Protein 2VQR (pdb70)

Sequence (512 aa):
KKNVLLIVVDQWRADFVPHVLRADGKIDFLKTPNLDRLCREGVTFRNHVTTCVPCGPARASLLTGLYLMNHRAVQNTVPLDQRRHLNLGKALRRGVGYDPALIGYTTTVPDPRTTSPNDPRFRVLGDLMDDGFHPVGAFEPNMEGYFGWVAQNGFDLPEEHRPDIWLPEGEDAVAGATDRPSRIPKEFSDSTFFTERALTYLKGRDGKPFFLHLGYYRPHPPFVASAPYHAMYRPEDMPAPIRAANPDIEAAQHPLMKFYVDSIRRGSFFQGAEGSGATLDEAELRQMRATYCGLITEVDDCLGRVFSYLDETGQWDDTLIIFTSDHGEQLGDHHLLGKIGYNDPSFRIPLVIKDAGENARAGAIESGFTESIDVMPTILDWLGGKIPHACDGLLSLLPFLSEGRPQDWRTELHYEYDFRDVYYSEPQSFLGLGMNDCSLCVIQDERYKYVHFAALPPLFFDLRHDPNEFTNLADDPAYAALVRDYAQKALSWRLKHADDRTLTHYRSGPEGLSERSH

InterPro domains:
  IPR000917 Sulfatase, N-terminal [PF00884] (4-382)
  IPR017850 Alkaline-phosphatase-like, core domain superfamily [G3DSA:3.40.720.10] (2-470)
  IPR017850 Alkaline-phosphatase-like, core domain superfamily [SSF53649] (3-494)
  IPR054912 Multifunctional alkaline phosphatase PehA [NF045661] (3-512)

Structure (mmCIF, N/CA/C/O backbone):
data_2VQR
#
_entry.id   2VQR
#
_cell.length_a   59.700
_cell.length_b   96.600
_cell.length_c   178.500
_cell.angle_alpha   90.00
_cell.angle_beta   90.00
_cell.angle_gamma   90.00
#
_symmetry.space_group_name_H-M   'I 2 2 2'
#
loop_
_entity.id
_entity.type
_entity.pdbx_description
1 polymer 'PUTATIVE SULFATASE'
2 non-polymer 'MANGANESE (II) ION'
3 non-polymer 'CALCIUM ION'
4 non-polymer 'ACETATE ION'
5 non-polymer 'SODIUM ION'
6 water water
#
loop_
_atom_site.group_PDB
_atom_site.id
_atom_site.type_symbol
_atom_site.label_atom_id
_atom_site.label_alt_id
_atom_site.label_comp_id
_atom_site.label_asym_id
_atom_site.label_entity_id
_atom_site.label_seq_id
_atom_site.pdbx_PDB_ins_code
_atom_site.Cartn_x
_atom_site.Cartn_y
_atom_site.Cartn_z
_atom_site.occupancy
_atom_site.B_iso_or_equiv
_atom_site.auth_seq_id
_atom_site.auth_comp_id
_atom_sit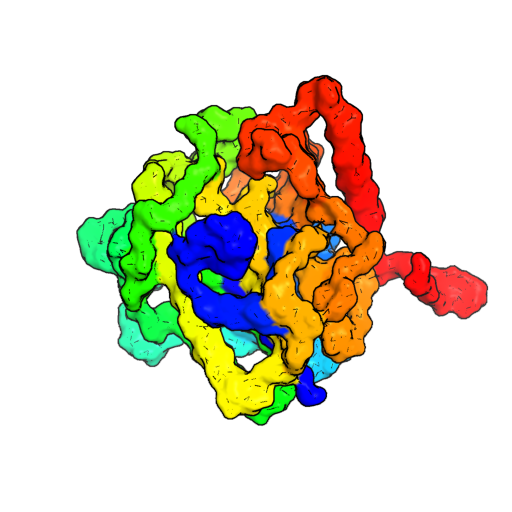e.auth_asym_id
_atom_site.auth_atom_id
_atom_site.pdbx_PDB_model_num
ATOM 1 C C . ARG A 1 31 ? 3.351 22.660 82.017 1.00 39.55 2 ARG A C 1
ATOM 2 O O . ARG A 1 31 ? 3.337 23.887 82.135 1.00 44.09 2 ARG A O 1
ATOM 3 N N . LYS A 1 32 ? 4.128 21.882 82.768 1.00 37.03 3 LYS A N 1
ATOM 4 C CA . LYS A 1 32 ? 5.555 22.150 82.941 1.00 31.79 3 LYS A CA 1
ATOM 5 C C . LYS A 1 32 ? 6.171 22.436 81.583 1.00 29.58 3 LYS A C 1
ATOM 6 O O . LYS A 1 32 ? 5.679 21.985 80.547 1.00 30.14 3 LYS A O 1
ATOM 8 N N . LYS A 1 33 ? 7.140 23.333 81.573 1.00 24.36 4 LYS A N 1
ATOM 9 C CA . LYS A 1 33 ? 7.899 23.598 80.386 1.00 18.19 4 LYS A CA 1
ATOM 10 C C . LYS A 1 33 ? 9.364 23.359 80.743 1.00 12.80 4 LYS A C 1
ATOM 11 O O . LYS A 1 33 ? 9.945 24.009 81.647 1.00 13.49 4 LYS A O 1
ATOM 17 N N . ASN A 1 34 ? 9.983 22.532 79.927 1.00 12.24 5 ASN A N 1
ATOM 18 C CA . ASN A 1 34 ? 11.420 22.299 79.990 1.00 10.32 5 ASN A CA 1
ATOM 19 C C . ASN A 1 34 ? 12.089 22.741 78.697 1.00 10.56 5 ASN A C 1
ATOM 20 O O . ASN A 1 34 ? 11.510 22.739 77.703 1.00 9.74 5 ASN A O 1
ATOM 25 N N . VAL A 1 35 ? 13.377 23.038 78.798 1.00 8.35 6 VAL A N 1
ATOM 26 C CA . VAL A 1 35 ? 14.270 23.320 77.642 1.00 9.31 6 VAL A CA 1
ATOM 27 C C . VAL A 1 35 ? 15.523 22.480 77.741 1.00 9.28 6 VAL A C 1
ATOM 28 O O . VAL A 1 35 ? 16.271 22.547 78.710 1.00 10.78 6 VAL A O 1
ATOM 32 N N . LEU A 1 36 ? 15.731 21.700 76.700 1.00 8.59 7 LEU A N 1
ATOM 33 C CA . LEU A 1 36 ? 16.986 20.977 76.513 1.00 7.69 7 LEU A CA 1
ATOM 34 C C . LEU A 1 36 ? 17.645 21.571 75.300 1.00 11.09 7 LEU A C 1
ATOM 35 O O . LEU A 1 36 ? 17.194 21.331 74.144 1.00 10.64 7 LEU A O 1
ATOM 40 N N . LEU A 1 37 ? 18.772 22.247 75.546 1.00 7.75 8 LEU A N 1
ATOM 41 C CA . LEU A 1 37 ? 19.604 22.812 74.475 1.00 8.04 8 LEU A CA 1
ATOM 42 C C . LEU A 1 37 ? 20.835 21.957 74.312 1.00 8.36 8 LEU A C 1
ATOM 43 O O . LEU A 1 37 ? 21.756 21.931 75.168 1.00 9.36 8 LEU A O 1
ATOM 48 N N . ILE A 1 38 ? 20.837 21.154 73.229 1.00 7.13 9 ILE A N 1
ATOM 49 C CA . ILE A 1 38 ? 21.946 20.258 72.949 1.00 7.50 9 ILE A CA 1
ATOM 50 C C . ILE A 1 38 ? 22.882 20.967 72.031 1.00 10.43 9 ILE A C 1
ATOM 51 O O . ILE A 1 38 ? 22.510 21.390 70.919 1.00 8.33 9 ILE A O 1
ATOM 56 N N . VAL A 1 39 ? 24.092 21.141 72.507 1.00 9.15 10 VAL A N 1
ATOM 57 C CA . VAL A 1 39 ? 25.138 21.810 71.713 1.00 9.23 10 VAL A CA 1
ATOM 58 C C . VAL A 1 39 ? 26.310 20.891 71.501 1.00 8.88 10 VAL A C 1
ATOM 59 O O . VAL A 1 39 ? 27.040 20.558 72.431 1.00 10.23 10 VAL A O 1
ATOM 63 N N . VAL A 1 40 ? 26.395 20.323 70.300 1.00 8.59 11 VAL A N 1
ATOM 64 C CA . VAL A 1 40 ? 27.560 19.536 69.945 1.00 7.13 11 VAL A CA 1
ATOM 65 C C . VAL A 1 40 ? 28.639 20.502 69.400 1.00 12.05 11 VAL A C 1
ATOM 66 O O . VAL A 1 40 ? 28.475 21.761 69.395 1.00 13.22 11 VAL A O 1
ATOM 70 N N . ASP A 1 41 ? 29.781 19.952 69.104 1.00 9.43 12 ASP A N 1
ATOM 71 C CA . ASP A 1 41 ? 30.947 20.760 68.735 1.00 10.37 12 ASP A CA 1
ATOM 72 C C . ASP A 1 41 ? 31.485 20.272 67.416 1.00 7.59 12 ASP A C 1
ATOM 73 O O . ASP A 1 41 ? 31.700 19.146 67.292 1.00 8.67 12 ASP A O 1
ATOM 78 N N . GLN A 1 42 ? 31.671 21.174 66.450 1.00 8.48 13 GLN A N 1
ATOM 79 C CA . GLN A 1 42 ? 32.321 20.798 65.235 1.00 9.47 13 GLN A CA 1
ATOM 80 C C . GLN A 1 42 ? 31.556 19.837 64.304 1.00 7.48 13 GLN A C 1
ATOM 81 O O . GLN A 1 42 ? 32.237 19.223 63.430 1.00 10.56 13 GLN A O 1
ATOM 87 N N . TRP A 1 43 ? 30.228 19.881 64.344 1.00 7.62 14 TRP A N 1
ATOM 88 C CA . TRP A 1 43 ? 29.337 19.018 63.549 1.00 7.68 14 TRP A CA 1
ATOM 89 C C . TRP A 1 43 ? 28.772 19.841 62.357 1.00 8.67 14 TRP A C 1
ATOM 90 O O . TRP A 1 43 ? 28.093 20.759 62.547 1.00 8.10 14 TRP A O 1
ATOM 101 N N . ARG A 1 44 ? 29.061 19.393 61.152 1.00 8.37 15 ARG A N 1
ATOM 102 C CA . ARG A 1 44 ? 28.687 20.084 59.927 1.00 8.74 15 ARG A CA 1
ATOM 103 C C . ARG A 1 44 ? 27.221 19.896 59.537 1.00 9.43 15 ARG A C 1
ATOM 104 O O . ARG A 1 44 ? 26.655 18.859 59.692 1.00 10.26 15 ARG A O 1
ATOM 112 N N . ALA A 1 45 ? 26.662 20.926 58.948 1.00 9.64 16 ALA A N 1
ATOM 113 C CA . ALA A 1 45 ? 25.259 20.871 58.544 1.00 7.34 16 ALA A CA 1
ATOM 114 C C . ALA A 1 45 ? 24.978 19.781 57.506 1.00 8.88 16 ALA A C 1
ATOM 115 O O . ALA A 1 45 ? 23.874 19.333 57.424 1.00 10.67 16 ALA A O 1
ATOM 117 N N . ASP A 1 46 ? 25.946 19.452 56.690 1.00 9.89 17 ASP A N 1
ATOM 118 C CA . ASP A 1 46 ? 25.778 18.447 55.635 1.00 12.12 17 ASP A CA 1
ATOM 119 C C . ASP A 1 46 ? 26.036 17.025 56.115 1.00 11.29 17 ASP A C 1
ATOM 120 O O . ASP A 1 46 ? 26.101 16.115 55.337 1.00 10.99 17 ASP A O 1
ATOM 125 N N . PHE A 1 47 ? 26.114 16.889 57.419 1.00 9.83 18 PHE A N 1
ATOM 126 C CA . PHE A 1 47 ? 26.165 15.583 58.080 1.00 10.42 18 PHE A CA 1
ATOM 127 C C . PHE A 1 47 ? 24.878 15.364 58.933 1.00 11.40 18 PHE A C 1
ATOM 128 O O . PHE A 1 47 ? 24.891 14.975 60.049 1.00 11.42 18 PHE A O 1
ATOM 136 N N . VAL A 1 48 ? 23.774 15.692 58.328 1.00 10.37 19 VAL A N 1
ATOM 137 C CA . VAL A 1 48 ? 22.473 15.576 58.930 1.00 10.90 19 VAL A CA 1
ATOM 138 C C . VAL A 1 48 ? 21.627 14.715 57.995 1.00 11.72 19 VAL A C 1
ATOM 139 O O . VAL A 1 48 ? 21.097 15.192 56.975 1.00 12.51 19 VAL A O 1
ATOM 143 N N . PRO A 1 49 ? 21.397 13.459 58.395 1.00 10.22 20 PRO A N 1
ATOM 144 C CA . PRO A 1 49 ? 20.681 12.523 57.516 1.00 11.65 20 PRO A CA 1
ATOM 145 C C . PRO A 1 49 ? 19.314 12.959 56.972 1.00 12.01 20 PRO A C 1
ATOM 146 O O . PRO A 1 49 ? 19.001 12.667 55.804 1.00 11.98 20 PRO A O 1
ATOM 150 N N . HIS A 1 50 ? 18.509 13.644 57.733 1.00 11.32 21 HIS A N 1
ATOM 151 C CA . HIS A 1 50 ? 17.198 14.045 57.299 1.00 10.49 21 HIS A CA 1
ATOM 152 C C . HIS A 1 50 ? 17.292 14.943 56.088 1.00 13.19 21 HIS A C 1
ATOM 153 O O . HIS A 1 50 ? 16.536 14.820 55.210 1.00 12.08 21 HIS A O 1
ATOM 160 N N . VAL A 1 51 ? 18.319 15.794 56.047 1.00 10.09 22 VAL A N 1
ATOM 161 C CA . VAL A 1 51 ? 18.419 16.735 54.943 1.00 11.99 22 VAL A CA 1
ATOM 162 C C . VAL A 1 51 ? 18.992 15.986 53.736 1.00 12.28 22 VAL A C 1
ATOM 163 O O . VAL A 1 51 ? 18.594 16.203 52.586 1.00 11.78 22 VAL A O 1
ATOM 167 N N . LEU A 1 52 ? 20.042 15.174 53.973 1.00 9.94 23 LEU A N 1
ATOM 168 C CA . LEU A 1 52 ? 20.599 14.345 52.887 1.00 10.49 23 LEU A CA 1
ATOM 169 C C . LEU A 1 52 ? 19.436 13.610 52.194 1.00 10.99 23 LEU A C 1
ATOM 170 O O . LEU A 1 52 ? 19.403 13.567 50.966 1.00 12.49 23 LEU A O 1
ATOM 175 N N . ARG A 1 53 ? 18.604 12.897 52.948 1.00 11.09 24 ARG A N 1
ATOM 176 C CA . ARG A 1 53 ? 17.519 12.088 52.354 1.00 12.48 24 ARG A CA 1
ATOM 177 C C . ARG A 1 53 ? 16.509 12.972 51.609 1.00 14.10 24 ARG A C 1
ATOM 178 O O . ARG A 1 53 ? 16.000 12.603 50.536 1.00 15.26 24 ARG A O 1
ATOM 186 N N . ALA A 1 54 ? 16.223 14.138 52.161 1.00 12.70 25 ALA A N 1
ATOM 187 C CA . ALA A 1 54 ? 15.330 15.094 51.509 1.00 15.19 25 ALA A CA 1
ATOM 188 C C . ALA A 1 54 ? 15.818 15.462 50.130 1.00 14.77 25 ALA A C 1
ATOM 189 O O . ALA A 1 54 ? 15.009 15.702 49.233 1.00 19.68 25 ALA A O 1
ATOM 191 N N . ASP A 1 55 ? 17.118 15.534 49.927 1.00 12.73 26 ASP A N 1
ATOM 192 C CA . ASP A 1 55 ? 17.698 15.958 48.670 1.00 14.06 26 ASP A CA 1
ATOM 193 C C . ASP A 1 55 ? 18.125 14.746 47.777 1.00 12.97 26 ASP A C 1
ATOM 194 O O . ASP A 1 55 ? 18.769 14.897 46.7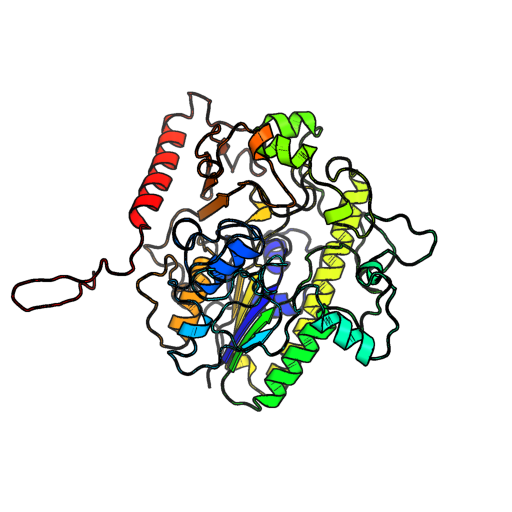80 1.00 13.47 26 ASP A O 1
ATOM 199 N N . GLY A 1 56 ? 17.714 13.573 48.194 1.00 14.90 27 GLY A N 1
ATOM 200 C CA . GLY A 1 56 ? 17.907 12.345 47.435 1.00 14.98 27 GLY A CA 1
ATOM 201 C C . GLY A 1 56 ? 19.354 11.925 47.410 1.00 18.17 27 GLY A C 1
ATOM 202 O O . GLY A 1 56 ? 19.803 11.169 46.550 1.00 19.26 27 GLY A O 1
ATOM 203 N N . LYS A 1 57 ? 20.091 12.331 48.436 1.00 14.28 28 LYS A N 1
ATOM 204 C CA . LYS A 1 57 ? 21.465 11.918 48.597 1.00 14.78 28 LYS A CA 1
ATOM 205 C C . LYS A 1 57 ? 21.530 10.626 49.470 1.00 11.74 28 LYS A C 1
ATOM 206 O O . LYS A 1 57 ? 20.685 10.412 50.297 1.00 17.29 28 LYS A O 1
ATOM 212 N N . ILE A 1 58 ? 22.651 9.942 49.373 1.00 17.36 29 ILE A N 1
ATOM 213 C CA . ILE A 1 58 ? 22.864 8.828 50.297 1.00 20.30 29 ILE A CA 1
ATOM 214 C C . ILE A 1 58 ? 23.103 9.429 51.677 1.00 16.59 29 ILE A C 1
ATOM 215 O O . ILE A 1 58 ? 24.083 10.182 51.867 1.00 14.93 29 ILE A O 1
ATOM 220 N N . ASP A 1 59 ? 22.321 8.993 52.642 1.00 16.73 30 ASP A N 1
ATOM 221 C CA . ASP A 1 59 ? 22.648 9.195 54.036 1.00 16.71 30 ASP A CA 1
ATOM 222 C C . ASP A 1 59 ? 23.611 8.203 54.598 1.00 14.31 30 ASP A C 1
ATOM 223 O O . ASP A 1 59 ? 23.229 7.209 55.121 1.00 16.41 30 ASP A O 1
ATOM 228 N N . PHE A 1 60 ? 24.863 8.553 54.494 1.00 11.01 31 PHE A N 1
ATOM 229 C CA . PHE A 1 60 ? 26.041 7.688 54.667 1.00 9.94 31 PHE A CA 1
ATOM 230 C C . PHE A 1 60 ? 26.407 7.581 56.168 1.00 11.28 31 PHE A C 1
ATOM 231 O O . PHE A 1 60 ? 27.355 6.952 56.491 1.00 13.82 31 PHE A O 1
ATOM 239 N N . LEU A 1 61 ? 25.690 8.279 57.034 1.00 12.19 32 LEU A N 1
ATOM 240 C CA . LEU A 1 61 ? 25.885 8.072 58.483 1.00 13.11 32 LEU A CA 1
ATOM 241 C C . LEU A 1 61 ? 24.558 7.844 59.131 1.00 12.39 32 LEU A C 1
ATOM 242 O O . LEU A 1 61 ? 23.512 8.264 58.626 1.00 15.81 32 LEU A O 1
ATOM 247 N N . LYS A 1 62 ? 24.590 7.250 60.319 1.00 11.25 33 LYS A N 1
ATOM 248 C CA . LYS A 1 62 ? 23.369 6.936 61.049 1.00 12.42 33 LYS A CA 1
ATOM 249 C C . LYS A 1 62 ? 23.226 7.791 62.301 1.00 11.94 33 LYS A C 1
ATOM 250 O O . LYS A 1 62 ? 24.084 7.736 63.153 1.00 17.64 33 LYS A O 1
ATOM 256 N N . THR A 1 63 ? 22.053 8.385 62.471 1.00 12.68 34 THR A N 1
ATOM 257 C CA . THR A 1 63 ? 21.777 9.231 63.619 1.00 13.26 34 THR A CA 1
ATOM 258 C C . THR A 1 63 ? 20.324 9.099 63.933 1.00 11.35 34 THR A C 1
ATOM 259 O O . THR A 1 63 ? 19.525 10.028 63.795 1.00 12.47 34 THR A O 1
ATOM 263 N N . PRO A 1 64 ? 19.902 7.882 64.331 1.00 10.97 35 PRO A N 1
ATOM 264 C CA . PRO A 1 64 ? 18.488 7.711 64.563 1.00 10.28 35 PRO A CA 1
ATOM 265 C C . PRO A 1 64 ? 17.847 8.609 65.582 1.00 12.87 35 PRO A C 1
ATOM 266 O O . PRO A 1 64 ? 16.701 8.979 65.428 1.00 12.51 35 PRO A O 1
ATOM 270 N N . ASN A 1 65 ? 18.586 9.067 66.564 1.00 10.55 36 ASN A N 1
ATOM 271 C CA . ASN A 1 65 ? 17.947 9.922 67.548 1.00 12.88 36 ASN A CA 1
ATOM 272 C C . ASN A 1 65 ? 17.752 11.383 67.127 1.00 9.16 36 ASN A C 1
ATOM 273 O O . ASN A 1 65 ? 16.776 11.975 67.328 1.00 11.27 36 ASN A O 1
ATOM 278 N N . LEU A 1 66 ? 18.737 11.854 66.426 1.00 11.07 37 LEU A N 1
ATOM 279 C CA . LEU A 1 66 ? 18.627 13.171 65.737 1.00 7.99 37 LEU A CA 1
ATOM 280 C C . LEU A 1 66 ? 17.521 13.044 64.703 1.00 9.58 37 LEU A C 1
ATOM 281 O O . LEU A 1 66 ? 16.692 13.951 64.603 1.00 11.89 37 LEU A O 1
ATOM 286 N N . ASP A 1 67 ? 17.465 11.918 63.996 1.00 10.68 38 ASP A N 1
ATOM 287 C CA . ASP A 1 67 ? 16.381 11.724 63.047 1.00 10.70 38 ASP A CA 1
ATOM 288 C C . ASP A 1 67 ? 14.963 11.759 63.635 1.00 9.21 38 ASP A C 1
ATOM 289 O O . ASP A 1 67 ? 14.014 12.258 63.009 1.00 11.55 38 ASP A O 1
ATOM 294 N N . ARG A 1 68 ? 14.829 11.246 64.879 1.00 9.93 39 ARG A N 1
ATOM 295 C CA . ARG A 1 68 ? 13.580 11.380 65.628 1.00 11.08 39 ARG A CA 1
ATOM 296 C C . ARG A 1 68 ? 13.203 12.847 65.800 1.00 11.80 39 ARG A C 1
ATOM 297 O O . ARG A 1 68 ? 12.075 13.249 65.619 1.00 11.15 39 ARG A O 1
ATOM 305 N N . LEU A 1 69 ? 14.106 13.659 66.305 1.00 13.34 40 LEU A N 1
ATOM 306 C CA . LEU A 1 69 ? 13.849 15.116 66.470 1.00 11.71 40 LEU A CA 1
ATOM 307 C C . LEU A 1 69 ? 13.429 15.757 65.151 1.00 9.67 40 LEU A C 1
ATOM 308 O O . LEU A 1 69 ? 12.472 16.522 65.077 1.00 13.13 40 LEU A O 1
ATOM 313 N N . CYS A 1 70 ? 14.060 15.340 64.066 1.00 11.05 41 CYS A N 1
ATOM 314 C CA . CYS A 1 70 ? 13.729 15.870 62.738 1.00 12.07 41 CYS A CA 1
ATOM 315 C C . CYS A 1 70 ? 12.333 15.472 62.306 1.00 10.69 41 CYS A C 1
ATOM 316 O O . CYS A 1 70 ? 11.580 16.264 61.779 1.00 11.54 41 CYS A O 1
ATOM 319 N N . ARG A 1 71 ? 1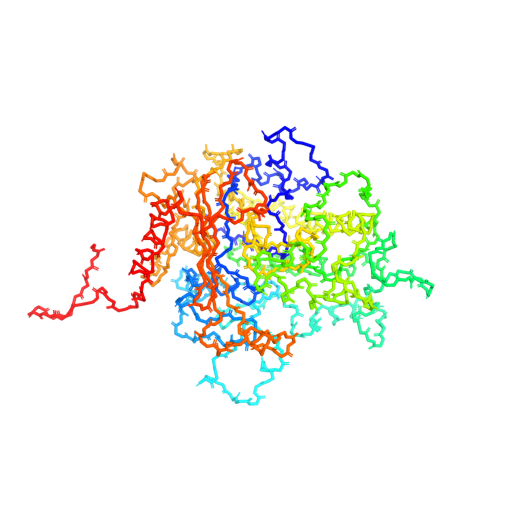1.983 14.226 62.574 1.00 12.84 42 ARG A N 1
ATOM 320 C CA . ARG A 1 71 ? 10.616 13.775 62.240 1.00 13.88 42 ARG A CA 1
ATOM 321 C C . ARG A 1 71 ? 9.567 14.472 63.059 1.00 13.84 42 ARG A C 1
ATOM 322 O O . ARG A 1 71 ? 8.462 14.730 62.600 1.00 13.59 42 ARG A O 1
ATOM 330 N N . GLU A 1 72 ? 9.900 14.825 64.303 1.00 11.66 43 GLU A N 1
ATOM 331 C CA . GLU A 1 72 ? 8.936 15.421 65.187 1.00 11.47 43 GLU A CA 1
ATOM 332 C C . GLU A 1 72 ? 8.941 16.960 65.154 1.00 10.56 43 GLU A C 1
ATOM 333 O O . GLU A 1 72 ? 7.954 17.565 65.565 1.00 12.30 43 GLU A O 1
ATOM 339 N N . GLY A 1 73 ? 10.039 17.552 64.691 1.00 11.73 44 GLY A N 1
ATOM 340 C CA . GLY A 1 73 ? 10.237 18.999 64.715 1.00 11.74 44 GLY A CA 1
ATOM 341 C C . GLY A 1 73 ? 10.554 19.586 63.344 1.00 12.97 44 GLY A C 1
ATOM 342 O O . GLY A 1 73 ? 10.218 19.058 62.298 1.00 12.06 44 GLY A O 1
ATOM 343 N N . VAL A 1 74 ? 11.149 20.758 63.383 1.00 10.74 45 VAL A N 1
ATOM 344 C CA . VAL A 1 74 ? 11.582 21.493 62.212 1.00 10.72 45 VAL A CA 1
ATOM 345 C C . VAL A 1 74 ? 13.046 21.494 62.128 1.00 8.97 45 VAL A C 1
ATOM 346 O O . VAL A 1 74 ? 13.774 21.716 63.114 1.00 12.04 45 VAL A O 1
ATOM 350 N N . THR A 1 75 ? 13.499 21.104 60.974 1.00 7.91 46 THR A N 1
ATOM 351 C CA . THR A 1 75 ? 14.914 21.098 60.628 1.00 6.22 46 THR A CA 1
ATOM 352 C C . THR A 1 75 ? 15.242 22.310 59.787 1.00 11.23 46 THR A C 1
ATOM 353 O O . THR A 1 75 ? 14.656 22.545 58.741 1.00 11.45 46 THR A O 1
ATOM 357 N N . PHE A 1 76 ? 16.189 23.089 60.297 1.00 11.02 47 PHE A N 1
ATOM 358 C CA . PHE A 1 76 ? 16.659 24.297 59.637 1.00 9.78 47 PHE A CA 1
ATOM 359 C C . PHE A 1 76 ? 17.853 24.061 58.761 1.00 9.02 47 PHE A C 1
ATOM 360 O O . PHE A 1 76 ? 18.865 23.735 59.250 1.00 10.47 47 PHE A O 1
ATOM 368 N N . ARG A 1 77 ? 17.704 24.180 57.466 1.00 9.02 48 ARG A N 1
ATOM 369 C CA . ARG A 1 77 ? 18.778 23.786 56.578 1.00 9.89 48 ARG A CA 1
ATOM 370 C C . ARG A 1 77 ? 19.756 24.882 56.170 1.00 9.81 48 ARG A C 1
ATOM 371 O O . ARG A 1 77 ? 20.727 24.587 55.609 1.00 9.93 48 ARG A O 1
ATOM 379 N N . ASN A 1 78 ? 19.466 26.128 56.514 1.00 10.86 49 ASN A N 1
ATOM 380 C CA . ASN A 1 78 ? 20.355 27.262 56.198 1.00 8.66 49 ASN A CA 1
ATOM 381 C C . ASN A 1 78 ? 20.681 28.035 57.483 1.00 8.20 49 ASN A C 1
ATOM 382 O O . ASN A 1 78 ? 20.388 29.254 57.611 1.00 8.39 49 ASN A O 1
ATOM 387 N N . HIS A 1 79 ? 21.064 27.277 58.499 1.00 7.10 50 HIS A N 1
ATOM 388 C CA . HIS A 1 79 ? 21.545 27.804 59.761 1.00 8.31 50 HIS A CA 1
ATOM 389 C C . HIS A 1 79 ? 23.059 27.994 59.796 1.00 8.79 50 HIS A C 1
ATOM 390 O O . HIS A 1 79 ? 23.817 27.157 59.410 1.00 8.70 50 HIS A O 1
ATOM 397 N N . VAL A 1 80 ? 23.475 29.123 60.333 1.00 6.30 51 VAL A N 1
ATOM 398 C CA . VAL A 1 80 ? 24.915 29.317 60.440 1.00 4.31 51 VAL A CA 1
ATOM 399 C C . VAL A 1 80 ? 25.259 29.810 61.852 1.00 7.42 51 VAL A C 1
ATOM 400 O O . VAL A 1 80 ? 24.477 30.456 62.511 1.00 7.39 51 VAL A O 1
ATOM 404 N N . THR A 1 81 ? 26.483 29.496 62.257 1.00 7.57 52 THR A N 1
ATOM 405 C CA . THR A 1 81 ? 27.129 30.188 63.394 1.00 8.18 52 THR A CA 1
ATOM 406 C C . THR A 1 81 ? 27.605 31.528 62.862 1.00 7.50 52 THR A C 1
ATOM 407 O O . THR A 1 81 ? 28.044 31.650 61.737 1.00 7.11 52 THR A O 1
ATOM 411 N N . THR A 1 82 ? 27.482 32.551 63.688 1.00 8.63 53 THR A N 1
ATOM 412 C CA . THR A 1 82 ? 27.884 33.877 63.253 1.00 7.20 53 THR A CA 1
ATOM 413 C C . THR A 1 82 ? 29.341 34.166 63.358 1.00 8.77 53 THR A C 1
ATOM 414 O O . THR A 1 82 ? 29.800 35.251 62.959 1.00 8.81 53 THR A O 1
ATOM 418 N N . CYS A 1 83 ? 30.082 33.280 64.008 1.00 6.30 54 CYS A N 1
ATOM 419 C CA . CYS A 1 83 ? 31.518 33.357 64.015 1.00 6.40 54 CYS A CA 1
ATOM 420 C C . CYS A 1 83 ? 32.116 32.036 64.489 1.00 8.49 54 CYS A C 1
ATOM 421 O O . CYS A 1 83 ? 31.390 31.109 64.893 1.00 8.80 54 CYS A O 1
ATOM 424 N N . VAL A 1 84 ? 33.411 31.885 64.281 1.00 7.77 55 VAL A N 1
ATOM 425 C CA . VAL A 1 84 ? 34.204 30.754 64.725 1.00 9.31 55 VAL A CA 1
ATOM 426 C C . VAL A 1 84 ? 35.496 31.320 65.284 1.00 10.06 55 VAL A C 1
ATOM 427 O O . VAL A 1 84 ? 35.832 32.470 64.984 1.00 10.97 55 VAL A O 1
ATOM 431 N N . PRO A 1 85 ? 36.265 30.552 66.088 1.00 9.15 56 PRO A N 1
ATOM 432 C CA . PRO A 1 85 ? 36.030 29.171 66.525 1.00 9.38 56 PRO A CA 1
ATOM 433 C C . PRO A 1 85 ? 35.183 29.054 67.784 1.00 12.11 56 PRO A C 1
ATOM 434 O O . PRO A 1 85 ? 34.216 29.799 67.903 1.00 9.30 56 PRO A O 1
ATOM 445 N N B CYS A 1 86 ? 35.391 28.095 68.681 0.40 16.84 57 CYS A N 1
ATOM 446 C CA B CYS A 1 86 ? 34.828 27.685 70.003 0.40 18.94 57 CYS A CA 1
ATOM 447 C C B CYS A 1 86 ? 34.256 28.891 70.767 0.40 14.92 57 CYS A C 1
ATOM 448 O O B CYS A 1 86 ? 33.040 29.057 70.934 0.40 15.22 57 CYS A O 1
ATOM 451 N N . GLY A 1 87 ? 35.186 29.744 71.170 1.00 14.53 58 GLY A N 1
ATOM 452 C CA . GLY A 1 87 ? 34.958 30.896 72.075 1.00 10.25 58 GLY A CA 1
ATOM 453 C C . GLY A 1 87 ? 34.006 31.930 71.463 1.00 9.59 58 GLY A C 1
ATOM 454 O O . GLY A 1 87 ? 32.928 32.257 72.026 1.00 10.49 58 GLY A O 1
ATOM 455 N N . PRO A 1 88 ? 34.344 32.404 70.267 1.00 10.03 59 PRO A N 1
ATOM 456 C CA . PRO A 1 88 ? 33.478 33.397 69.626 1.00 10.50 59 PRO A CA 1
ATOM 457 C C . PRO A 1 88 ? 32.096 32.844 69.335 1.00 7.44 59 PRO A C 1
ATOM 458 O O . PRO A 1 88 ? 31.017 33.480 69.520 1.00 9.38 59 PRO A O 1
ATOM 462 N N . ALA A 1 89 ? 32.079 31.588 68.842 1.00 7.58 60 ALA A N 1
ATOM 463 C CA . ALA A 1 89 ? 30.811 30.988 68.490 1.00 6.64 60 ALA A CA 1
ATOM 464 C C . ALA A 1 89 ? 29.904 30.868 69.718 1.00 7.28 60 ALA A C 1
ATOM 465 O O . ALA A 1 89 ? 28.667 31.074 69.637 1.00 6.82 60 ALA A O 1
ATOM 467 N N . ARG A 1 90 ? 30.437 30.400 70.834 1.00 8.49 61 ARG A N 1
ATOM 468 C CA . ARG A 1 90 ? 29.643 30.247 72.041 1.00 6.43 61 ARG A CA 1
ATOM 469 C C . ARG A 1 90 ? 29.301 31.571 72.654 1.00 7.39 61 ARG A C 1
ATOM 470 O O . ARG A 1 90 ? 28.185 31.706 73.158 1.00 8.28 61 ARG A O 1
ATOM 478 N N . ALA A 1 91 ? 30.088 32.605 72.465 1.00 9.34 62 ALA A N 1
ATOM 479 C CA . ALA A 1 91 ? 29.669 33.960 72.856 1.00 8.80 62 ALA A CA 1
ATOM 480 C C . ALA A 1 91 ? 28.462 34.397 72.096 1.00 9.83 62 ALA A C 1
ATOM 481 O O . ALA A 1 91 ? 27.493 34.866 72.686 1.00 9.42 62 ALA A O 1
ATOM 483 N N . SER A 1 92 ? 28.457 34.204 70.777 1.00 7.14 63 SER A N 1
ATOM 484 C CA . SER A 1 92 ? 27.253 34.515 70.013 1.00 7.35 63 SER A CA 1
ATOM 485 C C . SER A 1 92 ? 26.061 33.697 70.427 1.00 8.22 63 SER A C 1
ATOM 486 O O . SER A 1 92 ? 24.955 34.207 70.569 1.00 7.12 63 SER A O 1
ATOM 489 N N . LEU A 1 93 ? 26.231 32.395 70.548 1.00 7.23 64 LEU A N 1
ATOM 490 C CA . LEU A 1 93 ? 25.138 31.530 70.935 1.00 6.91 64 LEU A CA 1
ATOM 491 C C . LEU A 1 93 ? 24.560 31.962 72.264 1.00 7.59 64 LEU A C 1
ATOM 492 O O . LEU A 1 93 ? 23.326 31.885 72.449 1.00 7.90 64 LEU A O 1
ATOM 497 N N . LEU A 1 94 ? 25.365 32.309 73.229 1.00 8.55 65 LEU A N 1
ATOM 498 C CA . LEU A 1 94 ? 24.934 32.458 74.606 1.00 9.18 65 LEU A CA 1
ATOM 499 C C . LEU A 1 94 ? 24.640 33.927 74.974 1.00 8.40 65 LEU A C 1
ATOM 500 O O . LEU A 1 94 ? 24.323 34.252 76.119 1.00 9.68 65 LEU A O 1
ATOM 505 N N . THR A 1 95 ? 24.769 34.842 74.015 1.00 9.04 66 THR A N 1
ATOM 506 C CA . THR A 1 95 ? 24.389 36.248 74.186 1.00 8.99 66 THR A CA 1
ATOM 507 C C . THR A 1 95 ? 23.387 36.748 73.141 1.00 9.29 66 THR A C 1
ATOM 508 O O . THR A 1 95 ? 22.824 37.799 73.312 1.00 10.27 66 THR A O 1
ATOM 512 N N . GLY A 1 96 ? 23.216 36.050 72.007 1.00 7.75 67 GLY A N 1
ATOM 513 C CA . GLY A 1 96 ? 22.348 36.557 70.972 1.00 9.31 67 GLY A CA 1
ATOM 514 C C . GLY A 1 96 ? 22.962 37.778 70.255 1.00 8.01 67 GLY A C 1
ATOM 515 O O . GLY A 1 96 ? 22.257 38.492 69.539 1.00 10.54 67 GLY A O 1
ATOM 516 N N . LEU A 1 97 ? 24.283 37.909 70.352 1.00 8.07 68 LEU A N 1
ATOM 517 C CA . LEU A 1 97 ? 25.004 39.003 69.733 1.00 9.65 68 LEU A CA 1
ATOM 518 C C . LEU A 1 97 ? 25.910 38.524 68.603 1.00 8.52 68 LEU A C 1
ATOM 519 O O . LEU A 1 97 ? 26.706 37.544 68.715 1.00 7.27 68 LEU A O 1
ATOM 524 N N . TYR A 1 98 ? 25.967 39.370 67.560 1.00 8.68 69 TYR A N 1
ATOM 525 C CA . TYR A 1 98 ? 27.118 39.293 66.634 1.00 9.95 69 TYR A CA 1
ATOM 526 C C . TYR A 1 98 ? 28.432 39.530 67.349 1.00 10.14 69 TYR A C 1
ATOM 527 O O . TYR A 1 98 ? 28.524 40.293 68.310 1.00 8.88 69 TYR A O 1
ATOM 536 N N . LEU A 1 99 ? 29.483 38.995 66.741 1.00 6.24 70 LEU A N 1
ATOM 537 C CA . LEU A 1 99 ? 30.882 39.221 67.129 1.00 7.34 70 LEU A CA 1
ATOM 538 C C . LEU A 1 99 ? 31.172 40.746 67.131 1.00 7.14 70 LEU A C 1
ATOM 539 O O . LEU A 1 99 ? 31.885 41.278 68.002 1.00 8.01 70 LEU A O 1
ATOM 544 N N . MET A 1 100 ? 30.550 41.460 66.212 1.00 7.86 71 MET A N 1
ATOM 545 C CA . MET A 1 100 ? 30.773 42.938 66.174 1.00 7.53 71 MET A CA 1
ATOM 546 C C . MET A 1 100 ? 30.369 43.600 67.500 1.00 9.04 71 MET A C 1
ATOM 547 O O . MET A 1 100 ? 30.751 44.754 67.786 1.00 8.79 71 MET A O 1
ATOM 552 N N . ASN A 1 101 ? 29.401 42.993 68.163 1.00 9.00 72 ASN A N 1
ATOM 553 C CA . ASN A 1 101 ? 28.889 43.500 69.454 1.00 7.84 72 ASN A CA 1
ATOM 554 C C . ASN A 1 101 ? 29.546 42.806 70.659 1.00 8.87 72 ASN A C 1
ATOM 555 O O . ASN A 1 101 ? 29.858 43.474 71.666 1.00 9.49 72 ASN A O 1
ATOM 560 N N . HIS A 1 102 ? 29.613 41.450 70.644 1.00 8.26 73 HIS A N 1
ATOM 561 C CA . HIS A 1 102 ? 30.181 40.795 71.841 1.00 9.34 73 HIS A CA 1
ATOM 562 C C . HIS A 1 102 ? 31.675 40.972 72.043 1.00 8.69 73 HIS A C 1
ATOM 563 O O . HIS A 1 102 ? 32.177 41.047 73.204 1.00 9.40 73 HIS A O 1
ATOM 570 N N . ARG A 1 103 ? 32.485 41.121 70.976 1.00 7.45 74 ARG A N 1
ATOM 571 C CA . ARG A 1 103 ? 33.936 41.363 70.990 1.00 7.43 74 ARG A CA 1
ATOM 572 C C . ARG A 1 103 ? 34.749 40.276 71.536 1.00 6.22 74 ARG A C 1
ATOM 573 O O . ARG A 1 103 ? 35.908 40.507 71.677 1.00 6.75 74 ARG A O 1
ATOM 581 N N . ALA A 1 104 ? 34.204 39.092 71.756 1.00 9.46 75 ALA A N 1
ATOM 582 C CA . ALA A 1 104 ? 35.020 37.977 72.159 1.00 9.68 75 ALA A CA 1
ATOM 583 C C . ALA A 1 104 ? 35.519 37.377 70.888 1.00 10.69 75 ALA A C 1
ATOM 584 O O . ALA A 1 104 ? 34.953 36.410 70.369 1.00 9.31 75 ALA A O 1
ATOM 586 N N . VAL A 1 105 ? 36.471 38.055 70.245 1.00 9.09 76 VAL A N 1
ATOM 587 C CA . VAL A 1 105 ? 36.679 37.917 68.796 1.00 7.58 76 VAL A CA 1
ATOM 588 C C . VAL A 1 105 ? 37.479 36.679 68.383 1.00 8.55 76 VAL A C 1
ATOM 589 O O . VAL A 1 105 ? 37.472 36.282 67.214 1.00 8.58 76 VAL A O 1
ATOM 593 N N . GLN A 1 106 ? 38.201 36.108 69.346 1.00 7.80 77 GLN A N 1
ATOM 594 C CA . GLN A 1 106 ? 38.975 34.900 69.067 1.00 8.48 77 GLN A CA 1
ATOM 595 C C . GLN A 1 106 ? 39.017 34.086 70.368 1.00 10.23 77 GLN A C 1
ATOM 596 O O . GLN A 1 106 ? 38.665 34.599 71.460 1.00 9.69 77 GLN A O 1
ATOM 602 N N . ASN A 1 107 ? 39.444 32.826 70.288 1.00 10.58 78 ASN A N 1
ATOM 603 C CA . ASN A 1 107 ? 39.732 32.143 71.522 1.00 10.51 78 ASN A CA 1
ATOM 604 C C . ASN A 1 107 ? 40.796 32.935 72.211 1.00 11.25 78 ASN A C 1
ATOM 605 O O . ASN A 1 107 ? 41.686 33.530 71.575 1.00 10.40 78 ASN A O 1
ATOM 610 N N . THR A 1 108 ? 40.739 32.905 73.539 1.00 11.04 79 THR A N 1
ATOM 611 C CA . THR A 1 108 ? 41.699 33.591 74.405 1.00 8.23 79 THR A CA 1
ATOM 612 C C . THR A 1 108 ? 41.466 35.090 74.605 1.00 9.23 79 THR A C 1
ATOM 613 O O . THR A 1 108 ? 42.099 35.678 75.460 1.00 10.21 79 THR A O 1
ATOM 617 N N . VAL A 1 109 ? 40.433 35.626 73.959 1.00 9.52 80 VAL A N 1
ATOM 618 C CA . VAL A 1 109 ? 40.068 37.049 74.098 1.00 10.13 80 VAL A CA 1
ATOM 619 C C . VAL A 1 109 ? 38.865 37.155 75.065 1.00 7.89 80 VAL A C 1
ATOM 620 O O . VAL A 1 109 ? 37.831 36.469 74.907 1.00 9.92 80 VAL A O 1
ATOM 624 N N . PRO A 1 110 ? 38.975 38.055 76.067 1.00 10.32 81 PRO A N 1
ATOM 625 C CA . PRO A 1 110 ? 37.880 38.220 77.036 1.00 11.11 81 PRO A CA 1
ATOM 626 C C . PRO A 1 110 ? 36.539 38.571 76.473 1.00 11.94 81 PRO A C 1
ATOM 627 O O . PRO A 1 110 ? 36.407 39.307 75.480 1.00 9.95 81 PRO A O 1
ATOM 631 N N . LEU A 1 111 ? 35.525 38.056 77.162 1.00 10.03 82 LEU A N 1
ATOM 632 C CA . LEU A 1 111 ? 34.172 38.465 77.007 1.00 10.30 82 LEU A CA 1
ATOM 633 C C . LEU A 1 111 ? 33.773 39.517 78.040 1.00 11.68 82 LEU A C 1
ATOM 634 O O . LEU A 1 111 ? 33.813 39.265 79.259 1.00 11.75 82 LEU A O 1
ATOM 639 N N . ASP A 1 112 ? 33.501 40.704 77.552 1.00 10.10 83 ASP A N 1
ATOM 640 C CA . ASP A 1 112 ? 33.052 41.817 78.398 1.00 10.79 83 ASP A CA 1
ATOM 641 C C . ASP A 1 112 ? 31.844 41.392 79.248 1.00 10.96 83 ASP A C 1
ATOM 642 O O . ASP A 1 112 ? 30.865 40.907 78.755 1.00 11.40 83 ASP A O 1
ATOM 647 N N . GLN A 1 113 ? 31.949 41.665 80.544 1.00 10.66 84 GLN A N 1
ATOM 648 C CA . GLN A 1 113 ? 30.854 41.331 81.473 1.00 13.75 84 GLN A CA 1
ATOM 649 C C . GLN A 1 113 ? 29.569 42.064 81.210 1.00 11.31 84 GLN A C 1
ATOM 650 O O . GLN A 1 113 ? 28.491 41.674 81.672 1.00 14.39 84 GLN A O 1
ATOM 652 N N . ARG A 1 114 ? 29.628 43.130 80.449 1.00 11.03 85 ARG A N 1
ATOM 653 C CA A ARG A 1 114 ? 28.394 43.914 80.268 0.70 10.21 85 ARG A CA 1
ATOM 654 C CA B ARG A 1 114 ? 28.423 43.899 80.218 0.30 10.81 85 ARG A CA 1
ATOM 655 C C . ARG A 1 114 ? 27.295 43.203 79.453 1.00 10.98 85 ARG A C 1
ATOM 656 O O . ARG A 1 114 ? 26.162 43.498 79.553 1.00 13.39 85 ARG A O 1
ATOM 671 N N . HIS A 1 115 ? 27.672 42.218 78.661 1.00 11.30 86 HIS A N 1
ATOM 672 C CA . HIS A 1 115 ? 26.645 41.610 77.800 1.00 11.46 86 HIS A CA 1
ATOM 673 C C . HIS A 1 115 ? 25.788 40.659 78.639 1.00 11.66 86 HIS A C 1
ATOM 674 O O . HIS A 1 115 ? 26.303 39.870 79.435 1.00 17.35 86 HIS A O 1
ATOM 681 N N . LEU A 1 116 ? 24.496 40.686 78.417 1.00 11.67 87 LEU A N 1
ATOM 682 C CA . LEU A 1 116 ? 23.602 39.818 79.148 1.00 14.29 87 LEU A CA 1
ATOM 683 C C . LEU A 1 116 ? 23.666 38.461 78.487 1.00 15.06 87 LEU A C 1
ATOM 684 O O . LEU A 1 116 ? 23.443 38.356 77.283 1.00 15.20 87 LEU A O 1
ATOM 689 N N . ASN A 1 117 ? 23.990 37.411 79.241 1.00 12.03 88 ASN A N 1
ATOM 690 C CA . ASN A 1 117 ? 24.046 36.103 78.657 1.00 10.89 88 ASN A CA 1
ATOM 691 C C . ASN A 1 117 ? 22.850 35.249 79.020 1.00 11.64 88 ASN A C 1
ATOM 692 O O . ASN A 1 117 ? 21.957 35.653 79.775 1.00 9.41 88 ASN A O 1
ATOM 697 N N . LEU A 1 118 ? 22.733 34.141 78.315 1.00 11.25 89 LEU A N 1
ATOM 698 C CA . LEU A 1 118 ? 21.524 33.305 78.463 1.00 8.60 89 LEU A CA 1
ATOM 699 C C . LEU A 1 118 ? 21.314 32.789 79.900 1.00 9.61 89 LEU A C 1
ATOM 700 O O . LEU A 1 118 ? 20.174 32.637 80.338 1.00 12.02 89 LEU A O 1
ATOM 705 N N . GLY A 1 119 ? 22.395 32.582 80.599 1.00 10.84 90 GLY A N 1
ATOM 706 C CA . GLY A 1 119 ? 22.388 32.061 82.002 1.00 10.76 90 GLY A CA 1
ATOM 707 C C . GLY A 1 119 ? 21.701 33.066 82.907 1.00 12.32 90 GLY A C 1
ATOM 708 O O . GLY A 1 119 ? 20.726 32.771 83.577 1.00 13.04 90 GLY A O 1
ATOM 709 N N . LYS A 1 120 ? 22.139 34.306 82.830 1.00 11.76 91 LYS A N 1
ATOM 710 C CA . LYS A 1 120 ? 21.513 35.365 83.618 1.00 11.94 91 LYS A CA 1
ATOM 711 C C . LYS A 1 120 ? 20.097 35.665 83.183 1.00 9.45 91 LYS A C 1
ATOM 712 O O . LYS A 1 120 ? 19.174 35.864 84.010 1.00 12.79 91 LYS A O 1
ATOM 718 N N . ALA A 1 121 ? 19.866 35.613 81.875 1.00 7.48 92 ALA A N 1
ATOM 719 C CA . ALA A 1 121 ? 18.511 35.824 81.425 1.00 9.42 92 ALA A CA 1
ATOM 720 C C . ALA A 1 121 ? 17.582 34.713 81.902 1.00 10.94 92 ALA A C 1
ATOM 721 O O . ALA A 1 121 ? 16.382 34.989 82.173 1.00 10.21 92 ALA A O 1
ATOM 723 N N . LEU A 1 122 ? 18.051 33.476 81.929 1.00 10.06 93 LEU A N 1
ATOM 724 C CA . LEU A 1 122 ? 17.237 32.373 82.391 1.00 11.58 93 LEU A CA 1
ATOM 725 C C . LEU A 1 122 ? 16.869 32.573 83.877 1.00 10.94 93 LEU A C 1
ATOM 726 O O . LEU A 1 122 ? 15.776 32.317 84.275 1.00 11.28 93 LEU A O 1
ATOM 731 N N . ARG A 1 123 ? 17.812 33.002 84.684 1.00 12.00 94 ARG A N 1
ATOM 732 C CA A ARG A 1 123 ? 17.486 33.369 86.079 0.70 11.39 94 ARG A CA 1
ATOM 733 C CA B ARG A 1 123 ? 17.483 33.370 86.072 0.30 11.64 94 ARG A CA 1
ATOM 734 C C . ARG A 1 123 ? 16.396 34.405 86.163 1.00 11.78 94 ARG A C 1
ATOM 735 O O . ARG A 1 123 ? 15.533 34.354 87.077 1.00 12.12 94 ARG A O 1
ATOM 750 N N . GLY A 1 124 ? 16.333 35.277 85.178 1.00 12.18 95 GLY A N 1
ATOM 751 C CA . GLY A 1 124 ? 15.299 36.293 85.101 1.00 13.25 95 GLY A CA 1
ATOM 752 C C . GLY A 1 124 ? 13.908 35.774 84.849 1.00 14.72 95 GLY A C 1
ATOM 753 O O . GLY A 1 124 ? 12.931 36.493 85.103 1.00 15.58 95 GLY A O 1
ATOM 754 N N . VAL A 1 125 ? 13.798 34.533 84.333 1.00 13.31 96 VAL A N 1
ATOM 755 C CA . VAL A 1 125 ? 12.484 33.889 84.192 1.00 14.34 96 VAL A CA 1
ATOM 756 C C . VAL A 1 125 ? 12.341 32.718 85.129 1.00 15.29 96 VAL A C 1
ATOM 757 O O . VAL A 1 125 ? 11.407 31.920 85.034 1.00 16.54 96 VAL A O 1
ATOM 761 N N . GLY A 1 126 ? 13.171 32.684 86.161 1.00 11.91 97 GLY A N 1
ATOM 762 C CA . GLY A 1 126 ? 12.939 31.714 87.179 1.00 11.59 97 GLY A CA 1
ATOM 763 C C . GLY A 1 126 ? 13.456 30.330 86.893 1.00 14.90 97 GLY A C 1
ATOM 764 O O . GLY A 1 126 ? 13.179 29.399 87.643 1.00 14.10 97 GLY A O 1
ATOM 765 N N . TYR A 1 127 ? 14.347 30.243 85.936 1.00 14.08 98 TYR A N 1
ATOM 766 C CA . TYR A 1 127 ? 14.980 28.988 85.604 1.00 10.83 98 TYR A CA 1
ATOM 767 C C . TYR A 1 127 ? 16.459 28.889 86.049 1.00 10.15 98 TYR A C 1
ATOM 768 O O . TYR A 1 127 ? 17.179 29.817 85.969 1.00 11.16 98 TYR A O 1
ATOM 777 N N . ASP A 1 128 ? 16.807 27.730 86.577 1.00 10.74 99 ASP A N 1
ATOM 778 C CA . ASP A 1 128 ? 18.206 27.441 86.871 1.00 10.47 99 ASP A CA 1
ATOM 779 C C . ASP A 1 128 ? 18.967 27.136 85.574 1.00 11.28 99 ASP A C 1
ATOM 780 O O . ASP A 1 128 ? 18.630 26.223 84.851 1.00 10.32 99 ASP A O 1
ATOM 785 N N . PRO A 1 129 ? 20.048 27.866 85.340 1.00 9.76 100 PRO A N 1
ATOM 786 C CA . PRO A 1 129 ? 20.760 27.751 84.045 1.00 11.29 100 PRO A CA 1
ATOM 787 C C . PRO A 1 129 ? 21.807 26.653 84.056 1.00 9.48 100 PRO A C 1
ATOM 788 O O . PRO A 1 129 ? 23.019 26.872 83.986 1.00 10.41 100 PRO A O 1
ATOM 792 N N . ALA A 1 130 ? 21.341 25.414 84.197 1.00 9.32 101 ALA A N 1
ATOM 793 C CA . ALA A 1 130 ? 22.192 24.247 84.330 1.00 8.95 101 ALA A CA 1
ATOM 794 C C . ALA A 1 130 ? 22.919 24.010 83.027 1.00 9.83 101 ALA 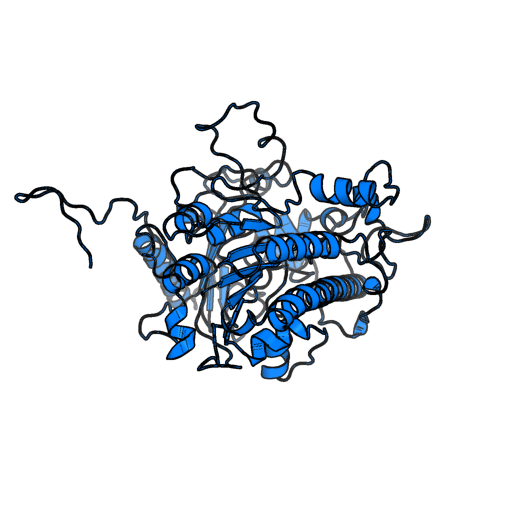A C 1
ATOM 795 O O . ALA A 1 130 ? 22.331 24.064 81.933 1.00 8.88 101 ALA A O 1
ATOM 797 N N . LEU A 1 131 ? 24.188 23.722 83.175 1.00 7.82 102 LEU A N 1
ATOM 798 C CA . LEU A 1 131 ? 25.128 23.538 82.046 1.00 10.15 102 LEU A CA 1
ATOM 799 C C . LEU A 1 131 ? 26.074 22.384 82.181 1.00 11.27 102 LEU A C 1
ATOM 800 O O . LEU A 1 131 ? 26.718 22.218 83.236 1.00 10.09 102 LEU A O 1
ATOM 805 N N . ILE A 1 132 ? 26.118 21.553 81.126 1.00 8.23 103 ILE A N 1
ATOM 806 C CA . ILE A 1 132 ? 27.046 20.482 80.960 1.00 8.28 103 ILE A CA 1
ATOM 807 C C . ILE A 1 132 ? 27.874 20.786 79.728 1.00 7.82 103 ILE A C 1
ATOM 808 O O . ILE A 1 132 ? 27.385 21.260 78.713 1.00 8.82 103 ILE A O 1
ATOM 813 N N . GLY A 1 133 ? 29.173 20.538 79.836 1.00 7.90 104 GLY A N 1
ATOM 814 C CA . GLY A 1 133 ? 30.139 20.748 78.737 1.00 9.88 104 GLY A CA 1
ATOM 815 C C . GLY A 1 133 ? 31.055 21.882 79.127 1.00 8.79 104 GLY A C 1
ATOM 816 O O . GLY A 1 133 ? 31.811 21.822 80.109 1.00 10.15 104 GLY A O 1
ATOM 817 N N . TYR A 1 134 ? 30.944 22.951 78.385 1.00 11.08 105 TYR A N 1
ATOM 818 C CA . TYR A 1 134 ? 31.910 24.069 78.445 1.00 8.79 105 TYR A CA 1
ATOM 819 C C . TYR A 1 134 ? 31.439 25.248 77.613 1.00 12.44 105 TYR A C 1
ATOM 820 O O . TYR A 1 134 ? 30.681 25.070 76.729 1.00 10.85 105 TYR A O 1
ATOM 829 N N . THR A 1 135 ? 31.987 26.437 77.895 1.00 12.01 106 THR A N 1
ATOM 830 C CA . THR A 1 135 ? 31.577 27.648 77.123 1.00 10.98 106 THR A CA 1
ATOM 831 C C . THR A 1 135 ? 32.800 28.336 76.488 1.00 9.58 106 THR A C 1
ATOM 832 O O . THR A 1 135 ? 32.599 29.190 75.623 1.00 11.88 106 THR A O 1
ATOM 836 N N . THR A 1 136 ? 34.018 28.007 76.927 1.00 11.91 107 THR A N 1
ATOM 837 C CA . THR A 1 136 ? 35.271 28.518 76.385 1.00 13.57 107 THR A CA 1
ATOM 838 C C . THR A 1 136 ? 35.272 30.055 76.458 1.00 12.74 107 THR A C 1
ATOM 839 O O . THR A 1 136 ? 35.457 30.740 75.449 1.00 13.54 107 THR A O 1
ATOM 843 N N . THR A 1 137 ? 35.047 30.554 77.662 1.00 11.37 108 THR A N 1
ATOM 844 C CA . THR A 1 137 ? 34.884 31.985 77.901 1.00 12.50 108 THR A CA 1
ATOM 845 C C . THR A 1 137 ? 36.012 32.511 78.744 1.00 12.60 108 THR A C 1
ATOM 846 O O . THR A 1 137 ? 36.200 32.085 79.893 1.00 13.60 108 THR A O 1
ATOM 850 N N . VAL A 1 138 ? 36.715 33.528 78.235 1.00 11.57 109 VAL A N 1
ATOM 851 C CA . VAL A 1 138 ? 37.771 34.152 79.027 1.00 10.55 109 VAL A CA 1
ATOM 852 C C . VAL A 1 138 ? 37.101 35.277 79.838 1.00 10.31 109 VAL A C 1
ATOM 853 O O . VAL A 1 138 ? 36.366 36.100 79.285 1.00 9.01 109 VAL A O 1
ATOM 857 N N . PRO A 1 139 ? 37.362 35.325 81.164 1.00 10.80 110 PRO A N 1
ATOM 858 C CA . PRO A 1 139 ? 36.739 36.339 81.990 1.00 11.29 110 PRO A CA 1
ATOM 859 C C . PRO A 1 139 ? 37.191 37.731 81.668 1.00 11.09 110 PRO A C 1
ATOM 860 O O . PRO A 1 139 ? 38.217 37.919 81.107 1.00 10.17 110 PRO A O 1
ATOM 864 N N . ASP A 1 140 ? 36.388 38.709 82.002 1.00 11.22 111 ASP A N 1
ATOM 865 C CA . ASP A 1 140 ? 36.716 40.125 81.896 1.00 9.90 111 ASP A CA 1
ATOM 866 C C . ASP A 1 140 ? 37.760 40.486 82.957 1.00 13.69 111 ASP A C 1
ATOM 867 O O . ASP A 1 140 ? 37.545 40.281 84.113 1.00 13.14 111 ASP A O 1
ATOM 872 N N . PRO A 1 141 ? 38.899 40.981 82.523 1.00 12.18 112 PRO A N 1
ATOM 873 C CA . PRO A 1 141 ? 40.002 41.242 83.482 1.00 12.89 112 PRO A CA 1
ATOM 874 C C . PRO A 1 141 ? 39.666 42.345 84.475 1.00 15.77 112 PRO A C 1
ATOM 875 O O . PRO A 1 141 ? 40.412 42.502 85.456 1.00 17.47 112 PRO A O 1
ATOM 879 N N . ARG A 1 142 ? 38.549 43.054 84.264 1.00 13.45 113 ARG A N 1
ATOM 880 C CA . ARG A 1 142 ? 38.233 44.151 85.185 1.00 14.01 113 ARG A CA 1
ATOM 881 C C . ARG A 1 142 ? 37.509 43.582 86.390 1.00 16.26 113 ARG A C 1
ATOM 882 O O . ARG A 1 142 ? 37.190 44.320 87.346 1.00 19.97 113 ARG A O 1
ATOM 890 N N . THR A 1 143 ? 37.226 42.298 86.351 1.00 15.05 114 THR A N 1
ATOM 891 C CA . THR A 1 143 ? 36.290 41.643 87.282 1.00 18.02 114 THR A CA 1
ATOM 892 C C . THR A 1 143 ? 37.046 40.653 88.195 1.00 16.04 114 THR A C 1
ATOM 893 O O . THR A 1 143 ? 36.446 40.066 89.052 1.00 19.23 114 THR A O 1
ATOM 897 N N . THR A 1 144 ? 38.306 40.409 87.924 1.00 16.80 115 THR A N 1
ATOM 898 C CA . THR A 1 144 ? 39.004 39.348 88.666 1.00 17.02 115 THR A CA 1
ATOM 899 C C . THR A 1 144 ? 40.494 39.691 88.648 1.00 16.81 115 THR A C 1
ATOM 900 O O . THR A 1 144 ? 40.962 40.554 87.924 1.00 18.57 115 THR A O 1
ATOM 904 N N . SER A 1 145 ? 41.241 39.009 89.491 1.00 16.45 116 SER A N 1
ATOM 905 C CA . SER A 1 145 ? 42.653 39.196 89.566 1.00 16.42 116 SER A CA 1
ATOM 906 C C . SER A 1 145 ? 43.307 38.821 88.250 1.00 15.76 116 SER A C 1
ATOM 907 O O . SER A 1 145 ? 42.945 37.788 87.668 1.00 15.97 116 SER A O 1
ATOM 910 N N . PRO A 1 146 ? 44.418 39.505 87.887 1.00 15.24 117 PRO A N 1
ATOM 911 C CA . PRO A 1 146 ? 45.201 39.084 86.737 1.00 18.03 117 PRO A CA 1
ATOM 912 C C . PRO A 1 146 ? 45.889 37.733 86.931 1.00 15.92 117 PRO A C 1
ATOM 913 O O . PRO A 1 146 ? 46.240 37.088 85.958 1.00 18.87 117 PRO A O 1
ATOM 917 N N . ASN A 1 147 ? 45.965 37.275 88.197 1.00 13.44 118 ASN A N 1
ATOM 918 C CA . ASN A 1 147 ? 46.462 35.947 88.526 1.00 13.62 118 ASN A CA 1
ATOM 919 C C . ASN A 1 147 ? 45.499 34.798 88.421 1.00 11.48 118 ASN A C 1
ATOM 920 O O . ASN A 1 147 ? 45.877 33.646 88.618 1.00 13.63 118 ASN A O 1
ATOM 925 N N . ASP A 1 148 ? 44.262 35.099 88.125 1.00 11.68 119 ASP A N 1
ATOM 926 C CA . ASP A 1 148 ? 43.205 34.095 88.087 1.00 13.40 119 ASP A CA 1
ATOM 927 C C . ASP A 1 148 ? 43.641 32.952 87.185 1.00 12.67 119 ASP A C 1
ATOM 928 O O . ASP A 1 148 ? 43.972 33.174 86.066 1.00 12.52 119 ASP A O 1
ATOM 933 N N . PRO A 1 149 ? 43.547 31.729 87.660 1.00 10.73 120 PRO A N 1
ATOM 934 C CA . PRO A 1 149 ? 43.944 30.580 86.834 1.00 13.31 120 PRO A CA 1
ATOM 935 C C . PRO A 1 149 ? 43.086 30.459 85.580 1.00 11.73 120 PRO A C 1
ATOM 936 O O . PRO A 1 149 ? 43.549 29.784 84.626 1.00 13.87 120 PRO A O 1
ATOM 940 N N . ARG A 1 150 ? 41.936 31.105 85.532 1.00 13.21 121 ARG A N 1
ATOM 941 C CA . ARG A 1 150 ? 41.065 31.066 84.328 1.00 14.31 121 ARG A CA 1
ATOM 942 C C . ARG A 1 150 ? 41.751 31.735 83.156 1.00 15.78 121 ARG A C 1
ATOM 943 O O . ARG A 1 150 ? 41.262 31.611 82.019 1.00 18.68 121 ARG A O 1
ATOM 951 N N . PHE A 1 151 ? 42.796 32.505 83.411 1.00 11.73 122 PHE A N 1
ATOM 952 C CA . PHE A 1 151 ? 43.526 33.139 82.337 1.00 12.56 122 PHE A CA 1
ATOM 953 C C . PHE A 1 151 ? 44.693 32.289 81.797 1.00 14.19 122 PHE A C 1
ATOM 954 O O . PHE A 1 151 ? 45.385 32.717 80.983 1.00 15.04 122 PHE A O 1
ATOM 962 N N . ARG A 1 152 ? 44.804 31.058 82.232 1.00 15.79 123 ARG A N 1
ATOM 963 C CA . ARG A 1 152 ? 45.903 30.174 81.744 1.00 17.65 123 ARG A CA 1
ATOM 964 C C . ARG A 1 152 ? 45.476 29.261 80.638 1.00 23.64 123 ARG A C 1
ATOM 965 O O . ARG A 1 152 ? 46.304 28.568 80.072 1.00 26.21 123 ARG A O 1
ATOM 973 N N . VAL A 1 153 ? 44.183 29.233 80.373 1.00 21.73 124 VAL A N 1
ATOM 974 C CA . VAL A 1 153 ? 43.546 28.280 79.488 1.00 25.21 124 VAL A CA 1
ATOM 975 C C . VAL A 1 153 ? 42.828 29.068 78.379 1.00 24.61 124 VAL A C 1
ATOM 976 O O . VAL A 1 153 ? 42.707 30.290 78.497 1.00 23.23 124 VAL A O 1
ATOM 980 N N . LEU A 1 154 ? 42.256 28.388 77.386 1.00 19.37 125 LEU A N 1
ATOM 981 C CA . LEU A 1 154 ? 41.437 29.035 76.360 1.00 23.94 125 LEU A CA 1
ATOM 982 C C . LEU A 1 154 ? 40.246 29.798 76.809 1.00 24.61 125 LEU A C 1
ATOM 983 O O . LEU A 1 154 ? 39.706 30.596 76.044 1.00 28.86 125 LEU A O 1
ATOM 988 N N . GLY A 1 155 ? 39.655 29.290 77.873 1.00 23.90 126 GLY A N 1
ATOM 989 C CA . GLY A 1 155 ? 38.412 29.797 78.387 1.00 25.47 126 GLY A CA 1
ATOM 990 C C . GLY A 1 155 ? 37.920 28.857 79.477 1.00 20.69 126 GLY A C 1
ATOM 991 O O . GLY A 1 155 ? 38.456 27.739 79.657 1.00 24.30 126 GLY A O 1
ATOM 992 N N . ASP A 1 156 ? 37.068 29.408 80.307 1.00 16.27 127 ASP A N 1
ATOM 993 C CA . ASP A 1 156 ? 36.412 28.646 81.361 1.00 15.89 127 ASP A CA 1
ATOM 994 C C . ASP A 1 156 ? 34.939 28.906 81.259 1.00 15.96 127 ASP A C 1
ATOM 995 O O . ASP A 1 156 ? 34.499 29.541 80.309 1.00 14.30 127 ASP A O 1
ATOM 1000 N N . LEU A 1 157 ? 34.214 28.620 82.320 1.00 14.20 128 LEU A N 1
ATOM 1001 C CA . LEU A 1 157 ? 32.774 28.742 82.289 1.00 13.33 128 LEU A CA 1
ATOM 1002 C C . LEU A 1 157 ? 32.381 30.189 82.300 1.00 13.61 128 LEU A C 1
ATOM 1003 O O . LEU A 1 157 ? 32.861 30.952 83.126 1.00 13.69 128 LEU A O 1
ATOM 1008 N N . MET A 1 158 ? 31.394 30.517 81.470 1.00 12.69 129 MET A N 1
ATOM 1009 C CA . MET A 1 158 ? 30.803 31.842 81.417 1.00 12.94 129 MET A CA 1
ATOM 1010 C C . MET A 1 158 ? 30.057 32.143 82.725 1.00 14.01 129 MET A C 1
ATOM 1011 O O . MET A 1 158 ? 29.233 31.365 83.190 1.00 13.80 129 MET A O 1
ATOM 1016 N N . ASP A 1 159 ? 30.260 33.349 83.257 1.00 14.97 130 ASP A N 1
ATOM 1017 C CA A ASP A 1 159 ? 29.558 33.813 84.469 0.70 17.47 130 ASP A CA 1
ATOM 1018 C CA B ASP A 1 159 ? 29.580 33.767 84.477 0.30 16.17 130 ASP A CA 1
ATOM 1019 C C . ASP A 1 159 ? 28.096 33.725 84.295 1.00 17.48 130 ASP A C 1
ATOM 1020 O O . ASP A 1 159 ? 27.566 34.252 83.331 1.00 20.38 130 ASP A O 1
ATOM 1029 N N . GLY A 1 160 ? 27.417 33.124 85.273 1.00 15.25 131 GLY A N 1
ATOM 1030 C CA . GLY A 1 160 ? 25.982 33.148 85.261 1.00 14.80 131 GLY A CA 1
ATOM 1031 C C . GLY A 1 160 ? 25.361 31.787 85.005 1.00 15.73 131 GLY A C 1
ATOM 1032 O O . GLY A 1 160 ? 24.151 31.608 85.154 1.00 21.18 131 GLY A O 1
ATOM 1033 N N . PHE A 1 161 ? 26.155 30.824 84.600 1.00 12.65 132 PHE A N 1
ATOM 1034 C CA . PHE A 1 161 ? 25.648 29.469 84.470 1.00 12.02 132 PHE A CA 1
ATOM 1035 C C . PHE A 1 161 ? 25.857 28.630 85.722 1.00 13.99 132 PHE A C 1
ATOM 1036 O O . PHE A 1 161 ? 26.669 28.946 86.520 1.00 13.33 132 PHE A O 1
ATOM 1044 N N . HIS A 1 162 ? 25.096 27.598 85.863 1.00 9.68 133 HIS A N 1
ATOM 1045 C CA . HIS A 1 162 ? 25.208 26.659 86.941 1.00 9.40 133 HIS A CA 1
ATOM 1046 C C . HIS A 1 162 ? 25.781 25.324 86.443 1.00 9.09 133 HIS A C 1
ATOM 1047 O O . HIS A 1 162 ? 25.110 24.593 85.805 1.00 10.33 133 HIS A O 1
ATOM 1054 N N . PRO A 1 163 ? 27.038 25.032 86.747 1.00 9.34 134 PRO A N 1
ATOM 1055 C CA . PRO A 1 163 ? 27.675 23.903 86.119 1.00 8.29 134 PRO A CA 1
ATOM 1056 C C . PRO A 1 163 ? 27.299 22.630 86.813 1.00 8.85 134 PRO A C 1
ATOM 1057 O O . PRO A 1 163 ? 27.453 22.534 88.044 1.00 10.29 134 PRO A O 1
ATOM 1061 N N . VAL A 1 164 ? 26.824 21.660 86.039 1.00 9.61 135 VAL A N 1
ATOM 1062 C CA . VAL A 1 164 ? 26.471 20.364 86.603 1.00 9.80 135 VAL A CA 1
ATOM 1063 C C . VAL A 1 164 ? 27.197 19.226 85.871 1.00 13.22 135 VAL A C 1
ATOM 1064 O O . VAL A 1 164 ? 26.921 18.040 86.083 1.00 11.82 135 VAL A O 1
ATOM 1068 N N . GLY A 1 165 ? 28.192 19.584 85.050 1.00 12.33 136 GLY A N 1
ATOM 1069 C CA . GLY A 1 165 ? 28.975 18.576 84.337 1.00 11.23 136 GLY A CA 1
ATOM 1070 C C . GLY A 1 165 ? 29.971 19.219 83.432 1.00 12.28 136 GLY A C 1
ATOM 1071 O O . GLY A 1 165 ? 30.047 18.974 82.226 1.00 10.50 136 GLY A O 1
ATOM 1072 N N . ALA A 1 166 ? 30.938 19.835 84.088 1.00 15.00 137 ALA A N 1
ATOM 1073 C CA . ALA A 1 166 ? 31.950 20.542 83.347 1.00 13.52 137 ALA A CA 1
ATOM 1074 C C . ALA A 1 166 ? 33.039 19.673 82.868 1.00 15.88 137 ALA A C 1
ATOM 1075 O O . ALA A 1 166 ? 33.549 18.837 83.585 1.00 13.75 137 ALA A O 1
ATOM 1077 N N . PHE A 1 167 ? 33.523 19.970 81.671 1.00 11.87 138 PHE A N 1
ATOM 1078 C CA . PHE A 1 167 ? 34.727 19.333 81.114 1.00 13.32 138 PHE A CA 1
ATOM 1079 C C . PHE A 1 167 ? 35.847 19.767 81.977 1.00 19.88 138 PHE A C 1
ATOM 1080 O O . PHE A 1 167 ? 36.713 18.988 82.282 1.00 16.13 138 PHE A O 1
ATOM 1088 N N . GLU A 1 168 ? 35.795 21.029 82.372 1.00 19.09 139 GLU A N 1
ATOM 1089 C CA . GLU A 1 168 ? 36.859 21.731 83.117 1.00 20.25 139 GLU A CA 1
ATOM 1090 C C . GLU A 1 168 ? 38.014 22.065 82.216 1.00 24.39 139 GLU A C 1
ATOM 1091 O O . GLU A 1 168 ? 38.187 21.464 81.134 1.00 20.18 139 GLU A O 1
ATOM 1097 N N . PRO A 1 169 ? 38.730 23.144 82.594 1.00 27.55 140 PRO A N 1
ATOM 1098 C CA . PRO A 1 169 ? 39.950 23.346 81.887 1.00 28.88 140 PRO A CA 1
ATOM 1099 C C . PRO A 1 169 ? 40.863 22.123 81.949 1.00 23.96 140 PRO A C 1
ATOM 1100 O O . PRO A 1 169 ? 40.956 21.364 82.953 1.00 23.08 140 PRO A O 1
ATOM 1104 N N . ASN A 1 170 ? 41.480 21.942 80.822 1.00 21.74 141 ASN A N 1
ATOM 1105 C CA . ASN A 1 170 ? 42.361 20.818 80.557 1.00 24.75 141 ASN A CA 1
ATOM 1106 C C . ASN A 1 170 ? 41.591 19.521 80.791 1.00 17.47 141 ASN A C 1
ATOM 1107 O O . ASN A 1 170 ? 42.228 18.485 80.882 1.00 21.01 141 ASN A O 1
ATOM 1112 N N . MET A 1 171 ? 40.255 19.581 80.706 1.00 16.60 142 MET A N 1
ATOM 1113 C CA . MET A 1 171 ? 39.423 18.354 80.694 1.00 14.71 142 MET A CA 1
ATOM 1114 C C . MET A 1 171 ? 39.632 17.599 81.961 1.00 14.01 142 MET A C 1
ATOM 1115 O O . MET A 1 171 ? 39.306 16.404 82.013 1.00 13.75 142 MET A O 1
ATOM 1120 N N . GLU A 1 172 ? 39.978 18.321 83.012 1.00 13.91 143 GLU A N 1
ATOM 1121 C CA . GLU A 1 172 ? 40.189 17.696 84.288 1.00 15.31 143 GLU A CA 1
ATOM 1122 C C . GLU A 1 172 ? 38.980 16.978 84.851 1.00 11.22 143 GLU A C 1
ATOM 1123 O O . GLU A 1 172 ? 39.135 16.024 85.527 1.00 12.41 143 GLU A O 1
ATOM 1129 N N . GLY A 1 173 ? 37.789 17.526 84.603 1.00 10.97 144 GLY A N 1
ATOM 1130 C CA . GLY A 1 173 ? 36.520 16.960 85.076 1.00 11.97 144 GLY A CA 1
ATOM 1131 C C . GLY A 1 173 ? 36.353 15.562 84.490 1.00 11.80 144 GLY A C 1
ATOM 1132 O O . GLY A 1 173 ? 35.961 14.610 85.170 1.00 11.03 144 GLY A O 1
ATOM 1133 N N . TYR A 1 174 ? 36.555 15.476 83.189 1.00 10.98 145 TYR A N 1
ATOM 1134 C CA . TYR A 1 174 ? 36.518 14.204 82.485 1.00 9.13 145 TYR A CA 1
ATOM 1135 C C . TYR A 1 174 ? 37.554 13.225 82.984 1.00 9.60 145 TYR A C 1
ATOM 1136 O O . TYR A 1 174 ? 37.258 12.057 83.318 1.00 10.52 145 TYR A O 1
ATOM 1145 N N . PHE A 1 175 ? 38.791 13.648 82.995 1.00 9.82 146 PHE A N 1
ATOM 1146 C CA . PHE A 1 175 ? 39.856 12.742 83.343 1.00 10.20 146 PHE A CA 1
ATOM 1147 C C . PHE A 1 175 ? 39.732 12.288 84.793 1.00 11.76 146 PHE A C 1
ATOM 1148 O O . PHE A 1 175 ? 40.057 11.190 85.101 1.00 10.81 146 PHE A O 1
ATOM 1156 N N . GLY A 1 176 ? 39.299 13.176 85.654 1.00 11.14 147 GLY A N 1
ATOM 1157 C CA . GLY A 1 176 ? 39.014 12.712 87.030 1.00 12.47 147 GLY A CA 1
ATOM 1158 C C . GLY A 1 176 ? 37.975 11.611 87.112 1.00 10.88 147 GLY A C 1
ATOM 1159 O O . GLY A 1 176 ? 38.045 10.687 87.949 1.00 12.03 147 GLY A O 1
ATOM 1160 N N . TRP A 1 177 ? 36.901 11.781 86.359 1.00 10.79 148 TRP A N 1
ATOM 1161 C CA . TRP A 1 177 ? 35.818 10.828 86.275 1.00 11.31 148 TRP A CA 1
ATOM 1162 C C . TRP A 1 177 ? 36.315 9.502 85.725 1.00 11.71 148 TRP A C 1
ATOM 1163 O O . TRP A 1 177 ? 35.918 8.439 86.241 1.00 10.74 148 TRP A O 1
ATOM 1174 N N . VAL A 1 178 ? 37.218 9.567 84.714 1.00 9.32 149 VAL A N 1
ATOM 1175 C CA . VAL A 1 178 ? 37.788 8.297 84.180 1.00 11.78 149 VAL A CA 1
ATOM 1176 C C . VAL A 1 178 ? 38.596 7.612 85.273 1.00 11.01 149 VAL A C 1
ATOM 1177 O O . VAL A 1 178 ? 38.499 6.384 85.477 1.00 12.44 149 VAL A O 1
ATOM 1181 N N . ALA A 1 179 ? 39.471 8.380 85.915 1.00 11.63 150 ALA A N 1
ATOM 1182 C CA . ALA A 1 179 ? 40.352 7.830 86.949 1.00 12.35 150 ALA A CA 1
ATOM 1183 C C . ALA A 1 179 ? 39.565 7.259 88.099 1.00 11.35 150 ALA A C 1
ATOM 1184 O O . ALA A 1 179 ? 39.857 6.164 88.603 1.00 12.14 150 ALA A O 1
ATOM 1186 N N . GLN A 1 180 ? 38.539 7.969 88.509 1.00 12.10 151 GLN A N 1
ATOM 1187 C CA . GLN A 1 180 ? 37.671 7.478 89.602 1.00 13.09 151 GLN A CA 1
ATOM 1188 C C . GLN A 1 180 ? 36.852 6.218 89.250 1.00 13.07 151 GLN A C 1
ATOM 1189 O O . GLN A 1 180 ? 36.581 5.394 90.091 1.00 14.04 151 GLN A O 1
ATOM 1195 N N . ASN A 1 181 ? 36.599 6.037 87.954 1.00 11.01 152 ASN A N 1
ATOM 1196 C CA . ASN A 1 181 ? 35.955 4.845 87.452 1.00 13.46 152 ASN A CA 1
ATOM 1197 C C . ASN A 1 181 ? 36.932 3.659 87.381 1.00 14.11 152 ASN A C 1
ATOM 1198 O O . ASN A 1 181 ? 36.560 2.611 86.872 1.00 16.96 152 ASN A O 1
ATOM 1203 N N . GLY A 1 182 ? 38.188 3.885 87.701 1.00 13.44 153 GLY A N 1
ATOM 1204 C CA . GLY A 1 182 ? 39.195 2.839 87.850 1.00 15.77 153 GLY A CA 1
ATOM 1205 C C . GLY A 1 182 ? 40.036 2.559 86.604 1.00 18.44 153 GLY A C 1
ATOM 1206 O O . GLY A 1 182 ? 40.782 1.586 86.566 1.00 19.80 153 GLY A O 1
ATOM 1207 N N . PHE A 1 183 ? 39.877 3.362 85.571 1.00 16.27 154 PHE A N 1
ATOM 1208 C CA . PHE A 1 183 ? 40.674 3.221 84.369 1.00 17.24 154 PHE A CA 1
ATOM 1209 C C . PHE A 1 183 ? 41.991 3.941 84.564 1.00 18.35 154 PHE A C 1
ATOM 1210 O O . PHE A 1 183 ? 41.988 5.102 84.811 1.00 17.18 154 PHE A O 1
ATOM 1218 N N . ASP A 1 184 ? 43.100 3.239 84.359 1.00 21.40 155 ASP A N 1
ATOM 1219 C CA . ASP A 1 184 ? 44.424 3.832 84.508 1.00 24.10 155 ASP A CA 1
ATOM 1220 C C . ASP A 1 184 ? 44.742 4.641 83.275 1.00 23.21 155 ASP A C 1
ATOM 1221 O O . ASP A 1 184 ? 44.883 4.071 82.200 1.00 24.73 155 ASP A O 1
ATOM 1226 N N . LEU A 1 185 ? 45.145 5.889 83.492 1.00 22.40 156 LEU A N 1
ATOM 1227 C CA . LEU A 1 185 ? 45.386 6.812 82.410 1.00 20.50 156 LEU A CA 1
ATOM 1228 C C . LEU A 1 185 ? 46.888 6.852 82.183 1.00 21.64 156 LEU A C 1
ATOM 1229 O O . LEU A 1 185 ? 47.708 6.676 83.119 1.00 21.33 156 LEU A O 1
ATOM 1234 N N . PRO A 1 186 ? 47.283 7.201 80.951 1.00 20.02 157 PRO A N 1
ATOM 1235 C CA . PRO A 1 186 ? 48.680 7.370 80.674 1.00 18.15 157 PRO A CA 1
ATOM 1236 C C . PRO A 1 186 ? 49.209 8.639 81.285 1.00 19.91 157 PRO A C 1
ATOM 1237 O O . PRO A 1 186 ? 48.467 9.544 81.703 1.00 20.34 157 PRO A O 1
ATOM 1241 N N . GLU A 1 187 ? 50.511 8.797 81.208 1.00 25.27 158 GLU A N 1
ATOM 1242 C CA A GLU A 1 187 ? 51.191 9.833 81.940 0.50 24.23 158 GLU A CA 1
ATOM 1243 C CA B GLU A 1 187 ? 51.168 9.848 81.965 0.50 25.00 158 GLU A CA 1
ATOM 1244 C C . GLU A 1 187 ? 50.815 11.206 81.370 1.00 25.18 158 GLU A C 1
ATOM 1245 O O . GLU A 1 187 ? 50.469 12.147 82.096 1.00 22.79 158 GLU A O 1
ATOM 1256 N N . HIS A 1 188 ? 50.793 11.285 80.048 1.00 21.91 159 HIS A N 1
ATOM 1257 C CA . HIS A 1 188 ? 50.171 12.395 79.333 1.00 19.60 159 HIS A CA 1
ATOM 1258 C C . HIS A 1 188 ? 48.768 11.954 78.962 1.00 21.86 159 HIS A C 1
ATOM 1259 O O . HIS A 1 188 ? 48.576 11.104 78.101 1.00 18.21 159 HIS A O 1
ATOM 1266 N N . ARG A 1 189 ? 47.779 12.551 79.600 1.00 18.45 160 ARG A N 1
ATOM 1267 C CA . ARG A 1 189 ? 46.456 11.939 79.589 1.00 14.30 160 ARG A CA 1
ATOM 1268 C C . ARG A 1 189 ? 45.795 11.967 78.186 1.00 14.88 160 ARG A C 1
ATOM 1269 O O . ARG A 1 189 ? 45.086 11.050 77.844 1.00 15.56 160 ARG A O 1
ATOM 1277 N N . PRO A 1 190 ? 46.037 13.015 77.384 1.00 16.71 161 PRO A N 1
ATOM 1278 C CA . PRO A 1 190 ? 45.482 12.966 76.016 1.00 15.03 161 PRO A CA 1
ATOM 1279 C C . PRO A 1 190 ? 46.008 11.819 75.154 1.00 15.75 161 PRO A C 1
ATOM 1280 O O . PRO A 1 190 ? 45.452 11.532 74.083 1.00 16.54 161 PRO A O 1
ATOM 1284 N N . ASP A 1 191 ? 47.031 11.117 75.622 1.00 15.73 162 ASP A N 1
ATOM 1285 C CA . ASP A 1 191 ? 47.525 9.928 74.870 1.00 16.70 162 ASP A CA 1
ATOM 1286 C C . ASP A 1 191 ? 46.539 8.766 74.889 1.00 17.14 162 ASP A C 1
ATOM 1287 O O . ASP A 1 191 ? 46.739 7.759 74.200 1.00 14.84 162 ASP A O 1
ATOM 1292 N N . ILE A 1 192 ? 45.427 8.898 75.620 1.00 14.71 163 ILE A N 1
ATOM 1293 C CA . ILE A 1 192 ? 44.296 7.993 75.449 1.00 13.21 163 ILE A CA 1
ATOM 1294 C C . ILE A 1 192 ? 43.734 8.055 74.013 1.00 12.65 163 ILE A C 1
ATOM 1295 O O . ILE A 1 192 ? 43.049 7.158 73.586 1.00 13.71 163 ILE A O 1
ATOM 1300 N N . TRP A 1 193 ? 44.067 9.116 73.301 1.00 11.97 164 TRP A N 1
ATOM 1301 C CA . TRP A 1 193 ? 43.613 9.309 71.932 1.00 13.10 164 TRP A CA 1
ATOM 1302 C C . TRP A 1 193 ? 44.638 8.965 70.850 1.00 13.15 164 TRP A C 1
ATOM 1303 O O . TRP A 1 193 ? 44.416 9.199 69.726 1.00 13.08 164 TRP A O 1
ATOM 1314 N N . LEU A 1 194 ? 45.712 8.360 71.263 1.00 14.00 165 LEU A N 1
ATOM 1315 C CA . LEU A 1 194 ? 46.603 7.700 70.276 1.00 12.85 165 LEU A CA 1
ATOM 1316 C C . LEU A 1 194 ? 45.867 6.460 69.798 1.00 11.45 165 LEU A C 1
ATOM 1317 O O . LEU A 1 194 ? 45.081 5.881 70.504 1.00 15.16 165 LEU A O 1
ATOM 1322 N N . PRO A 1 195 ? 46.074 6.060 68.540 1.00 11.96 166 PRO A N 1
ATOM 1323 C CA . PRO A 1 195 ? 45.448 4.854 68.073 1.00 12.98 166 PRO A CA 1
ATOM 1324 C C . PRO A 1 195 ? 45.998 3.645 68.841 1.00 13.87 166 PRO A C 1
ATOM 1325 O O . PRO A 1 195 ? 47.156 3.688 69.305 1.00 18.24 166 PRO A O 1
ATOM 1329 N N . GLU A 1 196 ? 45.193 2.637 68.974 1.00 15.03 167 GLU A N 1
ATOM 1330 C CA . GLU A 1 196 ? 45.554 1.458 69.756 1.00 18.30 167 GLU A CA 1
ATOM 1331 C C . GLU A 1 196 ? 46.774 0.767 69.152 1.00 18.74 167 GLU A C 1
ATOM 1332 O O . GLU A 1 196 ? 46.923 0.696 67.987 1.00 19.84 167 GLU A O 1
ATOM 1338 N N . GLY A 1 197 ? 47.631 0.305 70.031 1.00 22.39 168 GLY A N 1
ATOM 1339 C CA . GLY A 1 197 ? 48.870 -0.374 69.585 1.00 26.24 168 GLY A CA 1
ATOM 1340 C C . GLY A 1 197 ? 50.130 0.452 69.595 1.00 30.13 168 GLY A C 1
ATOM 1341 O O . GLY A 1 197 ? 50.203 1.501 68.964 1.00 28.53 168 GLY A O 1
ATOM 1342 N N . GLU A 1 198 ? 51.188 -0.123 70.179 1.00 31.51 169 GLU A N 1
ATOM 1343 C CA . GLU A 1 198 ? 52.499 0.523 70.221 1.00 35.02 169 GLU A CA 1
ATOM 1344 C C . GLU A 1 198 ? 53.014 0.838 68.810 1.00 35.22 169 GLU A C 1
ATOM 1345 O O . GLU A 1 198 ? 53.682 1.860 68.601 1.00 38.22 169 GLU A O 1
ATOM 1347 N N . ASP A 1 199 ? 52.608 0.044 67.825 1.00 33.72 170 ASP A N 1
ATOM 1348 C CA . ASP A 1 199 ? 53.068 0.254 66.449 1.00 33.68 170 ASP A CA 1
ATOM 1349 C C . ASP A 1 199 ? 52.240 1.271 65.641 1.00 32.39 170 ASP A C 1
ATOM 1350 O O . ASP A 1 199 ? 52.532 1.508 64.476 1.00 31.30 170 ASP A O 1
ATOM 1355 N N . ALA A 1 200 ? 51.185 1.822 66.241 1.00 30.66 171 ALA A N 1
ATOM 1356 C CA . ALA A 1 200 ? 50.260 2.688 65.507 1.00 30.35 171 ALA A CA 1
ATOM 1357 C C . ALA A 1 200 ? 50.965 3.970 65.048 1.00 24.45 171 ALA A C 1
ATOM 1358 O O . ALA A 1 200 ? 51.788 4.538 65.766 1.00 26.43 171 ALA A O 1
ATOM 1360 N N . VAL A 1 201 ? 50.731 4.318 63.797 1.00 24.50 172 VAL A N 1
ATOM 1361 C CA . VAL A 1 201 ? 51.129 5.622 63.291 1.00 24.96 172 VAL A CA 1
ATOM 1362 C C . VAL A 1 201 ? 50.037 6.642 63.552 1.00 20.56 172 VAL A C 1
ATOM 1363 O O . VAL A 1 201 ? 48.880 6.430 63.215 1.00 21.16 172 VAL A O 1
ATOM 1367 N N . ALA A 1 202 ? 50.415 7.701 64.242 1.00 22.46 173 ALA A N 1
ATOM 1368 C CA . ALA A 1 202 ? 49.493 8.786 64.587 1.00 20.41 173 ALA A CA 1
ATOM 1369 C C . ALA A 1 202 ? 49.062 9.523 63.324 1.00 20.57 173 ALA A C 1
ATOM 1370 O O . ALA A 1 202 ? 49.868 9.679 62.384 1.00 23.07 173 ALA A O 1
ATOM 1372 N N . GLY A 1 203 ? 47.765 9.837 63.262 1.00 20.43 174 GLY A N 1
ATOM 1373 C CA . GLY A 1 203 ? 47.126 10.490 62.111 1.00 16.50 174 GLY A CA 1
ATOM 1374 C C . GLY A 1 203 ? 45.771 9.882 61.889 1.00 16.27 174 GLY A C 1
ATOM 1375 O O . GLY A 1 203 ? 45.216 9.234 62.794 1.00 15.93 174 GLY A O 1
ATOM 1376 N N . ALA A 1 204 ? 45.283 9.944 60.643 1.00 15.14 175 ALA A N 1
ATOM 1377 C CA . ALA A 1 204 ? 44.011 9.320 60.317 1.00 12.99 175 ALA A CA 1
ATOM 1378 C C . ALA A 1 204 ? 44.236 7.821 60.474 1.00 16.59 175 ALA A C 1
ATOM 1379 O O . ALA A 1 204 ? 45.321 7.308 60.168 1.00 17.19 175 ALA A O 1
ATOM 1381 N N . THR A 1 205 ? 43.275 7.153 61.087 1.00 13.39 176 THR A N 1
ATOM 1382 C CA . THR A 1 205 ? 43.498 5.779 61.541 1.00 14.95 176 THR A CA 1
ATOM 1383 C C . THR A 1 205 ? 42.280 4.903 61.402 1.00 14.26 176 THR A C 1
ATOM 1384 O O . THR A 1 205 ? 41.144 5.361 61.525 1.00 13.77 176 THR A O 1
ATOM 1388 N N . ASP A 1 206 ? 42.515 3.604 61.107 1.00 14.33 177 ASP A N 1
ATOM 1389 C CA . ASP A 1 206 ? 41.475 2.594 61.175 1.00 13.44 177 ASP A CA 1
ATOM 1390 C C . ASP A 1 206 ? 41.476 1.776 62.487 1.00 13.49 177 ASP A C 1
ATOM 1391 O O . ASP A 1 206 ? 40.626 0.895 62.639 1.00 14.99 177 ASP A O 1
ATOM 1396 N N . ARG A 1 207 ? 42.224 2.283 63.487 1.00 13.92 178 ARG A N 1
ATOM 1397 C CA . ARG A 1 207 ? 42.338 1.676 64.834 1.00 13.07 178 ARG A CA 1
ATOM 1398 C C . ARG A 1 207 ? 41.524 2.486 65.836 1.00 14.61 178 ARG A C 1
ATOM 1399 O O . ARG A 1 207 ? 41.252 3.669 65.565 1.00 12.97 178 ARG A O 1
ATOM 1407 N N . PRO A 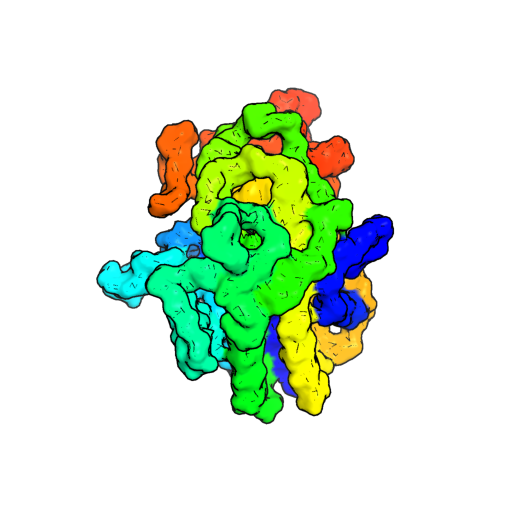1 208 ? 40.953 1.815 66.837 1.00 13.39 179 PRO A N 1
ATOM 1408 C CA . PRO A 1 208 ? 40.245 2.550 67.905 1.00 14.91 179 PRO A CA 1
ATOM 1409 C C . PRO A 1 208 ? 41.170 3.342 68.751 1.00 14.08 179 PRO A C 1
ATOM 1410 O O . PRO A 1 208 ? 42.393 3.139 68.735 1.00 13.22 179 PRO A O 1
ATOM 1414 N N . SER A 1 209 ? 40.615 4.242 69.570 1.00 12.22 180 SER A N 1
ATOM 1415 C CA . SER A 1 209 ? 41.435 4.940 70.508 1.00 14.17 180 SER A CA 1
ATOM 1416 C C . SER A 1 209 ? 41.706 3.997 71.675 1.00 15.20 180 SER A C 1
ATOM 1417 O O . SER A 1 209 ? 41.232 2.848 71.704 1.00 16.02 180 SER A O 1
ATOM 1420 N N . ARG A 1 210 ? 42.512 4.479 72.616 1.00 13.76 181 ARG A N 1
ATOM 1421 C CA . ARG A 1 210 ? 42.915 3.686 73.755 1.00 15.02 181 ARG A CA 1
ATOM 1422 C C . ARG A 1 210 ? 41.988 3.872 74.977 1.00 19.11 181 ARG A C 1
ATOM 1423 O O . ARG A 1 210 ? 42.457 3.658 76.130 1.00 26.88 181 ARG A O 1
ATOM 1431 N N . ILE A 1 211 ? 40.802 4.418 74.762 1.00 17.18 182 ILE A N 1
ATOM 1432 C CA . ILE A 1 211 ? 39.777 4.574 75.798 1.00 17.51 182 ILE A CA 1
ATOM 1433 C C . ILE A 1 211 ? 38.536 3.744 75.420 1.00 14.54 182 ILE A C 1
ATOM 1434 O O . ILE A 1 211 ? 38.000 3.885 74.337 1.00 15.86 182 ILE A O 1
ATOM 1439 N N . PRO A 1 212 ? 38.028 2.880 76.322 1.00 17.83 183 PRO A N 1
ATOM 1440 C CA . PRO A 1 212 ? 36.807 2.144 76.084 1.00 18.26 183 PRO A CA 1
ATOM 1441 C C . PRO A 1 212 ? 35.632 3.070 75.977 1.00 14.53 183 PRO A C 1
ATOM 1442 O O . PRO A 1 212 ? 35.640 4.125 76.645 1.00 15.27 183 PRO A O 1
ATOM 1446 N N . LYS A 1 213 ? 34.603 2.674 75.214 1.00 13.54 184 LYS A N 1
ATOM 1447 C CA . LYS A 1 213 ? 33.365 3.392 75.063 1.00 14.27 184 LYS A CA 1
ATOM 1448 C C . LYS A 1 213 ? 32.761 3.838 76.396 1.00 14.21 184 LYS A C 1
ATOM 1449 O O . LYS A 1 213 ? 32.242 4.955 76.555 1.00 14.13 184 LYS A O 1
ATOM 1455 N N . GLU A 1 214 ? 32.778 2.939 77.359 1.00 13.52 185 GLU A N 1
ATOM 1456 C CA . GLU A 1 214 ? 32.112 3.249 78.668 1.00 15.32 185 GLU A CA 1
ATOM 1457 C C . GLU A 1 214 ? 32.789 4.393 79.390 1.00 12.21 185 GLU A C 1
ATOM 1458 O O . GLU A 1 214 ? 32.196 4.915 80.371 1.00 14.12 185 GLU A O 1
ATOM 1464 N N . PHE A 1 215 ? 34.039 4.692 79.021 1.00 11.94 186 PHE A N 1
ATOM 1465 C CA . PHE A 1 215 ? 34.784 5.805 79.648 1.00 10.06 186 PHE A CA 1
ATOM 1466 C C . PHE A 1 215 ? 35.066 6.970 78.671 1.00 10.15 186 PHE A C 1
ATOM 1467 O O . PHE A 1 215 ? 35.976 7.774 78.926 1.00 12.16 186 PHE A O 1
ATOM 1475 N N . SER A 1 216 ? 34.337 7.001 77.567 1.00 11.07 187 SER A N 1
ATOM 1476 C CA . SER A 1 216 ? 34.484 8.088 76.610 1.00 11.58 187 SER A CA 1
ATOM 1477 C C . SER A 1 216 ? 33.950 9.410 77.198 1.00 10.39 187 SER A C 1
ATOM 1478 O O . SER A 1 216 ? 33.058 9.441 78.046 1.00 11.70 187 SER A O 1
ATOM 1481 N N . ASP A 1 217 ? 34.357 10.479 76.536 1.00 11.14 188 ASP A N 1
ATOM 1482 C CA . ASP A 1 217 ? 33.856 11.813 76.899 1.00 10.68 188 ASP A CA 1
ATOM 1483 C C . ASP A 1 217 ? 32.361 11.925 76.640 1.00 6.37 188 ASP A C 1
ATOM 1484 O O . ASP A 1 217 ? 31.606 12.556 77.415 1.00 10.06 188 ASP A O 1
ATOM 1489 N N . SER A 1 218 ? 31.880 11.369 75.515 1.00 7.75 189 SER A N 1
ATOM 1490 C CA . SER A 1 218 ? 30.478 11.426 75.304 1.00 7.02 189 SER A CA 1
ATOM 1491 C C . SER A 1 218 ? 29.691 10.651 76.364 1.00 10.85 189 SER A C 1
ATOM 1492 O O . SER A 1 218 ? 28.738 11.164 76.861 1.00 8.77 189 SER A O 1
ATOM 1495 N N . THR A 1 219 ? 30.164 9.517 76.812 1.00 10.45 190 THR A N 1
ATOM 1496 C CA . THR A 1 219 ? 29.534 8.851 77.977 1.00 6.09 190 THR A CA 1
ATOM 1497 C C . THR A 1 219 ? 29.498 9.716 79.224 1.00 6.52 190 THR A C 1
ATOM 1498 O O . THR A 1 219 ? 28.460 9.808 79.903 1.00 10.17 190 THR A O 1
ATOM 1502 N N . PHE A 1 220 ? 30.609 10.378 79.499 1.00 9.67 191 PHE A N 1
ATOM 1503 C CA . PHE A 1 220 ? 30.718 11.301 80.617 1.00 8.02 191 PHE A CA 1
ATOM 1504 C C . PHE A 1 220 ? 29.619 12.382 80.623 1.00 9.71 191 PHE A C 1
ATOM 1505 O O . PHE A 1 220 ? 28.887 12.516 81.564 1.00 8.63 191 PHE A O 1
ATOM 1513 N N . PHE A 1 221 ? 29.487 13.112 79.528 1.00 9.13 192 PHE A N 1
ATOM 1514 C CA . PHE A 1 221 ? 28.477 14.174 79.456 1.00 8.18 192 PHE A CA 1
ATOM 1515 C C . PHE A 1 221 ? 27.078 13.632 79.615 1.00 8.85 192 PHE A C 1
ATOM 1516 O O . PHE A 1 221 ? 26.277 14.197 80.279 1.00 9.46 192 PHE A O 1
ATOM 1524 N N . THR A 1 222 ? 26.856 12.443 79.055 1.00 9.83 193 THR A N 1
ATOM 1525 C CA . THR A 1 222 ? 25.560 11.819 79.151 1.00 9.22 193 THR A CA 1
ATOM 1526 C C . THR A 1 222 ? 25.231 11.449 80.604 1.00 8.16 193 THR A C 1
ATOM 1527 O O . THR A 1 222 ? 24.112 11.632 81.050 1.00 12.49 193 THR A O 1
ATOM 1531 N N . GLU A 1 223 ? 26.213 10.886 81.296 1.00 10.26 194 GLU A N 1
ATOM 1532 C CA . GLU A 1 223 ? 26.010 10.521 82.715 1.00 9.67 194 GLU A CA 1
ATOM 1533 C C . GLU A 1 223 ? 25.734 11.748 83.563 1.00 9.60 194 GLU A C 1
ATOM 1534 O O . GLU A 1 223 ? 24.834 11.733 84.454 1.00 10.07 194 GLU A O 1
ATOM 1540 N N . ARG A 1 224 ? 26.378 12.847 83.232 1.00 8.65 195 ARG A N 1
ATOM 1541 C CA . ARG A 1 224 ? 26.043 14.093 83.870 1.00 9.54 195 ARG A CA 1
ATOM 1542 C C . ARG A 1 224 ? 24.616 14.571 83.627 1.00 10.48 195 ARG A C 1
ATOM 1543 O O . ARG A 1 224 ? 23.960 15.067 84.522 1.00 8.77 195 ARG A O 1
ATOM 1551 N N . ALA A 1 225 ? 24.184 14.393 82.388 1.00 8.79 196 ALA A N 1
ATOM 1552 C CA . ALA A 1 225 ? 22.834 14.797 82.048 1.00 9.55 196 ALA A CA 1
ATOM 1553 C C . ALA A 1 225 ? 21.867 13.970 82.851 1.00 10.28 196 ALA A C 1
ATOM 1554 O O . ALA A 1 225 ? 20.808 14.475 83.313 1.00 10.14 196 ALA A O 1
ATOM 1556 N N . LEU A 1 226 ? 22.038 12.672 82.821 1.00 9.98 197 LEU A N 1
ATOM 1557 C CA . LEU A 1 226 ? 21.078 11.769 83.491 1.00 12.15 197 LEU A CA 1
ATOM 1558 C C . LEU A 1 226 ? 21.058 12.025 84.994 1.00 11.08 197 LEU A C 1
ATOM 1559 O O . LEU A 1 226 ? 20.011 12.106 85.602 1.00 11.24 197 LEU A O 1
ATOM 1564 N N . THR A 1 227 ? 22.216 12.283 85.561 1.00 8.86 198 THR A N 1
ATOM 1565 C CA . THR A 1 227 ? 22.308 12.623 86.964 1.00 10.60 198 THR A CA 1
ATOM 1566 C C . THR A 1 227 ? 21.561 13.920 87.295 1.00 12.46 198 THR A C 1
ATOM 1567 O O . THR A 1 227 ? 20.722 14.008 88.216 1.00 9.46 198 THR A O 1
ATOM 1571 N N . TYR A 1 228 ? 21.752 14.939 86.458 1.00 12.00 199 TYR A N 1
ATOM 1572 C CA . TYR A 1 228 ? 21.010 16.177 86.642 1.00 11.17 199 TYR A CA 1
ATOM 1573 C C . TYR A 1 228 ? 19.507 16.019 86.493 1.00 10.23 199 TYR A C 1
ATOM 1574 O O . TYR A 1 228 ? 18.752 16.524 87.316 1.00 10.61 199 TYR A O 1
ATOM 1583 N N . LEU A 1 229 ? 19.061 15.305 85.465 1.00 10.37 200 LEU A N 1
ATOM 1584 C CA . LEU A 1 229 ? 17.636 15.185 85.225 1.00 9.31 200 LEU A CA 1
ATOM 1585 C C . LEU A 1 229 ? 17.024 14.360 86.388 1.00 9.94 200 LEU A C 1
ATOM 1586 O O . LEU A 1 229 ? 15.884 14.590 86.772 1.00 11.29 200 LEU A O 1
ATOM 1591 N N . LYS A 1 230 ? 17.693 13.311 86.799 1.00 10.18 201 LYS A N 1
ATOM 1592 C CA . LYS A 1 230 ? 17.162 12.497 87.930 1.00 10.92 201 LYS A CA 1
ATOM 1593 C C . LYS A 1 230 ? 17.079 13.332 89.195 1.00 12.35 201 LYS A C 1
ATOM 1594 O O . LYS A 1 230 ? 16.200 13.157 90.010 1.00 12.40 201 LYS A O 1
ATOM 1600 N N . GLY A 1 231 ? 18.050 14.194 89.449 1.00 11.86 202 GLY A N 1
ATOM 1601 C CA . GLY A 1 231 ? 17.975 15.122 90.579 1.00 11.47 202 GLY A CA 1
ATOM 1602 C C . GLY A 1 231 ? 16.785 16.073 90.530 1.00 14.10 202 GLY A C 1
ATOM 1603 O O . GLY A 1 231 ? 16.195 16.427 91.560 1.00 15.26 202 GLY A O 1
ATOM 1604 N N . ARG A 1 232 ? 16.404 16.518 89.321 1.00 12.76 203 ARG A N 1
ATOM 1605 C CA . ARG A 1 232 ? 15.330 17.425 89.173 1.00 11.28 203 ARG A CA 1
ATOM 1606 C C . ARG A 1 232 ? 14.020 16.755 89.539 1.00 14.00 203 ARG A C 1
ATOM 1607 O O . ARG A 1 232 ? 13.044 17.417 89.937 1.00 17.41 203 ARG A O 1
ATOM 1615 N N . ASP A 1 233 ? 13.934 15.487 89.214 1.00 17.30 204 ASP A N 1
ATOM 1616 C CA . ASP A 1 233 ? 12.743 14.700 89.566 1.00 20.44 204 ASP A CA 1
ATOM 1617 C C . ASP A 1 233 ? 11.409 15.288 89.099 1.00 19.65 204 ASP A C 1
ATOM 1618 O O . ASP A 1 233 ? 10.481 15.342 89.826 1.00 19.47 204 ASP A O 1
ATOM 1623 N N . GLY A 1 234 ? 11.366 15.708 87.849 1.00 17.22 205 GLY A N 1
ATOM 1624 C CA . GLY A 1 234 ? 10.131 16.187 87.271 1.00 17.59 205 GLY A CA 1
ATOM 1625 C C . GLY A 1 234 ? 9.959 17.696 87.309 1.00 17.23 205 GLY A C 1
ATOM 1626 O O . GLY A 1 234 ? 9.029 18.222 86.684 1.00 18.49 205 GLY A O 1
ATOM 1627 N N . LYS A 1 235 ? 10.748 18.379 88.131 1.00 15.52 206 LYS A N 1
ATOM 1628 C CA . LYS A 1 235 ? 10.609 19.824 88.227 1.00 15.28 206 LYS A CA 1
ATOM 1629 C C . LYS A 1 235 ? 11.058 20.440 86.901 1.00 16.20 206 LYS A C 1
ATOM 1630 O O . LYS A 1 235 ? 11.982 19.910 86.265 1.00 12.87 206 LYS A O 1
ATOM 1636 N N . PRO A 1 236 ? 10.561 21.612 86.585 1.00 13.48 207 PRO A N 1
ATOM 1637 C CA . PRO A 1 236 ? 10.930 22.250 85.291 1.00 11.49 207 PRO A CA 1
ATOM 1638 C C . PRO A 1 236 ? 12.429 22.493 85.220 1.00 11.49 207 PRO A C 1
ATOM 1639 O O . PRO A 1 236 ? 13.081 22.864 86.193 1.00 14.73 207 PRO A O 1
ATOM 1643 N N . PHE A 1 237 ? 12.987 22.299 84.042 1.00 10.44 208 PHE A N 1
ATOM 1644 C CA . PHE A 1 237 ? 14.406 22.418 83.840 1.00 9.15 208 PHE A CA 1
ATOM 1645 C C . PHE A 1 237 ? 14.706 23.233 82.597 1.00 10.51 208 PHE A C 1
ATOM 1646 O O . PHE A 1 237 ? 14.014 23.204 81.637 1.00 9.75 208 PHE A O 1
ATOM 1654 N N . PHE A 1 238 ? 15.855 23.906 82.683 1.00 9.39 209 PHE A N 1
ATOM 1655 C CA . PHE A 1 238 ? 16.734 24.204 81.537 1.00 10.58 209 PHE A CA 1
ATOM 1656 C C . PHE A 1 238 ? 18.045 23.432 81.652 1.00 10.07 209 PHE A C 1
ATOM 1657 O O . PHE A 1 238 ? 18.669 23.417 82.676 1.00 9.72 209 PHE A O 1
ATOM 1665 N N . LEU A 1 239 ? 18.461 22.828 80.541 1.00 7.80 210 LEU A N 1
ATOM 1666 C CA . LEU A 1 239 ? 19.743 22.194 80.518 1.00 7.33 210 LEU A CA 1
ATOM 1667 C C . LEU A 1 239 ? 20.419 22.435 79.217 1.00 10.23 210 LEU A C 1
ATOM 1668 O O . LEU A 1 239 ? 19.905 22.091 78.192 1.00 9.67 210 LEU A O 1
ATOM 1673 N N . HIS A 1 240 ? 21.588 23.014 79.311 1.00 7.20 211 HIS A N 1
ATOM 1674 C CA . HIS A 1 240 ? 22.549 23.039 78.189 1.00 7.97 211 HIS A CA 1
ATOM 1675 C C . HIS A 1 240 ? 23.367 21.749 78.237 1.00 7.89 211 HIS A C 1
ATOM 1676 O O . HIS A 1 240 ? 24.222 21.562 79.062 1.00 8.39 211 HIS A O 1
ATOM 1683 N N . LEU A 1 241 ? 23.059 20.861 77.317 1.00 7.72 212 LEU A N 1
ATOM 1684 C CA . LEU A 1 241 ? 23.770 19.596 77.212 1.00 8.47 212 LEU A CA 1
ATOM 1685 C C . LEU A 1 241 ? 24.814 19.713 76.113 1.00 9.31 212 LEU A C 1
ATOM 1686 O O . LEU A 1 241 ? 24.535 19.536 74.904 1.00 9.50 212 LEU A O 1
ATOM 1691 N N . GLY A 1 242 ? 26.024 19.985 76.541 1.00 8.36 213 GLY A N 1
ATOM 1692 C CA . GLY A 1 242 ? 27.178 20.056 75.686 1.00 7.95 213 GLY A CA 1
ATOM 1693 C C . GLY A 1 242 ? 27.861 18.735 75.467 1.00 9.18 213 GLY A C 1
ATOM 1694 O O . GLY A 1 242 ? 28.110 18.039 76.435 1.00 10.57 213 GLY A O 1
ATOM 1695 N N . TYR A 1 243 ? 28.120 18.409 74.222 1.00 9.28 214 TYR A N 1
ATOM 1696 C CA . TYR A 1 243 ? 29.080 17.373 73.825 1.00 7.54 214 TYR A CA 1
ATOM 1697 C C . TYR A 1 243 ? 30.343 17.926 73.156 1.00 10.71 214 TYR A C 1
ATOM 1698 O O . TYR A 1 243 ? 30.267 18.802 72.425 1.00 11.11 214 TYR A O 1
ATOM 1707 N N . TYR A 1 244 ? 31.478 17.374 73.488 1.00 8.97 215 TYR A N 1
ATOM 1708 C CA . TYR A 1 244 ? 32.711 17.680 72.835 1.00 8.02 215 TYR A CA 1
ATOM 1709 C C . TYR A 1 244 ? 32.809 17.121 71.435 1.00 11.59 215 TYR A C 1
ATOM 1710 O O . TYR A 1 244 ? 33.245 17.797 70.549 1.00 9.34 215 TYR A O 1
ATOM 1719 N N . ARG A 1 245 ? 32.340 15.884 71.265 1.00 11.96 216 ARG A N 1
ATOM 1720 C CA . ARG A 1 245 ? 32.428 15.302 69.919 1.00 11.27 216 ARG A CA 1
ATOM 1721 C C . ARG A 1 245 ? 31.385 15.919 69.000 1.00 9.17 216 ARG A C 1
ATOM 1722 O O . ARG A 1 245 ? 30.285 16.297 69.430 1.00 11.42 216 ARG A O 1
ATOM 1730 N N . PRO A 1 246 ? 31.635 15.910 67.676 1.00 8.44 217 PRO A N 1
ATOM 1731 C CA . PRO A 1 246 ? 32.823 15.356 67.020 1.00 10.81 217 PRO A CA 1
ATOM 1732 C C . PRO A 1 246 ? 34.059 16.263 66.866 1.00 13.20 217 PRO A C 1
ATOM 1733 O O . PRO A 1 246 ? 34.805 16.087 65.901 1.00 10.53 217 PRO A O 1
ATOM 1737 N N . HIS A 1 247 ? 34.306 17.207 67.784 1.00 10.01 218 HIS A N 1
ATOM 1738 C CA . HIS A 1 247 ? 35.609 17.879 67.853 1.00 9.17 218 HIS A CA 1
ATOM 1739 C C . HIS A 1 247 ? 36.710 16.819 67.848 1.00 11.62 218 HIS A C 1
ATOM 1740 O O . HIS A 1 247 ? 36.537 15.769 68.373 1.00 10.13 218 HIS A O 1
ATOM 1747 N N . PRO A 1 248 ? 37.859 17.184 67.264 1.00 10.21 219 PRO A N 1
ATOM 1748 C CA . PRO A 1 248 ? 39.041 16.294 67.275 1.00 12.62 219 PRO A CA 1
ATOM 1749 C C . PRO A 1 248 ? 39.644 16.136 68.688 1.00 14.65 219 PRO A C 1
ATOM 1750 O O . PRO A 1 248 ? 39.235 16.862 69.643 1.00 11.37 219 PRO A O 1
ATOM 1754 N N . PRO A 1 249 ? 40.464 15.100 68.876 1.00 12.56 220 PRO A N 1
ATOM 1755 C CA . PRO A 1 249 ? 41.111 14.237 67.851 1.00 10.19 220 PRO A CA 1
ATOM 1756 C C . PRO A 1 249 ? 40.222 13.211 67.216 1.00 10.80 220 PRO A C 1
ATOM 1757 O O . PRO A 1 249 ? 39.286 12.736 67.840 1.00 10.94 220 PRO A O 1
ATOM 1761 N N . PHE A 1 250 ? 40.377 13.095 65.917 1.00 12.54 221 PHE A N 1
ATOM 1762 C CA . PHE A 1 250 ? 39.592 12.225 65.112 1.00 11.54 221 PHE A CA 1
ATOM 1763 C C . PHE A 1 250 ? 40.040 10.779 65.292 1.00 13.08 221 PHE A C 1
ATOM 1764 O O . PHE A 1 250 ? 40.711 10.249 64.516 1.00 11.34 221 PHE A O 1
ATOM 1772 N N . VAL A 1 251 ? 39.600 10.240 66.421 1.00 10.37 222 VAL A N 1
ATOM 1773 C CA . VAL A 1 251 ? 39.806 8.866 66.841 1.00 9.56 222 VAL A CA 1
ATOM 1774 C C . VAL A 1 251 ? 38.627 8.479 67.705 1.00 12.68 222 VAL A C 1
ATOM 1775 O O . VAL A 1 251 ? 38.107 9.336 68.437 1.00 10.27 222 VAL A O 1
ATOM 1779 N N . ALA A 1 252 ? 38.128 7.233 67.556 1.00 12.01 223 ALA A N 1
ATOM 1780 C CA . ALA A 1 252 ? 36.896 6.841 68.195 1.00 10.82 223 ALA A CA 1
ATOM 1781 C C . ALA A 1 252 ? 37.108 5.584 69.031 1.00 11.89 223 ALA A C 1
ATOM 1782 O O . ALA A 1 252 ? 37.871 4.692 68.658 1.00 11.55 223 ALA A O 1
ATOM 1784 N N . SER A 1 253 ? 36.335 5.484 70.094 1.00 13.72 224 SER A N 1
ATOM 1785 C CA . SER A 1 253 ? 36.316 4.266 70.889 1.00 11.41 224 SER A CA 1
ATOM 1786 C C . SER A 1 253 ? 35.735 3.163 70.021 1.00 13.05 224 SER A C 1
ATOM 1787 O O . SER A 1 253 ? 34.780 3.373 69.294 1.00 12.75 224 SER A O 1
ATOM 1790 N N . ALA A 1 254 ? 36.127 1.924 70.302 1.00 13.97 225 ALA A N 1
ATOM 1791 C CA . ALA A 1 254 ? 35.603 0.767 69.612 1.00 12.98 225 ALA A CA 1
ATOM 1792 C C . ALA A 1 254 ? 34.159 0.568 70.030 1.00 13.65 225 ALA A C 1
ATOM 1793 O O . ALA A 1 254 ? 33.842 0.736 71.212 1.00 15.95 225 ALA A O 1
ATOM 1795 N N . PRO A 1 255 ? 33.268 0.161 69.071 1.00 13.14 226 PRO A N 1
ATOM 1796 C CA . PRO A 1 255 ? 33.581 -0.136 67.679 1.00 12.61 226 PRO A CA 1
ATOM 1797 C C . PRO A 1 255 ? 33.246 1.009 66.728 1.00 12.22 226 PRO A C 1
ATOM 1798 O O . PRO A 1 255 ? 33.269 0.826 65.496 1.00 13.27 226 PRO A O 1
ATOM 1802 N N . TYR A 1 256 ? 33.181 2.207 67.268 1.00 11.59 227 TYR A N 1
ATOM 1803 C CA . TYR A 1 256 ? 32.832 3.339 66.455 1.00 12.90 227 TYR A CA 1
ATOM 1804 C C . TYR A 1 256 ? 33.878 3.682 65.417 1.00 12.48 227 TYR A C 1
ATOM 1805 O O . TYR A 1 256 ? 33.594 4.279 64.418 1.00 12.75 227 TYR A O 1
ATOM 1814 N N . HIS A 1 257 ? 35.098 3.281 65.658 1.00 10.02 228 HIS A N 1
ATOM 1815 C CA . HIS A 1 257 ? 36.242 3.560 64.773 1.00 12.30 228 HIS A CA 1
ATOM 1816 C C . HIS A 1 257 ? 36.107 2.804 63.439 1.00 11.13 228 HIS A C 1
ATOM 1817 O O . HIS A 1 257 ? 36.771 3.127 62.481 1.00 14.58 228 HIS A O 1
ATOM 1824 N N . ALA A 1 258 ? 35.268 1.787 63.457 1.00 12.48 229 ALA A N 1
ATOM 1825 C CA . ALA A 1 258 ? 35.175 0.828 62.337 1.00 14.19 229 ALA A CA 1
ATOM 1826 C C . ALA A 1 258 ? 33.774 0.731 61.729 1.00 17.25 229 ALA A C 1
ATOM 1827 O O . ALA A 1 258 ? 33.599 0.031 60.698 1.00 19.04 229 ALA A O 1
ATOM 1829 N N . MET A 1 259 ? 32.891 1.623 62.171 1.00 12.45 230 MET A N 1
ATOM 1830 C CA . MET A 1 259 ? 31.503 1.612 61.883 1.00 13.21 230 MET A CA 1
ATOM 1831 C C . MET A 1 259 ? 31.235 2.047 60.453 1.00 15.31 230 MET A C 1
ATOM 1832 O O . MET A 1 259 ? 30.182 1.741 59.896 1.00 16.36 230 MET A O 1
ATOM 1837 N N . TYR A 1 260 ? 32.128 2.878 59.919 1.00 11.03 231 TYR A N 1
ATOM 1838 C CA . TYR A 1 260 ? 31.901 3.435 58.589 1.00 11.02 231 TYR A CA 1
ATOM 1839 C C . TYR A 1 260 ? 33.074 3.153 57.706 1.00 9.98 231 TYR A C 1
ATOM 1840 O O . TYR A 1 260 ? 34.240 3.175 58.081 1.00 12.02 231 TYR A O 1
ATOM 1849 N N . ARG A 1 261 ? 32.772 2.808 56.469 1.00 9.72 232 ARG A N 1
ATOM 1850 C CA . ARG A 1 261 ? 33.846 2.559 55.527 1.00 10.54 232 ARG A CA 1
ATOM 1851 C C . ARG A 1 261 ? 34.353 3.846 54.868 1.00 10.57 232 ARG A C 1
ATOM 1852 O O . ARG A 1 261 ? 33.580 4.575 54.433 1.00 13.23 232 ARG A O 1
ATOM 1860 N N . PRO A 1 262 ? 35.669 3.999 54.778 1.00 11.16 233 PRO A N 1
ATOM 1861 C CA . PRO A 1 262 ? 36.173 5.189 54.063 1.00 10.99 233 PRO A CA 1
ATOM 1862 C C . PRO A 1 262 ? 35.684 5.377 52.649 1.00 14.86 233 PRO A C 1
ATOM 1863 O O . PRO A 1 262 ? 35.242 6.483 52.294 1.00 13.74 233 PRO A O 1
ATOM 1867 N N . GLU A 1 263 ? 35.476 4.287 51.922 1.00 14.89 234 GLU A N 1
ATOM 1868 C CA . GLU A 1 263 ? 34.948 4.456 50.573 1.00 13.48 234 GLU A CA 1
ATOM 1869 C C . GLU A 1 263 ? 33.532 4.946 50.445 1.00 12.86 234 GLU A C 1
ATOM 1870 O O . GLU A 1 263 ? 33.124 5.355 49.399 1.00 15.12 234 GLU A O 1
ATOM 1876 N N . ASP A 1 264 ? 32.802 4.915 51.545 1.00 10.49 235 ASP A N 1
ATOM 1877 C CA . ASP A 1 264 ? 31.385 5.273 51.552 1.00 7.72 235 ASP A CA 1
ATOM 1878 C C . ASP A 1 264 ? 31.180 6.766 51.925 1.00 9.39 235 ASP A C 1
ATOM 1879 O O . ASP A 1 264 ? 30.086 7.286 51.936 1.00 12.23 235 ASP A O 1
ATOM 1884 N N . MET A 1 265 ? 32.270 7.451 52.212 1.00 10.49 236 MET A N 1
ATOM 1885 C CA . MET A 1 265 ? 32.202 8.854 52.671 1.00 9.33 236 MET A CA 1
ATOM 1886 C C . MET A 1 265 ? 32.201 9.812 51.472 1.00 14.29 236 MET A C 1
ATOM 1887 O O . MET A 1 265 ? 32.780 9.521 50.405 1.00 13.96 236 MET A O 1
ATOM 1892 N N . PRO A 1 266 ? 31.647 11.004 51.684 1.00 12.29 237 PRO A N 1
ATOM 1893 C CA . PRO A 1 266 ? 31.673 12.049 50.648 1.00 13.29 237 PRO A CA 1
ATOM 1894 C C . PRO A 1 266 ? 33.088 12.496 50.475 1.00 13.23 237 PRO A C 1
ATOM 1895 O O . PRO A 1 266 ? 33.888 12.644 51.423 1.00 13.33 237 PRO A O 1
ATOM 1899 N N . ALA A 1 267 ? 33.462 12.704 49.214 1.00 15.79 238 ALA A N 1
ATOM 1900 C CA . ALA A 1 267 ? 34.783 13.124 48.897 1.00 14.59 238 ALA A CA 1
ATOM 1901 C C . ALA A 1 267 ? 35.012 14.574 49.362 1.00 13.24 238 ALA A C 1
ATOM 1902 O O . ALA A 1 267 ? 34.169 15.402 49.170 1.00 15.60 238 ALA A O 1
ATOM 1904 N N . PRO A 1 268 ? 36.202 14.883 49.837 1.00 18.85 239 PRO A N 1
ATOM 1905 C CA . PRO A 1 268 ? 36.572 16.265 50.130 1.00 18.69 239 PRO A CA 1
ATOM 1906 C C . PRO A 1 268 ? 36.597 17.065 48.822 1.00 17.60 239 PRO A C 1
ATOM 1907 O O . PRO A 1 268 ? 36.847 16.497 47.730 1.00 15.97 239 PRO A O 1
ATOM 1911 N N . ILE A 1 269 ? 36.259 18.358 48.937 1.00 12.84 240 ILE A N 1
ATOM 1912 C CA . ILE A 1 269 ? 36.142 19.250 47.814 1.00 10.27 240 ILE A CA 1
ATOM 1913 C C . ILE A 1 269 ? 37.337 20.224 47.923 1.00 12.14 240 ILE A C 1
ATOM 1914 O O . ILE A 1 269 ? 37.412 21.015 48.854 1.00 11.42 240 ILE A O 1
ATOM 1919 N N . ARG A 1 270 ? 38.251 20.196 46.976 1.00 11.25 241 ARG A N 1
ATOM 1920 C CA . ARG A 1 270 ? 39.464 20.981 47.083 1.00 13.19 241 ARG A CA 1
ATOM 1921 C C . ARG A 1 270 ? 40.099 21.201 45.707 1.00 15.19 241 ARG A C 1
ATOM 1922 O O . ARG A 1 270 ? 39.804 20.482 44.771 1.00 15.04 241 ARG A O 1
ATOM 1930 N N . ALA A 1 271 ? 40.955 22.215 45.629 1.00 12.22 242 ALA A N 1
ATOM 1931 C CA . ALA A 1 271 ? 41.534 22.618 44.345 1.00 13.95 242 ALA A CA 1
ATOM 1932 C C . ALA A 1 271 ? 42.569 21.584 43.928 1.00 15.25 242 ALA A C 1
ATOM 1933 O O . ALA A 1 271 ? 42.891 20.653 44.636 1.00 14.13 242 ALA A O 1
ATOM 1935 N N . ALA A 1 272 ? 43.198 21.795 42.769 1.00 16.26 243 ALA A N 1
ATOM 1936 C CA . ALA A 1 272 ? 44.091 20.767 42.257 1.00 14.88 243 ALA A CA 1
ATOM 1937 C C . ALA A 1 272 ? 45.286 20.499 43.098 1.00 16.34 243 ALA A C 1
ATOM 1938 O O . ALA A 1 272 ? 45.835 19.390 43.115 1.00 15.53 243 ALA A O 1
ATOM 1940 N N . ASN A 1 273 ? 45.798 21.526 43.788 1.00 14.79 244 ASN A N 1
ATOM 1941 C CA . ASN A 1 273 ? 46.868 21.320 44.721 1.00 13.97 244 ASN A CA 1
ATOM 1942 C C . ASN A 1 273 ? 46.853 22.485 45.733 1.00 13.62 244 ASN A C 1
ATOM 1943 O O . ASN A 1 273 ? 46.018 23.409 45.563 1.00 13.62 244 ASN A O 1
ATOM 1948 N N . PRO A 1 274 ? 47.606 22.344 46.807 1.00 15.17 245 PRO A N 1
ATOM 1949 C CA . PRO A 1 274 ? 47.539 23.425 47.836 1.00 14.44 245 PRO A CA 1
ATOM 1950 C C . PRO A 1 274 ? 47.937 24.781 47.365 1.00 16.03 245 PRO A C 1
ATOM 1951 O O . PRO A 1 274 ? 47.473 25.789 47.887 1.00 13.56 245 PRO A O 1
ATOM 1955 N N . ASP A 1 275 ? 48.846 24.843 46.401 1.00 15.45 246 ASP A N 1
ATOM 1956 C CA . ASP A 1 275 ? 49.316 26.158 45.929 1.00 17.43 246 ASP A CA 1
ATOM 1957 C C . ASP A 1 275 ? 48.264 26.894 45.152 1.00 15.74 246 ASP A C 1
ATOM 1958 O O . ASP A 1 275 ? 48.063 28.102 45.377 1.00 14.52 246 ASP A O 1
ATOM 1963 N N . ILE A 1 276 ? 47.512 26.217 44.287 1.00 11.47 247 ILE A N 1
ATOM 1964 C CA . ILE A 1 276 ? 46.461 26.781 43.535 1.00 14.19 247 ILE A CA 1
ATOM 1965 C C . ILE A 1 276 ? 45.317 27.169 44.496 1.00 16.49 247 ILE A C 1
ATOM 1966 O O . ILE A 1 276 ? 44.708 28.234 44.367 1.00 13.88 247 ILE A O 1
ATOM 1971 N N . GLU A 1 277 ? 45.114 26.351 45.523 1.00 13.49 248 GLU A N 1
ATOM 1972 C CA . GLU A 1 277 ? 44.134 26.724 46.560 1.00 10.03 248 GLU A CA 1
ATOM 1973 C C . GLU A 1 277 ? 44.549 28.020 47.213 1.00 8.62 248 GLU A C 1
ATOM 1974 O O . GLU A 1 277 ? 43.752 28.934 47.302 1.00 13.33 248 GLU A O 1
ATOM 1980 N N . ALA A 1 278 ? 45.785 28.070 47.678 1.00 10.49 249 ALA A N 1
ATOM 1981 C CA . ALA A 1 278 ? 46.261 29.178 48.461 1.00 9.70 249 ALA A CA 1
ATOM 1982 C C . ALA A 1 278 ? 46.247 30.488 47.698 1.00 12.24 249 ALA A C 1
ATOM 1983 O O . ALA A 1 278 ? 46.176 31.586 48.293 1.00 12.74 249 ALA A O 1
ATOM 1985 N N . ALA A 1 279 ? 46.331 30.391 46.372 1.00 10.99 250 ALA A N 1
ATOM 1986 C CA . ALA A 1 279 ? 46.327 31.577 45.522 1.00 12.84 250 ALA A CA 1
ATOM 1987 C C . ALA A 1 279 ? 45.046 32.425 45.615 1.00 12.74 250 ALA A C 1
ATOM 1988 O O . ALA A 1 279 ? 45.107 33.618 45.228 1.00 13.55 250 ALA A O 1
ATOM 1990 N N . GLN A 1 280 ? 43.905 31.869 46.024 1.00 11.50 251 GLN A N 1
ATOM 1991 C CA . GLN A 1 280 ? 42.735 32.640 46.063 1.00 12.05 251 GLN A CA 1
ATOM 1992 C C . GLN A 1 280 ? 42.818 33.886 46.951 1.00 11.44 251 GLN A C 1
ATOM 1993 O O . GLN A 1 280 ? 42.249 34.852 46.647 1.00 12.55 251 GLN A O 1
ATOM 1999 N N . HIS A 1 281 ? 43.545 33.785 48.039 1.00 10.43 252 HIS A N 1
ATOM 2000 C CA . HIS A 1 281 ? 43.578 34.838 49.040 1.00 9.27 252 HIS A CA 1
ATOM 2001 C C . HIS A 1 281 ? 44.665 34.613 50.039 1.00 12.28 252 HIS A C 1
ATOM 2002 O O . HIS A 1 281 ? 44.939 33.519 50.368 1.00 12.01 252 HIS A O 1
ATOM 2009 N N . PRO A 1 282 ? 45.218 35.683 50.546 1.00 10.17 253 PRO A N 1
ATOM 2010 C CA . PRO A 1 282 ? 46.291 35.488 51.520 1.00 11.66 253 PRO A CA 1
ATOM 2011 C C . PRO A 1 282 ? 45.862 34.731 52.787 1.00 10.17 253 PRO A C 1
ATOM 2012 O O . PRO A 1 282 ? 46.718 34.072 53.395 1.00 13.12 253 PRO A O 1
ATOM 2016 N N . LEU A 1 283 ? 44.620 34.929 53.256 1.00 11.27 254 LEU A N 1
ATOM 2017 C CA . LEU A 1 283 ? 44.232 34.212 54.457 1.00 10.59 254 LEU A CA 1
ATOM 2018 C C . LEU A 1 283 ? 44.154 32.692 54.171 1.00 11.37 254 LEU A C 1
ATOM 2019 O O . LEU A 1 283 ? 44.477 31.856 55.031 1.00 11.60 254 LEU A O 1
ATOM 2024 N N . MET A 1 284 ? 43.698 32.359 52.987 1.00 10.76 255 MET A N 1
ATOM 2025 C CA . MET A 1 284 ? 43.638 30.933 52.567 1.00 10.28 255 MET A CA 1
ATOM 2026 C C . MET A 1 284 ? 45.044 30.368 52.608 1.00 11.73 255 MET A C 1
ATOM 2027 O O . MET A 1 284 ? 45.249 29.269 53.124 1.00 11.98 255 MET A O 1
ATOM 2032 N N . LYS A 1 285 ? 45.961 31.092 52.026 1.00 11.67 256 LYS A N 1
ATOM 2033 C CA . LYS A 1 285 ? 47.369 30.691 52.028 1.00 10.51 256 LYS A CA 1
ATOM 2034 C C . LYS A 1 285 ? 47.959 30.499 53.433 1.00 12.89 256 LYS A C 1
ATOM 2035 O O . LYS A 1 285 ? 48.517 29.454 53.776 1.00 11.88 256 LYS A O 1
ATOM 2041 N N . PHE A 1 286 ? 47.639 31.442 54.328 1.00 11.75 257 PHE A N 1
ATOM 2042 C CA . PHE A 1 286 ? 48.072 31.272 55.685 1.00 10.76 257 PHE A CA 1
ATOM 2043 C C . PHE A 1 286 ? 47.688 29.932 56.264 1.00 11.34 257 PHE A C 1
ATOM 2044 O O . PHE A 1 286 ? 48.470 29.282 56.896 1.00 12.65 257 PHE A O 1
ATOM 2052 N N . TYR A 1 287 ? 46.414 29.635 56.220 1.00 10.96 258 TYR A N 1
ATOM 2053 C CA . TYR A 1 287 ? 45.894 28.412 56.822 1.00 12.40 258 TYR A CA 1
ATOM 2054 C C . TYR A 1 287 ? 46.306 27.145 56.064 1.00 10.80 258 TYR A C 1
ATOM 2055 O O . TYR A 1 287 ? 46.701 26.164 56.669 1.00 11.31 258 TYR A O 1
ATOM 2064 N N . VAL A 1 288 ? 46.275 27.180 54.746 1.00 13.95 259 VAL A N 1
ATOM 2065 C CA . VAL A 1 288 ? 46.774 26.018 53.990 1.00 13.05 259 VAL A CA 1
ATOM 2066 C C . VAL A 1 288 ? 48.208 25.724 54.450 1.00 14.22 259 VAL A C 1
ATOM 2067 O O . VAL A 1 288 ? 48.625 24.554 54.638 1.00 16.32 259 VAL A O 1
ATOM 2071 N N . ASP A 1 289 ? 49.023 26.751 54.520 1.00 13.79 260 ASP A N 1
ATOM 2072 C CA . ASP A 1 289 ? 50.442 26.565 54.897 1.00 14.93 260 ASP A CA 1
ATOM 2073 C C . ASP A 1 289 ? 50.579 26.066 56.360 1.00 17.06 260 ASP A C 1
ATOM 2074 O O . ASP A 1 289 ? 51.547 25.384 56.702 1.00 18.51 260 ASP A O 1
ATOM 2079 N N . SER A 1 290 ? 49.826 26.647 57.283 1.00 14.08 261 SER A N 1
ATOM 2080 C CA . SER A 1 290 ? 50.202 26.508 58.699 1.00 14.05 261 SER A CA 1
ATOM 2081 C C . SER A 1 290 ? 49.471 25.385 59.464 1.00 15.06 261 SER A C 1
ATOM 2082 O O . SER A 1 290 ? 49.916 25.026 60.558 1.00 16.76 261 SER A O 1
ATOM 2085 N N . ILE A 1 291 ? 48.313 24.948 58.976 1.00 13.18 262 ILE A N 1
ATOM 2086 C CA . ILE A 1 291 ? 47.547 24.000 59.788 1.00 12.33 262 ILE A CA 1
ATOM 2087 C C . ILE A 1 291 ? 48.335 22.684 59.873 1.00 15.39 262 ILE A C 1
ATOM 2088 O O . ILE A 1 291 ? 48.816 22.128 58.851 1.00 13.77 262 ILE A O 1
ATOM 2093 N N . ARG A 1 292 ? 48.392 22.153 61.078 1.00 14.38 263 ARG A N 1
ATOM 2094 C CA . ARG A 1 292 ? 49.165 20.943 61.332 1.00 15.37 263 ARG A CA 1
ATOM 2095 C C . ARG A 1 292 ? 48.277 19.765 61.662 1.00 16.85 263 ARG A C 1
ATOM 2096 O O . ARG A 1 292 ? 47.251 19.891 62.322 1.00 13.10 263 ARG A O 1
ATOM 2104 N N . ARG A 1 293 ? 48.727 18.577 61.300 1.00 14.50 264 ARG A N 1
ATOM 2105 C CA . ARG A 1 293 ? 47.898 17.379 61.541 1.00 13.43 264 ARG A CA 1
ATOM 2106 C C . ARG A 1 293 ? 47.764 17.084 63.028 1.00 12.71 264 ARG A C 1
ATOM 2107 O O . ARG A 1 293 ? 46.780 16.530 63.483 1.00 13.55 264 ARG A O 1
ATOM 2115 N N . GLY A 1 294 ? 48.737 17.495 63.810 1.00 13.53 265 GLY A N 1
ATOM 2116 C CA . GLY A 1 294 ? 48.719 17.215 65.242 1.00 15.07 265 GLY A CA 1
ATOM 2117 C C . GLY A 1 294 ? 47.633 17.971 65.994 1.00 16.44 265 GLY A C 1
ATOM 2118 O O . GLY A 1 294 ? 47.254 17.591 67.116 1.00 16.47 265 GLY A O 1
ATOM 2119 N N . SER A 1 295 ? 47.012 18.937 65.307 1.00 14.29 266 SER A N 1
ATOM 2120 C CA . SER A 1 295 ? 45.873 19.640 65.873 1.00 14.76 266 SER A CA 1
ATOM 2121 C C . SER A 1 295 ? 44.603 18.880 65.665 1.00 14.10 266 SER A C 1
ATOM 2122 O O . SER A 1 295 ? 43.587 19.227 66.244 1.00 13.66 266 SER A O 1
ATOM 2125 N N . PHE A 1 296 ? 44.687 17.764 64.954 1.00 12.90 267 PHE A N 1
ATOM 2126 C CA . PHE A 1 296 ? 43.476 16.978 64.552 1.00 9.74 267 PHE A CA 1
ATOM 2127 C C . PHE A 1 296 ? 43.504 15.465 64.876 1.00 11.19 267 PHE A C 1
ATOM 2128 O O . PHE A 1 296 ? 42.538 14.821 64.927 1.00 13.64 267 PHE A O 1
ATOM 2136 N N . PHE A 1 297 ? 44.719 14.987 65.040 1.00 11.16 268 PHE A N 1
ATOM 2137 C CA . PHE A 1 297 ? 44.994 13.603 65.370 1.00 11.16 268 PHE A CA 1
ATOM 2138 C C . PHE A 1 297 ? 46.095 13.619 66.421 1.00 14.29 268 PHE A C 1
ATOM 2139 O O . PHE A 1 297 ? 47.093 14.212 66.267 1.00 15.24 268 PHE A O 1
ATOM 2147 N N . GLN A 1 298 ? 45.846 12.917 67.504 1.00 16.39 269 GLN A N 1
ATOM 2148 C CA . GLN A 1 298 ? 46.782 12.944 68.631 1.00 16.00 269 GLN A CA 1
ATOM 2149 C C . GLN A 1 298 ? 48.171 12.446 68.260 1.00 16.15 269 GLN A C 1
ATOM 2150 O O . GLN A 1 298 ? 48.317 11.371 67.711 1.00 17.48 269 GLN A O 1
ATOM 2156 N N . GLY A 1 299 ? 49.162 13.290 68.449 1.00 18.01 270 GLY A N 1
ATOM 2157 C CA . GLY A 1 299 ? 50.555 12.854 68.216 1.00 18.86 270 GLY A CA 1
ATOM 2158 C C . GLY A 1 299 ? 51.024 12.929 66.772 1.00 18.74 270 GLY A C 1
ATOM 2159 O O . GLY A 1 299 ? 52.174 12.541 66.460 1.00 19.38 270 GLY A O 1
ATOM 2160 N N . ALA A 1 300 ? 50.127 13.313 65.857 1.00 18.53 271 ALA A N 1
ATOM 2161 C CA . ALA A 1 300 ? 50.468 13.295 64.407 1.00 16.95 271 ALA A CA 1
ATOM 2162 C C . ALA A 1 300 ? 51.403 14.405 63.981 1.00 20.75 271 ALA A C 1
ATOM 2163 O O . ALA A 1 300 ? 51.427 15.492 64.564 1.00 19.24 271 ALA A O 1
ATOM 2165 N N . GLU A 1 301 ? 52.185 14.112 62.942 1.00 22.35 272 GLU A N 1
ATOM 2166 C CA . GLU A 1 301 ? 53.162 15.059 62.395 1.00 23.36 272 GLU A CA 1
ATOM 2167 C C . GLU A 1 301 ? 52.747 15.418 60.981 1.00 18.53 272 GLU A C 1
ATOM 2168 O O . GLU A 1 301 ? 52.154 14.604 60.272 1.00 19.65 272 GLU A O 1
ATOM 2174 N N . GLY A 1 302 ? 53.177 16.601 60.557 1.00 21.18 273 GLY A N 1
ATOM 2175 C CA . GLY A 1 302 ? 52.975 17.019 59.190 1.00 20.32 273 GLY A CA 1
ATOM 2176 C C . GLY A 1 302 ? 51.825 17.977 58.992 1.00 22.74 273 GLY A C 1
ATOM 2177 O O . GLY A 1 302 ? 51.060 18.313 59.933 1.00 19.74 273 GLY A O 1
ATOM 2178 N N . SER A 1 303 ? 51.669 18.412 57.742 1.00 20.08 274 SER A N 1
ATOM 2179 C CA . SER A 1 303 ? 50.647 19.406 57.415 1.00 18.59 274 SER A CA 1
ATOM 2180 C C . SER A 1 303 ? 49.290 18.797 57.102 1.00 18.20 274 SER A C 1
ATOM 2181 O O . SER A 1 303 ? 49.192 17.718 56.511 1.00 16.04 274 SER A O 1
ATOM 2184 N N . GLY A 1 304 ? 48.214 19.484 57.514 1.00 14.96 275 GLY A N 1
ATOM 2185 C CA . GLY A 1 304 ? 46.859 19.091 57.172 1.00 13.28 275 GLY A CA 1
ATOM 2186 C C . GLY A 1 304 ? 46.720 18.998 55.667 1.00 13.80 275 GLY A C 1
ATOM 2187 O O . GLY A 1 304 ? 46.056 18.115 55.140 1.00 15.55 275 GLY A O 1
ATOM 2188 N N . ALA A 1 305 ? 47.272 19.997 54.971 1.00 13.74 276 ALA A N 1
ATOM 2189 C CA . ALA A 1 305 ? 47.051 20.130 53.530 1.00 13.79 276 ALA A CA 1
ATOM 2190 C C . ALA A 1 305 ? 47.545 18.967 52.673 1.00 15.15 276 ALA A C 1
ATOM 2191 O O . ALA A 1 305 ? 47.107 18.793 51.521 1.00 16.64 276 ALA A O 1
ATOM 2193 N N . THR A 1 306 ? 48.519 18.252 53.196 1.00 14.04 277 THR A N 1
ATOM 2194 C CA . THR A 1 306 ? 49.125 17.156 52.427 1.00 17.51 277 THR A CA 1
ATOM 2195 C C . THR A 1 306 ? 48.505 15.803 52.658 1.00 18.43 277 THR A C 1
ATOM 2196 O O . THR A 1 306 ? 49.051 14.798 52.135 1.00 18.14 277 THR A O 1
ATOM 2200 N N . LEU A 1 307 ? 47.358 15.744 53.357 1.00 16.07 278 LEU A N 1
ATOM 2201 C CA . LEU A 1 307 ? 46.631 14.487 53.552 1.00 15.13 278 LEU A CA 1
ATOM 2202 C C . LEU A 1 307 ? 46.091 14.061 52.178 1.00 15.77 278 LEU A C 1
ATOM 2203 O O . LEU A 1 307 ? 45.650 14.879 51.387 1.00 18.03 278 LEU A O 1
ATOM 2208 N N . ASP A 1 308 ? 46.160 12.772 51.881 1.00 19.18 279 ASP A N 1
ATOM 2209 C CA . ASP A 1 308 ? 45.679 12.301 50.612 1.00 16.37 279 ASP A CA 1
ATOM 2210 C C . ASP A 1 308 ? 44.254 11.900 50.717 1.00 16.63 279 ASP A C 1
ATOM 2211 O O . ASP A 1 308 ? 43.674 11.959 51.813 1.00 16.15 279 ASP A O 1
ATOM 2216 N N . GLU A 1 309 ? 43.648 11.515 49.597 1.00 17.34 280 GLU A N 1
ATOM 2217 C CA . GLU A 1 309 ? 42.239 11.347 49.547 1.00 16.20 280 GLU A CA 1
ATOM 2218 C C . GLU A 1 309 ? 41.819 10.179 50.465 1.00 17.11 280 GLU A C 1
ATOM 2219 O O . GLU A 1 309 ? 40.798 10.256 51.169 1.00 17.66 280 GLU A O 1
ATOM 2221 N N . ALA A 1 310 ? 42.629 9.140 50.491 1.00 16.29 281 ALA A N 1
ATOM 2222 C CA . ALA A 1 310 ? 42.335 7.959 51.322 1.00 16.30 281 ALA A CA 1
ATOM 2223 C C . ALA A 1 310 ? 42.357 8.373 52.817 1.00 14.69 281 ALA A C 1
ATOM 2224 O O . ALA A 1 310 ? 41.551 7.914 53.624 1.00 14.59 281 ALA A O 1
ATOM 2226 N N . GLU A 1 311 ? 43.400 9.093 53.203 1.00 14.45 282 GLU A N 1
ATOM 2227 C CA . GLU A 1 311 ? 43.494 9.595 54.574 1.00 15.68 282 GLU A CA 1
ATOM 2228 C C . GLU A 1 311 ? 42.292 10.466 54.947 1.00 16.46 282 GLU A C 1
ATOM 2229 O O . GLU A 1 311 ? 41.764 10.334 56.074 1.00 12.50 282 GLU A O 1
ATOM 2235 N N . LEU A 1 312 ? 41.951 11.417 54.074 1.00 12.87 283 LEU A N 1
ATOM 2236 C CA . LEU A 1 312 ? 40.786 12.240 54.278 1.00 13.77 283 LEU A CA 1
ATOM 2237 C C . LEU A 1 312 ? 39.495 11.457 54.390 1.00 12.61 283 LEU A C 1
ATOM 2238 O O . LEU A 1 312 ? 38.610 11.709 55.266 1.00 12.68 283 LEU A O 1
ATOM 2243 N N . ARG A 1 313 ? 39.378 10.397 53.580 1.00 12.19 284 ARG A N 1
ATOM 2244 C CA . ARG A 1 313 ? 38.201 9.545 53.694 1.00 11.73 284 ARG A CA 1
ATOM 2245 C C . ARG A 1 313 ? 38.180 8.790 55.020 1.00 8.96 284 ARG A C 1
ATOM 2246 O O . ARG A 1 313 ? 37.093 8.648 55.642 1.00 10.10 284 ARG A O 1
ATOM 2254 N N . GLN A 1 314 ? 39.289 8.249 55.453 1.00 11.09 285 GLN A N 1
ATOM 2255 C CA . GLN A 1 314 ? 39.316 7.618 56.768 1.00 10.97 285 GLN A CA 1
ATOM 2256 C C . GLN A 1 314 ? 38.900 8.655 57.840 1.00 10.23 285 GLN A C 1
ATOM 2257 O O . GLN A 1 314 ? 38.163 8.336 58.775 1.00 9.98 285 GLN A O 1
ATOM 2263 N N . MET A 1 315 ? 39.518 9.826 57.807 1.00 11.74 286 MET A N 1
ATOM 2264 C CA . MET A 1 315 ? 39.175 10.868 58.801 1.00 10.17 286 MET A CA 1
ATOM 2265 C C . MET A 1 315 ? 37.697 11.076 58.832 1.00 7.93 286 MET A C 1
ATOM 2266 O O . MET A 1 315 ? 37.070 11.152 59.895 1.00 8.88 286 MET A O 1
ATOM 2271 N N . ARG A 1 316 ? 37.088 11.155 57.662 1.00 9.22 287 ARG A N 1
ATOM 2272 C CA . ARG A 1 316 ? 35.660 11.361 57.609 1.00 7.32 287 ARG A CA 1
ATOM 2273 C C . ARG A 1 316 ? 34.878 10.206 58.192 1.00 9.20 287 ARG A C 1
ATOM 2274 O O . ARG A 1 316 ? 33.921 10.391 58.847 1.00 8.62 287 ARG A O 1
ATOM 2282 N N . ALA A 1 317 ? 35.299 9.011 57.904 1.00 8.82 288 ALA A N 1
ATOM 2283 C CA . ALA A 1 317 ? 34.652 7.839 58.536 1.00 8.38 288 ALA A CA 1
ATOM 2284 C C . ALA A 1 317 ? 34.759 7.854 60.053 1.00 7.02 288 ALA A C 1
ATOM 2285 O O . ALA A 1 317 ? 33.799 7.430 60.716 1.00 11.63 288 ALA A O 1
ATOM 2287 N N . THR A 1 318 ? 35.935 8.228 6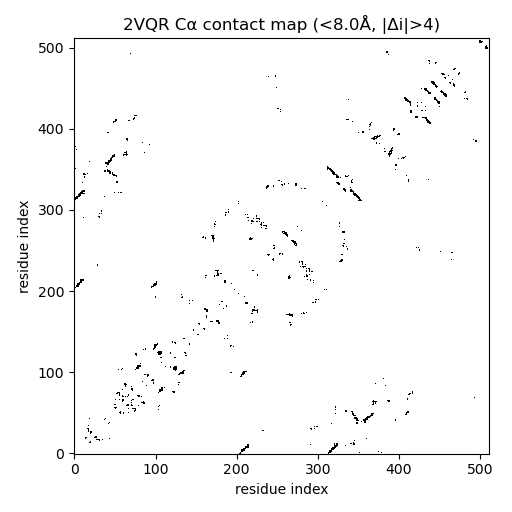0.559 1.00 8.58 289 THR A N 1
ATOM 2288 C CA . THR A 1 318 ? 36.122 8.348 62.037 1.00 9.17 289 THR A CA 1
ATOM 2289 C C . THR A 1 318 ? 35.185 9.418 62.645 1.00 11.15 289 THR A C 1
ATOM 2290 O O . THR A 1 318 ? 34.514 9.219 63.672 1.00 8.05 289 THR A O 1
ATOM 2294 N N . TYR A 1 319 ? 35.146 10.550 61.952 1.00 10.15 290 TYR A N 1
ATOM 2295 C CA . TYR A 1 319 ? 34.254 11.636 62.294 1.00 8.71 290 TYR A CA 1
ATOM 2296 C C . TYR A 1 319 ? 32.803 11.189 62.354 1.00 8.12 290 TYR A C 1
ATOM 2297 O O . TYR A 1 319 ? 32.128 11.486 63.263 1.00 9.32 290 TYR A O 1
ATOM 2306 N N . CYS A 1 320 ? 32.402 10.404 61.377 1.00 7.80 291 CYS A N 1
ATOM 2307 C CA . CYS A 1 320 ? 31.060 9.877 61.416 1.00 7.17 291 CYS A CA 1
ATOM 2308 C C . CYS A 1 320 ? 30.888 8.940 62.638 1.00 8.02 291 CYS A C 1
ATOM 2309 O O . CYS A 1 320 ? 29.770 8.927 63.170 1.00 9.48 291 CYS A O 1
ATOM 2312 N N . GLY A 1 321 ? 31.877 8.123 62.963 1.00 10.30 292 GLY A N 1
ATOM 2313 C CA . GLY A 1 321 ? 31.872 7.248 64.170 1.00 8.30 292 GLY A CA 1
ATOM 2314 C C . GLY A 1 321 ? 31.599 8.054 65.416 1.00 9.92 292 GLY A C 1
ATOM 2315 O O . GLY A 1 321 ? 30.720 7.732 66.239 1.00 8.35 292 GLY A O 1
ATOM 2316 N N . LEU A 1 322 ? 32.287 9.183 65.497 1.00 9.49 293 LEU A N 1
ATOM 2317 C CA . LEU A 1 322 ? 32.132 10.048 66.676 1.00 10.55 293 LEU A CA 1
ATOM 2318 C C . LEU A 1 322 ? 30.720 10.578 66.760 1.00 7.77 293 LEU A C 1
ATOM 2319 O O . LEU A 1 322 ? 30.144 10.740 67.879 1.00 8.79 293 LEU A O 1
ATOM 2324 N N . ILE A 1 323 ? 30.228 11.020 65.608 1.00 7.68 294 ILE A N 1
ATOM 2325 C CA . ILE A 1 323 ? 28.868 11.458 65.525 1.00 6.02 294 ILE A CA 1
ATOM 2326 C C . ILE A 1 323 ? 27.780 10.461 65.949 1.00 8.19 294 ILE A C 1
ATOM 2327 O O . ILE A 1 323 ? 26.907 10.729 66.756 1.00 8.98 294 ILE A O 1
ATOM 2332 N N . THR A 1 324 ? 27.964 9.219 65.515 1.00 8.51 295 THR A N 1
ATOM 2333 C CA . THR A 1 324 ? 27.013 8.213 65.901 1.00 9.84 295 THR A CA 1
ATOM 2334 C C . THR A 1 324 ? 27.109 7.837 67.397 1.00 7.88 295 THR A C 1
ATOM 2335 O O . THR A 1 324 ? 26.044 7.620 68.027 1.00 11.27 295 THR A O 1
ATOM 2339 N N . GLU A 1 325 ? 28.284 8.010 67.969 1.00 9.44 296 GLU A N 1
ATOM 2340 C CA . GLU A 1 325 ? 28.489 7.790 69.429 1.00 9.89 296 GLU A CA 1
ATOM 2341 C C . GLU A 1 325 ? 27.696 8.866 70.180 1.00 10.39 296 GLU A C 1
ATOM 2342 O O . GLU A 1 325 ? 26.921 8.590 71.090 1.00 9.79 296 GLU A O 1
ATOM 2348 N N . VAL A 1 326 ? 27.767 10.128 69.746 1.00 10.44 297 VAL A N 1
ATOM 2349 C CA . VAL A 1 326 ? 26.873 11.106 70.332 1.00 7.30 297 VAL A CA 1
ATOM 2350 C C . VAL A 1 326 ? 25.417 10.794 70.209 1.00 7.88 297 VAL A C 1
ATOM 2351 O O . VAL A 1 326 ? 24.678 10.949 71.172 1.00 10.51 297 VAL A O 1
ATOM 2355 N N . ASP A 1 327 ? 25.002 10.379 69.024 1.00 8.64 298 ASP A N 1
ATOM 2356 C CA . ASP A 1 327 ? 23.628 10.095 68.814 1.00 9.50 298 ASP A CA 1
ATOM 2357 C C . ASP A 1 327 ? 23.187 8.940 69.714 1.00 9.37 298 ASP A C 1
ATOM 2358 O O . ASP A 1 327 ? 22.128 8.970 70.220 1.00 10.79 298 ASP A O 1
ATOM 2363 N N . ASP A 1 328 ? 24.032 7.936 69.850 1.00 11.12 299 ASP A N 1
ATOM 2364 C CA . ASP A 1 328 ? 23.711 6.793 70.755 1.00 11.64 299 ASP A CA 1
ATOM 2365 C C . ASP A 1 328 ? 23.494 7.343 72.176 1.00 11.86 299 ASP A C 1
ATOM 2366 O O . ASP A 1 328 ? 22.528 6.993 72.884 1.00 12.89 299 ASP A O 1
ATOM 2371 N N . CYS A 1 329 ? 24.389 8.227 72.593 1.00 9.55 300 CYS A N 1
ATOM 2372 C CA . CYS A 1 329 ? 24.277 8.782 73.931 1.00 11.04 300 CYS A CA 1
ATOM 2373 C C . CYS A 1 329 ? 23.032 9.618 74.079 1.00 11.19 300 CYS A C 1
ATOM 2374 O O . CYS A 1 329 ? 22.323 9.563 75.082 1.00 10.97 300 CYS A O 1
ATOM 2377 N N . LEU A 1 330 ? 22.706 10.413 73.055 1.00 10.55 301 LEU A N 1
ATOM 2378 C CA . LEU A 1 330 ? 21.450 11.184 73.102 1.00 10.71 301 LEU A CA 1
ATOM 2379 C C . LEU A 1 330 ? 20.234 10.266 73.322 1.00 12.74 301 LEU A C 1
ATOM 2380 O O . LEU A 1 330 ? 19.286 10.653 73.955 1.00 13.19 301 LEU A O 1
ATOM 2385 N N . GLY A 1 331 ? 20.227 9.104 72.690 1.00 12.47 302 GLY A N 1
ATOM 2386 C CA . GLY A 1 331 ? 19.157 8.131 72.872 1.00 12.40 302 GLY A CA 1
ATOM 2387 C C . GLY A 1 331 ? 18.933 7.755 74.314 1.00 12.33 302 GLY A C 1
ATOM 2388 O O . GLY A 1 331 ? 17.819 7.583 74.735 1.00 14.46 302 GLY A O 1
ATOM 2389 N N . ARG A 1 332 ? 19.989 7.802 75.117 1.00 13.16 303 ARG A N 1
ATOM 2390 C CA . ARG A 1 332 ? 19.830 7.535 76.562 1.00 13.32 303 ARG A CA 1
ATOM 2391 C C . ARG A 1 332 ? 19.156 8.667 77.303 1.00 12.48 303 ARG A C 1
ATOM 2392 O O . ARG A 1 332 ? 18.260 8.453 78.156 1.00 10.87 303 ARG A O 1
ATOM 2400 N N . VAL A 1 333 ? 19.470 9.905 76.923 1.00 11.75 304 VAL A N 1
ATOM 2401 C CA . VAL A 1 333 ? 18.847 11.044 77.518 1.00 11.78 304 VAL A CA 1
ATOM 2402 C C . VAL A 1 333 ? 17.386 11.072 77.105 1.00 10.26 304 VAL A C 1
ATOM 2403 O O . VAL A 1 333 ? 16.436 11.275 77.893 1.00 12.22 304 VAL A O 1
ATOM 2407 N N . PHE A 1 334 ? 17.147 10.789 75.824 1.00 10.65 305 PHE A N 1
ATOM 2408 C CA . PHE A 1 334 ? 15.797 10.838 75.299 1.00 10.61 305 PHE A CA 1
ATOM 2409 C C . PHE A 1 334 ? 14.934 9.712 75.943 1.00 12.52 305 PHE A C 1
ATOM 2410 O O . PHE A 1 334 ? 13.832 9.900 76.253 1.00 12.14 305 PHE A O 1
ATOM 2418 N N . SER A 1 335 ? 15.538 8.570 76.153 1.00 14.17 306 SER A N 1
ATOM 2419 C CA . SER A 1 335 ? 14.851 7.482 76.824 1.00 13.70 306 SER A CA 1
ATOM 2420 C C . SER A 1 335 ? 14.393 7.855 78.220 1.00 14.26 306 SER A C 1
ATOM 2421 O O . SER A 1 335 ? 13.250 7.555 78.614 1.00 12.33 306 SER A O 1
ATOM 2424 N N . TYR A 1 336 ? 15.198 8.590 78.966 1.00 13.79 307 TYR A N 1
ATOM 2425 C CA . TYR A 1 336 ? 14.821 9.053 80.287 1.00 12.28 307 TYR A CA 1
ATOM 2426 C C . TYR A 1 336 ? 13.670 10.040 80.235 1.00 12.10 307 TYR A C 1
ATOM 2427 O O . TYR A 1 336 ? 12.662 9.975 80.985 1.00 12.38 307 TYR A O 1
ATOM 2436 N N . LEU A 1 337 ? 13.708 10.971 79.260 1.00 13.21 308 LEU A N 1
ATOM 2437 C CA . LEU A 1 337 ? 12.609 11.899 79.094 1.00 12.68 308 LEU A CA 1
ATOM 2438 C C . LEU A 1 337 ? 11.305 11.167 78.749 1.00 11.94 308 LEU A C 1
ATOM 2439 O O . LEU A 1 337 ? 10.203 11.504 79.179 1.00 14.72 308 LEU A O 1
ATOM 2444 N N . ASP A 1 338 ? 11.444 10.138 77.939 1.00 12.25 309 ASP A N 1
ATOM 2445 C CA . ASP A 1 338 ? 10.254 9.353 77.526 1.00 11.50 309 ASP A CA 1
ATOM 2446 C C . ASP A 1 338 ? 9.704 8.593 78.759 1.00 13.18 309 ASP A C 1
ATOM 2447 O O . ASP A 1 338 ? 8.502 8.642 79.037 1.00 13.30 309 ASP A O 1
ATOM 2452 N N . GLU A 1 339 ? 10.579 7.941 79.503 1.00 14.88 310 GLU A N 1
ATOM 2453 C CA . GLU A 1 339 ? 10.112 7.073 80.610 1.00 15.83 310 GLU A CA 1
ATOM 2454 C C . GLU A 1 339 ? 9.452 7.892 81.696 1.00 15.42 310 GLU A C 1
ATOM 2455 O O . GLU A 1 339 ? 8.572 7.402 82.435 1.00 15.79 310 GLU A O 1
ATOM 2461 N N . THR A 1 340 ? 9.837 9.171 81.825 1.00 15.14 311 THR A N 1
ATOM 2462 C CA . THR A 1 340 ? 9.287 10.007 82.871 1.00 13.77 311 THR A CA 1
ATOM 2463 C C . THR A 1 340 ? 8.161 10.915 82.374 1.00 13.71 311 THR A C 1
ATOM 2464 O O . THR A 1 340 ? 7.713 11.805 83.066 1.00 14.55 311 THR A O 1
ATOM 2468 N N . GLY A 1 341 ? 7.800 10.751 81.101 1.00 14.19 312 GLY A N 1
ATOM 2469 C CA . GLY A 1 341 ? 6.688 11.478 80.542 1.00 14.69 312 GLY A CA 1
ATOM 2470 C C . GLY A 1 341 ? 6.946 12.959 80.331 1.00 15.62 312 GLY A C 1
ATOM 2471 O O . GLY A 1 341 ? 6.004 13.784 80.393 1.00 16.55 312 GLY A O 1
ATOM 2472 N N . GLN A 1 342 ? 8.212 13.295 80.090 1.00 14.71 313 GLN A N 1
ATOM 2473 C CA . GLN A 1 342 ? 8.592 14.727 79.918 1.00 12.50 313 GLN A CA 1
ATOM 2474 C C . GLN A 1 342 ? 8.899 15.135 78.498 1.00 12.49 313 GLN A C 1
ATOM 2475 O O . GLN A 1 342 ? 8.980 16.328 78.214 1.00 13.68 313 GLN A O 1
ATOM 2481 N N . TRP A 1 343 ? 8.933 14.197 77.581 1.00 12.57 314 TRP A N 1
ATOM 2482 C CA . TRP A 1 343 ? 9.262 14.507 76.187 1.00 15.14 314 TRP A CA 1
ATOM 2483 C C . TRP A 1 343 ? 8.373 15.569 75.567 1.00 14.66 314 TRP A C 1
ATOM 2484 O O . TRP A 1 343 ? 8.851 16.483 74.964 1.00 13.36 314 TRP A O 1
ATOM 2495 N N . ASP A 1 344 ? 7.080 15.421 75.789 1.00 15.03 315 ASP A N 1
ATOM 2496 C CA . ASP A 1 344 ? 6.076 16.330 75.209 1.00 14.80 315 ASP A CA 1
ATOM 2497 C C . ASP A 1 344 ? 5.973 17.649 75.926 1.00 13.93 315 ASP A C 1
ATOM 2498 O O . ASP A 1 344 ? 5.312 18.581 75.445 1.00 15.70 315 ASP A O 1
ATOM 2503 N N . ASP A 1 345 ? 6.672 17.784 77.042 1.00 12.28 316 ASP A N 1
ATOM 2504 C CA . ASP A 1 345 ? 6.775 19.056 77.751 1.00 14.31 316 ASP A CA 1
ATOM 2505 C C . ASP A 1 345 ? 8.106 19.822 77.514 1.00 12.47 316 ASP A C 1
ATOM 2506 O O . ASP A 1 345 ? 8.336 20.852 78.062 1.00 14.29 316 ASP A O 1
ATOM 2511 N N . THR A 1 346 ? 8.956 19.256 76.692 1.00 11.85 317 THR A N 1
ATOM 2512 C CA . THR A 1 346 ? 10.288 19.764 76.495 1.00 9.57 317 THR A CA 1
ATOM 2513 C C . THR A 1 346 ? 10.459 20.357 75.105 1.00 11.15 317 THR A C 1
ATOM 2514 O O . THR A 1 346 ? 10.312 19.662 74.112 1.00 10.72 317 THR A O 1
ATOM 2518 N N . LEU A 1 347 ? 10.903 21.623 75.063 1.00 9.33 318 LEU A N 1
ATOM 2519 C CA . LEU A 1 347 ? 11.494 22.200 73.864 1.00 10.94 318 LEU A CA 1
ATOM 2520 C C . LEU A 1 347 ? 12.937 21.678 73.711 1.00 8.00 318 LEU A C 1
ATOM 2521 O O . LEU A 1 347 ? 13.805 21.855 74.635 1.00 11.66 318 LEU A O 1
ATOM 2526 N N . ILE A 1 348 ? 13.205 20.937 72.633 1.00 7.76 319 ILE A N 1
ATOM 2527 C CA . ILE A 1 348 ? 14.539 20.400 72.390 1.00 9.13 319 ILE A CA 1
ATOM 2528 C C . ILE A 1 348 ? 15.083 21.124 71.176 1.00 11.07 319 ILE A C 1
ATOM 2529 O O . ILE A 1 348 ? 14.488 21.140 70.094 1.00 11.22 319 ILE A O 1
ATOM 2534 N N . ILE A 1 349 ? 16.237 21.736 71.374 1.00 9.95 320 ILE A N 1
ATOM 2535 C CA . ILE A 1 349 ? 17.036 22.400 70.330 1.00 9.07 320 ILE A CA 1
ATOM 2536 C C . ILE A 1 349 ? 18.355 21.690 70.205 1.00 8.96 320 ILE A C 1
ATOM 2537 O O . ILE A 1 349 ? 19.090 21.551 71.203 1.00 11.50 320 ILE A O 1
ATOM 2542 N N . PHE A 1 350 ? 18.646 21.159 69.023 1.00 8.08 321 PHE A N 1
ATOM 2543 C CA . PHE A 1 350 ? 19.928 20.537 68.700 1.00 8.11 321 PHE A CA 1
ATOM 2544 C C . PHE A 1 350 ? 20.680 21.454 67.749 1.00 7.62 321 PHE A C 1
ATOM 2545 O O . PHE A 1 350 ? 20.168 21.829 66.753 1.00 8.75 321 PHE A O 1
ATOM 2553 N N . THR A 1 351 ? 21.919 21.758 68.100 1.00 9.97 322 THR A N 1
ATOM 2554 C CA . THR A 1 351 ? 22.757 22.548 67.224 1.00 7.94 322 THR A CA 1
ATOM 2555 C C . THR A 1 351 ? 24.218 22.281 67.542 1.00 8.38 322 THR A C 1
ATOM 2556 O O . THR A 1 351 ? 24.534 21.451 68.400 1.00 8.11 322 THR A O 1
ATOM 2560 N N . SER A 1 352 ? 25.084 22.923 66.795 1.00 7.05 323 SER A N 1
ATOM 2561 C CA . SER A 1 352 ? 26.516 22.827 66.965 1.00 6.30 323 SER A CA 1
ATOM 2562 C C . SER A 1 352 ? 27.019 24.269 67.206 1.00 7.68 323 SER A C 1
ATOM 2563 O O . SER A 1 352 ? 26.429 25.202 66.725 1.00 8.49 323 SER A O 1
ATOM 2566 N N . ASP A 1 353 ? 28.195 24.394 67.797 1.00 8.62 324 ASP A N 1
ATOM 2567 C CA . ASP A 1 353 ? 28.854 25.725 67.902 1.00 9.59 324 ASP A CA 1
ATOM 2568 C C . ASP A 1 353 ? 29.385 26.248 66.554 1.00 8.31 324 ASP A C 1
ATOM 2569 O O . ASP A 1 353 ? 29.105 27.395 66.189 1.00 9.52 324 ASP A O 1
ATOM 2574 N N . HIS A 1 354 ? 29.875 25.352 65.729 1.00 6.84 325 HIS A N 1
ATOM 2575 C CA . HIS A 1 354 ? 30.347 25.652 64.393 1.00 6.78 325 HIS A CA 1
ATOM 2576 C C . HIS A 1 354 ? 30.550 24.346 63.614 1.00 8.72 325 HIS A C 1
ATOM 2577 O O . HIS A 1 354 ? 30.316 23.299 64.122 1.00 8.85 325 HIS A O 1
ATOM 2584 N N . GLY A 1 355 ? 31.025 24.504 62.391 1.00 9.05 326 GLY A N 1
ATOM 2585 C CA . GLY A 1 355 ? 31.303 23.374 61.530 1.00 7.47 326 GLY A CA 1
ATOM 2586 C C . GLY A 1 355 ? 32.737 22.984 61.501 1.00 6.97 326 GLY A C 1
ATOM 2587 O O . GLY A 1 355 ? 33.431 23.066 62.541 1.00 8.58 326 GLY A O 1
ATOM 2588 N N . GLU A 1 356 ? 33.164 22.436 60.349 1.00 7.70 327 GLU A N 1
ATOM 2589 C CA . GLU A 1 356 ? 34.521 21.844 60.229 1.00 8.52 327 GLU A CA 1
ATOM 2590 C C . GLU A 1 356 ? 34.799 21.707 58.720 1.00 10.54 327 GLU A C 1
ATOM 2591 O O . GLU A 1 356 ? 33.950 21.199 57.993 1.00 10.71 327 GLU A O 1
ATOM 2597 N N . GLN A 1 357 ? 35.984 22.115 58.308 1.00 11.33 328 GLN A N 1
ATOM 2598 C CA . GLN A 1 357 ? 36.338 22.025 56.901 1.00 9.91 328 GLN A CA 1
ATOM 2599 C C . GLN A 1 357 ? 36.500 20.551 56.494 1.00 9.91 328 GLN A C 1
ATOM 2600 O O . GLN A 1 357 ? 36.277 20.230 55.343 1.00 9.29 328 GLN A O 1
ATOM 2606 N N . LEU A 1 358 ? 37.096 19.714 57.338 1.00 8.90 329 LEU A N 1
ATOM 2607 C CA . LEU A 1 358 ? 37.105 18.262 57.028 1.00 10.08 329 LEU A CA 1
ATOM 2608 C C . LEU A 1 358 ? 37.809 17.959 55.722 1.00 11.90 329 LEU A C 1
ATOM 2609 O O . LEU A 1 358 ? 37.475 16.946 55.046 1.00 14.25 329 LEU A O 1
ATOM 2614 N N . GLY A 1 359 ? 38.866 18.715 55.450 1.00 10.09 330 GLY A N 1
ATOM 2615 C CA . GLY A 1 359 ? 39.588 18.595 54.201 1.00 9.46 330 GLY A CA 1
ATOM 2616 C C . GLY A 1 359 ? 39.198 19.468 53.052 1.00 10.83 330 GLY A C 1
ATOM 2617 O O . GLY A 1 359 ? 39.990 19.583 52.078 1.00 12.22 330 GLY A O 1
ATOM 2618 N N . ASP A 1 360 ? 38.013 20.055 53.127 1.00 9.42 331 ASP A N 1
ATOM 2619 C CA . ASP A 1 360 ? 37.546 20.969 52.105 1.00 10.02 331 ASP A CA 1
ATOM 2620 C C . ASP A 1 360 ? 38.527 22.147 51.993 1.00 11.52 331 ASP A C 1
ATOM 2621 O O . ASP A 1 360 ? 38.999 22.695 52.947 1.00 9.46 331 ASP A O 1
ATOM 2626 N N . HIS A 1 361 ? 38.820 22.447 50.757 1.00 11.46 332 HIS A N 1
ATOM 2627 C CA . HIS A 1 361 ? 39.797 23.493 50.491 1.00 8.98 332 HIS A CA 1
ATOM 2628 C C . HIS A 1 361 ? 41.177 23.338 51.101 1.00 10.02 332 HIS A C 1
ATOM 2629 O O . HIS A 1 361 ? 41.791 24.272 51.398 1.00 11.36 332 HIS A O 1
ATOM 2636 N N . HIS A 1 362 ? 41.588 22.092 51.234 1.00 8.83 333 HIS A N 1
ATOM 2637 C CA . HIS A 1 362 ? 42.835 21.747 51.851 1.00 9.63 333 HIS A CA 1
ATOM 2638 C C . HIS A 1 362 ? 42.921 22.115 53.326 1.00 13.24 333 HIS A C 1
ATOM 2639 O O . HIS A 1 362 ? 43.909 22.050 53.864 1.00 18.31 333 HIS A O 1
ATOM 2646 N N . LEU A 1 363 ? 41.816 22.448 53.930 1.00 10.34 334 LEU A N 1
ATOM 2647 C CA . LEU A 1 363 ? 41.795 22.892 55.333 1.00 9.13 334 LEU A CA 1
ATOM 2648 C C . LEU A 1 363 ? 41.240 21.788 56.248 1.00 7.57 334 LEU A C 1
ATOM 2649 O O . LEU A 1 363 ? 40.312 21.107 55.868 1.00 10.40 334 LEU A O 1
ATOM 2654 N N . LEU A 1 364 ? 41.670 21.869 57.501 1.00 11.43 335 LEU A N 1
ATOM 2655 C CA . LEU A 1 364 ? 41.042 21.179 58.643 1.00 11.22 335 LEU A CA 1
ATOM 2656 C C . LEU A 1 364 ? 40.706 22.260 59.662 1.00 10.06 335 LEU A C 1
ATOM 2657 O O . LEU A 1 364 ? 41.487 23.172 59.873 1.00 11.55 335 LEU A O 1
ATOM 2662 N N . GLY A 1 365 ? 39.575 22.114 60.301 1.00 9.27 336 GLY A N 1
ATOM 2663 C CA . GLY A 1 365 ? 39.234 23.042 61.378 1.00 11.59 336 GLY A CA 1
ATOM 2664 C C . GLY A 1 365 ? 38.105 23.974 61.048 1.00 9.70 336 GLY A C 1
ATOM 2665 O O . GLY A 1 365 ? 37.368 23.757 60.090 1.00 11.37 336 GLY A O 1
ATOM 2666 N N . LYS A 1 366 ? 38.021 25.066 61.816 1.00 10.03 337 LYS A N 1
ATOM 2667 C CA . LYS A 1 366 ? 36.963 26.038 61.664 1.00 9.18 337 LYS A CA 1
ATOM 2668 C C . LYS A 1 366 ? 37.557 27.452 61.628 1.00 10.54 337 LYS A C 1
ATOM 2669 O O . LYS A 1 366 ? 37.941 28.017 62.652 1.00 11.13 337 LYS A O 1
ATOM 2675 N N . ILE A 1 367 ? 37.854 27.880 60.407 1.00 9.16 338 ILE A N 1
ATOM 2676 C CA . ILE A 1 367 ? 38.664 29.040 60.180 1.00 10.00 338 ILE A CA 1
ATOM 2677 C C . ILE A 1 367 ? 38.130 29.662 58.893 1.00 12.80 338 ILE A C 1
ATOM 2678 O O . ILE A 1 367 ? 37.581 28.948 57.982 1.00 11.75 338 ILE A O 1
ATOM 2683 N N . GLY A 1 368 ? 38.480 30.932 58.712 1.00 10.03 339 GLY A N 1
ATOM 2684 C CA . GLY A 1 368 ? 38.345 31.550 57.356 1.00 9.57 339 GLY A CA 1
ATOM 2685 C C . GLY A 1 368 ? 36.944 31.977 57.045 1.00 10.01 339 GLY A C 1
ATOM 2686 O O . GLY A 1 368 ? 36.215 32.586 57.854 1.00 11.59 339 GLY A O 1
ATOM 2687 N N . TYR A 1 369 ? 36.544 31.673 55.821 1.00 10.39 340 TYR A N 1
ATOM 2688 C CA . TYR A 1 369 ? 35.302 32.171 55.270 1.00 9.29 340 TYR A CA 1
ATOM 2689 C C . TYR A 1 369 ? 34.426 31.130 54.521 1.00 10.61 340 TYR A C 1
ATOM 2690 O O . TYR A 1 369 ? 33.371 31.438 54.121 1.00 9.60 340 TYR A O 1
ATOM 2699 N N . ASN A 1 370 ? 34.890 29.899 54.395 1.00 10.16 341 ASN A N 1
ATOM 2700 C CA . ASN A 1 370 ? 34.125 28.906 53.641 1.00 12.35 341 ASN A CA 1
ATOM 2701 C C . ASN A 1 370 ? 32.875 28.393 54.376 1.00 10.68 341 ASN A C 1
ATOM 2702 O O . ASN A 1 370 ? 32.858 28.222 55.546 1.00 9.73 341 ASN A O 1
ATOM 2707 N N . ASP A 1 371 ? 31.810 28.157 53.612 1.00 10.23 342 ASP A N 1
ATOM 2708 C CA . ASP A 1 371 ? 30.540 27.626 54.136 1.00 9.07 342 ASP A CA 1
ATOM 2709 C C . ASP A 1 371 ? 30.723 26.471 55.180 1.00 9.75 342 ASP A C 1
ATOM 2710 O O . ASP A 1 371 ? 29.964 26.459 56.164 1.00 9.41 342 ASP A O 1
ATOM 2715 N N . PRO A 1 372 ? 31.601 25.493 54.915 1.00 9.44 343 PRO A N 1
ATOM 2716 C CA . PRO A 1 372 ? 31.596 24.303 55.828 1.00 8.07 343 PRO A CA 1
ATOM 2717 C C . PRO A 1 372 ? 32.083 24.615 57.224 1.00 11.85 343 PRO A C 1
ATOM 2718 O O . PRO A 1 372 ? 31.764 23.873 58.173 1.00 10.81 343 PRO A O 1
ATOM 2722 N N . SER A 1 373 ? 32.780 25.723 57.412 1.00 8.59 344 SER A N 1
ATOM 2723 C CA . SER A 1 373 ? 33.191 26.097 58.773 1.00 7.63 344 SER A CA 1
ATOM 2724 C C . SER A 1 373 ? 32.013 26.711 59.557 1.00 8.26 344 SER A C 1
ATOM 2725 O O . SER A 1 373 ? 32.043 26.732 60.808 1.00 9.12 344 SER A O 1
ATOM 2728 N N . PHE A 1 374 ? 31.055 27.343 58.857 1.00 8.98 345 PHE A N 1
ATOM 2729 C CA . PHE A 1 374 ? 29.925 28.123 59.465 1.00 8.17 345 PHE A CA 1
ATOM 2730 C C . PHE A 1 374 ? 28.602 27.477 59.462 1.00 10.15 345 PHE A C 1
ATOM 2731 O O . PHE A 1 374 ? 27.811 27.768 60.310 1.00 8.37 345 PHE A O 1
ATOM 2739 N N . ARG A 1 375 ? 28.290 26.663 58.437 1.00 10.18 346 ARG A N 1
ATOM 2740 C CA . ARG A 1 375 ? 26.974 26.051 58.365 1.00 7.03 346 ARG A CA 1
ATOM 2741 C C . ARG A 1 375 ? 26.908 24.962 59.443 1.00 8.59 346 ARG A C 1
ATOM 2742 O O . ARG A 1 375 ? 27.766 24.125 59.545 1.00 10.79 346 ARG A O 1
ATOM 2750 N N . ILE A 1 376 ? 25.805 24.965 60.180 1.00 7.65 347 ILE A N 1
ATOM 2751 C CA . ILE A 1 376 ? 25.630 24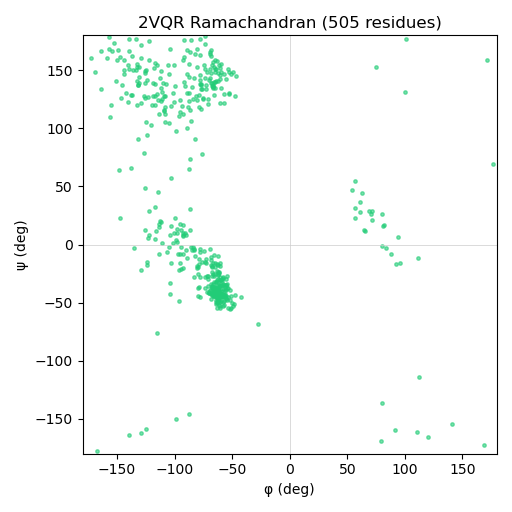.027 61.310 1.00 7.36 347 ILE A CA 1
ATOM 2752 C C . ILE A 1 376 ? 24.176 23.516 61.364 1.00 8.27 347 ILE A C 1
ATOM 2753 O O . ILE A 1 376 ? 23.270 24.126 60.851 1.00 9.04 347 ILE A O 1
ATOM 2758 N N . PRO A 1 377 ? 23.959 22.311 61.950 1.00 6.53 348 PRO A N 1
ATOM 2759 C CA . PRO A 1 377 ? 22.609 21.826 62.172 1.00 8.66 348 PRO A CA 1
ATOM 2760 C C . PRO A 1 377 ? 21.914 22.760 63.078 1.00 7.34 348 PRO A C 1
ATOM 2761 O O . PRO A 1 377 ? 22.485 23.408 63.976 1.00 8.17 348 PRO A O 1
ATOM 2765 N N . LEU A 1 378 ? 20.594 22.721 62.922 1.00 6.96 349 LEU A N 1
ATOM 2766 C CA . LEU A 1 378 ? 19.599 23.218 63.868 1.00 7.70 349 LEU A CA 1
ATOM 2767 C C . LEU A 1 378 ? 18.295 22.492 63.678 1.00 8.96 349 LEU A C 1
ATOM 2768 O O . LEU A 1 378 ? 17.639 22.596 62.595 1.00 8.61 349 LEU A O 1
ATOM 2773 N N . VAL A 1 379 ? 17.888 21.835 64.749 1.00 6.74 350 VAL A N 1
ATOM 2774 C CA . VAL A 1 379 ? 16.581 21.122 64.742 1.00 8.65 350 VAL A CA 1
ATOM 2775 C C . VAL A 1 379 ? 15.916 21.537 65.992 1.00 10.17 350 VAL A C 1
ATOM 2776 O O . VAL A 1 379 ? 16.501 21.528 67.068 1.00 10.64 350 VAL A O 1
ATOM 2780 N N . ILE A 1 380 ? 14.625 21.827 65.884 1.00 8.27 351 ILE A N 1
ATOM 2781 C CA . ILE A 1 380 ? 13.853 22.259 67.029 1.00 8.99 351 ILE A CA 1
ATOM 2782 C C . ILE A 1 380 ? 12.545 21.520 67.125 1.00 12.67 351 ILE A C 1
ATOM 2783 O O . ILE A 1 380 ? 11.722 21.507 66.185 1.00 10.39 351 ILE A O 1
ATOM 2788 N N . LYS A 1 381 ? 12.375 20.822 68.240 1.00 10.14 352 LYS A N 1
ATOM 2789 C CA . LYS A 1 381 ? 11.108 20.149 68.564 1.00 10.70 352 LYS A CA 1
ATOM 2790 C C . LYS A 1 381 ? 10.448 20.876 69.698 1.00 12.02 352 LYS A C 1
ATOM 2791 O O . LYS A 1 381 ? 10.971 20.954 70.814 1.00 12.20 352 LYS A O 1
ATOM 2797 N N . ASP A 1 382 ? 9.307 21.442 69.383 1.00 11.06 353 ASP A N 1
ATOM 2798 C CA . ASP A 1 382 ? 8.439 22.085 70.352 1.00 12.04 353 ASP A CA 1
ATOM 2799 C C . ASP A 1 382 ? 7.782 21.052 71.307 1.00 12.58 353 ASP A C 1
ATOM 2800 O O . ASP A 1 382 ? 7.868 19.907 71.106 1.00 11.37 353 ASP A O 1
ATOM 2805 N N . ALA A 1 383 ? 7.217 21.566 72.382 1.00 14.22 354 ALA A N 1
ATOM 2806 C CA . ALA A 1 383 ? 6.349 20.735 73.254 1.00 16.42 354 ALA A CA 1
ATOM 2807 C C . ALA A 1 383 ? 5.059 20.319 72.480 1.00 18.70 354 ALA A C 1
ATOM 2808 O O . ALA A 1 383 ? 4.738 20.912 71.406 1.00 21.64 354 ALA A O 1
ATOM 2810 N N . GLY A 1 384 ? 4.664 19.086 72.695 1.00 19.89 355 GLY A N 1
ATOM 2811 C CA . GLY A 1 384 ? 3.377 18.615 72.174 1.00 19.29 355 GLY A CA 1
ATOM 2812 C C . GLY A 1 384 ? 3.513 18.284 70.712 1.00 21.40 355 GLY A C 1
ATOM 2813 O O . GLY A 1 384 ? 4.588 17.939 70.274 1.00 20.83 355 GLY A O 1
ATOM 2814 N N . GLU A 1 385 ? 2.411 18.042 70.000 1.00 23.59 356 GLU A N 1
ATOM 2815 C CA . GLU A 1 385 ? 2.511 17.586 68.612 1.00 22.95 356 GLU A CA 1
ATOM 2816 C C . GLU A 1 385 ? 2.811 18.834 67.740 1.00 24.29 356 GLU A C 1
ATOM 2817 O O . GLU A 1 385 ? 2.177 19.860 67.939 1.00 28.45 356 GLU A O 1
ATOM 2819 N N . ASN A 1 386 ? 3.959 18.844 67.063 1.00 19.87 357 ASN A N 1
ATOM 2820 C CA . ASN A 1 386 ? 4.438 20.054 66.408 1.00 15.86 357 ASN A CA 1
ATOM 2821 C C . ASN A 1 386 ? 3.680 20.373 65.078 1.00 16.16 357 ASN A C 1
ATOM 2822 O O . ASN A 1 386 ? 3.626 19.519 64.223 1.00 18.39 357 ASN A O 1
ATOM 2827 N N . ALA A 1 387 ? 3.273 21.615 64.865 1.00 19.71 358 ALA A N 1
ATOM 2828 C CA . ALA A 1 387 ? 2.476 21.950 63.682 1.00 18.80 358 ALA A CA 1
ATOM 2829 C C . ALA A 1 387 ? 3.197 21.648 62.403 1.00 19.51 358 ALA A C 1
ATOM 2830 O O . ALA A 1 387 ? 2.583 21.433 61.359 1.00 21.25 358 ALA A O 1
ATOM 2832 N N . ARG A 1 388 ? 4.529 21.754 62.422 1.00 17.66 359 ARG A N 1
ATOM 2833 C CA . ARG A 1 388 ? 5.306 21.573 61.249 1.00 16.77 359 ARG A CA 1
ATOM 2834 C C . ARG A 1 388 ? 6.252 20.381 61.374 1.00 15.75 359 ARG A C 1
ATOM 2835 O O . ARG A 1 388 ? 7.294 20.355 60.726 1.00 15.40 359 ARG A O 1
ATOM 2843 N N . ALA A 1 389 ? 5.840 19.357 62.115 1.00 14.84 360 ALA A N 1
ATOM 2844 C CA . ALA A 1 389 ? 6.652 18.152 62.283 1.00 15.35 360 ALA A CA 1
ATOM 2845 C C . ALA A 1 389 ? 7.179 17.654 60.947 1.00 15.07 360 ALA A C 1
ATOM 2846 O O . ALA A 1 389 ? 6.393 17.404 60.039 1.00 16.60 360 ALA A O 1
ATOM 2848 N N . GLY A 1 390 ? 8.478 17.433 60.836 1.00 13.17 361 GLY A N 1
ATOM 2849 C CA . GLY A 1 390 ? 9.117 16.880 59.673 1.00 14.72 361 GLY A CA 1
ATOM 2850 C C . GLY A 1 390 ? 9.529 17.883 58.620 1.00 12.55 361 GLY A C 1
ATOM 2851 O O . GLY A 1 390 ? 10.265 17.531 57.709 1.00 15.21 361 GLY A O 1
ATOM 2852 N N . ALA A 1 391 ? 9.118 19.128 58.806 1.00 13.31 362 ALA A N 1
ATOM 2853 C CA . ALA A 1 391 ? 9.411 20.200 57.846 1.00 13.76 362 ALA A CA 1
ATOM 2854 C C . ALA A 1 391 ? 10.889 20.569 57.801 1.00 14.88 362 ALA A C 1
ATOM 2855 O O . ALA A 1 391 ? 11.629 20.499 58.838 1.00 12.80 362 ALA A O 1
ATOM 2857 N N . ILE A 1 392 ? 11.346 20.964 56.618 1.00 12.19 363 ILE A N 1
ATOM 2858 C CA . ILE A 1 392 ? 12.672 21.437 56.474 1.00 11.77 363 ILE A CA 1
ATOM 2859 C C . ILE A 1 392 ? 12.588 22.875 55.964 1.00 14.30 363 ILE A C 1
ATOM 2860 O O . ILE A 1 392 ? 11.903 23.174 54.975 1.00 14.19 363 ILE A O 1
ATOM 2865 N N . GLU A 1 393 ? 13.135 23.774 56.758 1.00 9.75 364 GLU A N 1
ATOM 2866 C CA . GLU A 1 393 ? 13.058 25.215 56.612 1.00 10.67 364 GLU A CA 1
ATOM 2867 C C . GLU A 1 393 ? 14.258 25.794 55.891 1.00 13.18 364 GLU A C 1
ATOM 2868 O O . GLU A 1 393 ? 15.340 25.584 56.294 1.00 12.62 364 GLU A O 1
ATOM 2874 N N . SER A 1 394 ? 14.041 26.526 54.801 1.00 11.12 365 SER A N 1
ATOM 2875 C CA . SER A 1 394 ? 15.131 27.178 54.095 1.00 9.51 365 SER A CA 1
ATOM 2876 C C . SER A 1 394 ? 15.408 28.655 54.461 1.00 8.93 365 SER A C 1
ATOM 2877 O O . SER A 1 394 ? 16.403 29.248 54.023 1.00 13.41 365 SER A O 1
ATOM 2880 N N . GLY A 1 395 ? 14.537 29.208 55.246 1.00 10.20 366 GLY A N 1
ATOM 2881 C CA . GLY A 1 395 ? 14.762 30.561 55.801 1.00 11.09 366 GLY A CA 1
ATOM 2882 C C . GLY A 1 395 ? 16.129 30.627 56.438 1.00 13.22 366 GLY A C 1
ATOM 2883 O O . GLY A 1 395 ? 16.647 29.655 57.039 1.00 11.67 366 GLY A O 1
ATOM 2884 N N . PHE A 1 396 ? 16.734 31.788 56.355 1.00 11.38 367 PHE A N 1
ATOM 2885 C CA . PHE A 1 396 ? 18.104 31.946 56.760 1.00 8.64 367 PHE A CA 1
ATOM 2886 C C . PHE A 1 396 ? 18.214 32.250 58.275 1.00 10.25 367 PHE A C 1
ATOM 2887 O O . PHE A 1 396 ? 17.720 33.237 58.714 1.00 8.99 367 PHE A O 1
ATOM 2895 N N . THR A 1 397 ? 18.836 31.334 59.026 1.00 7.14 368 THR A N 1
ATOM 2896 C CA . THR A 1 397 ? 18.848 31.472 60.482 1.00 7.64 368 THR A CA 1
ATOM 2897 C C . THR A 1 397 ? 20.254 31.460 60.988 1.00 7.92 368 THR A C 1
ATOM 2898 O O . THR A 1 397 ? 21.187 31.026 60.297 1.00 8.85 368 THR A O 1
ATOM 2902 N N . GLU A 1 398 ? 20.454 32.179 62.127 1.00 7.38 369 GLU A N 1
ATOM 2903 C CA . GLU A 1 398 ? 21.769 32.435 62.614 1.00 7.91 369 GLU A CA 1
ATOM 2904 C C . GLU A 1 398 ? 21.777 32.073 64.119 1.00 7.66 369 GLU A C 1
ATOM 2905 O O . GLU A 1 398 ? 20.763 32.115 64.785 1.00 8.36 369 GLU A O 1
ATOM 2911 N N . SER A 1 399 ? 22.924 31.711 64.611 1.00 7.92 370 SER A N 1
ATOM 2912 C CA . SER A 1 399 ? 23.038 31.184 65.987 1.00 8.59 370 SER A CA 1
ATOM 2913 C C . SER A 1 399 ? 22.612 32.206 67.047 1.00 8.19 370 SER A C 1
ATOM 2914 O O . SER A 1 399 ? 22.135 31.815 68.122 1.00 8.35 370 SER A O 1
ATOM 2917 N N . ILE A 1 400 ? 22.685 33.487 66.678 1.00 7.72 371 ILE A N 1
ATOM 2918 C CA . ILE A 1 400 ? 22.148 34.554 67.517 1.00 7.71 371 ILE A CA 1
ATOM 2919 C C . ILE A 1 400 ? 20.678 34.496 67.804 1.00 9.42 371 ILE A C 1
ATOM 2920 O O . ILE A 1 400 ? 20.190 35.212 68.680 1.00 8.88 371 ILE A O 1
ATOM 2925 N N . ASP A 1 401 ? 19.967 33.704 67.019 1.00 8.08 372 ASP A N 1
ATOM 2926 C CA . ASP A 1 401 ? 18.509 33.596 67.138 1.00 5.76 372 ASP A CA 1
ATOM 2927 C C . ASP A 1 401 ? 18.117 32.649 68.280 1.00 8.57 372 ASP A C 1
ATOM 2928 O O . ASP A 1 401 ? 16.947 32.601 68.645 1.00 10.39 372 ASP A O 1
ATOM 2933 N N . VAL A 1 402 ? 19.019 31.789 68.704 1.00 10.09 373 VAL A N 1
ATOM 2934 C CA . VAL A 1 402 ? 18.646 30.686 69.630 1.00 8.58 373 VAL A CA 1
ATOM 2935 C C . VAL A 1 402 ? 18.316 31.183 71.012 1.00 9.50 373 VAL A C 1
ATOM 2936 O O . VAL A 1 402 ? 17.276 30.800 71.579 1.00 9.72 373 VAL A O 1
ATOM 2940 N N . MET A 1 403 ? 19.087 32.132 71.539 1.00 9.67 374 MET A N 1
ATOM 2941 C CA . MET A 1 403 ? 18.784 32.711 72.856 1.00 9.40 374 MET A CA 1
ATOM 2942 C C . MET A 1 403 ? 17.436 33.395 72.861 1.00 10.03 374 MET A C 1
ATOM 2943 O O . MET A 1 403 ? 16.661 33.123 73.772 1.00 9.08 374 MET A O 1
ATOM 2948 N N . PRO A 1 404 ? 17.175 34.313 71.910 1.00 7.74 375 PRO A N 1
ATOM 2949 C CA . PRO A 1 404 ? 15.842 34.889 71.847 1.00 9.48 375 PRO A CA 1
ATOM 2950 C C . PRO A 1 404 ? 14.749 33.853 71.739 1.00 9.85 375 PRO A C 1
ATOM 2951 O O . PRO A 1 404 ? 13.684 34.055 72.327 1.00 10.49 375 PRO A O 1
ATOM 2955 N N . THR A 1 405 ? 14.955 32.764 71.015 1.00 9.03 376 THR A N 1
ATOM 2956 C CA . THR A 1 405 ? 13.928 31.731 70.898 1.00 8.16 376 THR A CA 1
ATOM 2957 C C . THR A 1 405 ? 13.615 31.115 72.243 1.00 9.62 376 THR A C 1
ATOM 2958 O O . THR A 1 405 ? 12.457 30.925 72.580 1.00 11.86 376 THR A O 1
ATOM 2962 N N . ILE A 1 406 ? 14.679 30.771 72.968 1.00 8.42 377 ILE A N 1
ATOM 2963 C CA . ILE A 1 406 ? 14.507 30.118 74.261 1.00 8.95 377 ILE A CA 1
ATOM 2964 C C . ILE A 1 406 ? 13.772 31.042 75.191 1.00 11.79 377 ILE A C 1
ATOM 2965 O O . ILE A 1 406 ? 12.781 30.701 75.867 1.00 9.51 377 ILE A O 1
ATOM 2970 N N . LEU A 1 407 ? 14.219 32.285 75.272 1.00 11.71 378 LEU A N 1
ATOM 2971 C CA . LEU A 1 407 ? 13.558 33.234 76.202 1.00 9.98 378 LEU A CA 1
ATOM 2972 C C . LEU A 1 407 ? 12.116 33.528 75.821 1.00 11.54 378 LEU A C 1
ATOM 2973 O O . LEU A 1 407 ? 11.229 33.605 76.683 1.00 12.08 378 LEU A O 1
ATOM 2978 N N . ASP A 1 408 ? 11.857 33.666 74.525 1.00 9.59 379 ASP A N 1
ATOM 2979 C CA . ASP A 1 408 ? 10.488 33.875 74.049 1.00 8.86 379 ASP A CA 1
ATOM 2980 C C . ASP A 1 408 ? 9.622 32.685 74.469 1.00 12.57 379 ASP A C 1
ATOM 2981 O O . ASP A 1 408 ? 8.494 32.853 75.005 1.00 13.26 379 ASP A O 1
ATOM 2986 N N . TRP A 1 409 ? 10.155 31.488 74.319 1.00 10.52 380 TRP A N 1
ATOM 2987 C CA . TRP A 1 409 ? 9.399 30.295 74.625 1.00 12.17 380 TRP A CA 1
ATOM 2988 C C . TRP A 1 409 ? 9.040 30.203 76.113 1.00 12.43 380 TRP A C 1
ATOM 2989 O O . TRP A 1 409 ? 7.976 29.740 76.446 1.00 14.64 380 TRP A O 1
ATOM 3000 N N . LEU A 1 410 ? 9.885 30.707 76.950 1.00 12.20 381 LEU A N 1
ATOM 3001 C CA . LEU A 1 410 ? 9.707 30.607 78.396 1.00 12.63 381 LEU A CA 1
ATOM 3002 C C . LEU A 1 410 ? 8.975 31.845 78.885 1.00 15.76 381 LEU A C 1
ATOM 3003 O O . LEU A 1 410 ? 8.737 31.964 80.100 1.00 18.96 381 LEU A O 1
ATOM 3008 N N . GLY A 1 411 ? 8.482 32.686 77.968 1.00 14.10 382 GLY A N 1
ATOM 3009 C CA . GLY A 1 411 ? 7.665 33.830 78.362 1.00 18.84 382 GLY A CA 1
ATOM 3010 C C . GLY A 1 411 ? 8.485 35.018 78.830 1.00 20.15 382 GLY A C 1
ATOM 3011 O O . GLY A 1 411 ? 7.975 35.910 79.507 1.00 24.50 382 GLY A O 1
ATOM 3012 N N . GLY A 1 412 ? 9.778 35.052 78.541 1.00 18.70 383 GLY A N 1
ATOM 3013 C CA . GLY A 1 412 ? 10.532 36.239 78.888 1.00 21.24 383 GLY A CA 1
ATOM 3014 C C . GLY A 1 412 ? 10.522 37.267 77.782 1.00 23.27 383 GLY A C 1
ATOM 3015 O O . GLY A 1 412 ? 9.987 37.052 76.682 1.00 25.14 383 GLY A O 1
ATOM 3016 N N . LYS A 1 413 ? 10.967 38.461 78.145 1.00 24.67 384 LYS A N 1
ATOM 3017 C CA . LYS A 1 413 ? 11.215 39.513 77.186 1.00 26.32 384 LYS A CA 1
ATOM 3018 C C . LYS A 1 413 ? 12.547 39.192 76.481 1.00 24.61 384 LYS A C 1
ATOM 3019 O O . LYS A 1 413 ? 13.529 38.792 77.106 1.00 27.31 384 LYS A O 1
ATOM 3021 N N . ILE A 1 414 ? 12.605 39.378 75.181 1.00 25.84 385 ILE A N 1
ATOM 3022 C CA . ILE A 1 414 ? 13.924 39.258 74.520 1.00 26.50 385 ILE A CA 1
ATOM 3023 C C . ILE A 1 414 ? 14.693 40.541 74.865 1.00 24.89 385 ILE A C 1
ATOM 3024 O O . ILE A 1 414 ? 14.167 41.621 74.697 1.00 23.31 385 ILE A O 1
ATOM 3029 N N . PRO A 1 415 ? 15.903 40.425 75.424 1.00 20.15 386 PRO A N 1
ATOM 3030 C CA . PRO A 1 415 ? 16.627 41.631 75.745 1.00 20.72 386 PRO A CA 1
ATOM 3031 C C . PRO A 1 415 ? 16.751 42.568 74.529 1.00 21.60 386 PRO A C 1
ATOM 3032 O O . PRO A 1 415 ? 17.048 42.094 73.402 1.00 17.25 386 PRO A O 1
ATOM 3036 N N . HIS A 1 416 ? 16.837 43.867 74.852 1.00 19.76 387 HIS A N 1
ATOM 3037 C CA . HIS A 1 416 ? 16.874 44.924 73.814 1.00 21.05 387 HIS A CA 1
ATOM 3038 C C . HIS A 1 416 ? 18.124 44.696 72.983 1.00 15.57 387 HIS A C 1
ATOM 3039 O O . HIS A 1 416 ? 18.174 44.981 71.775 1.00 19.09 387 HIS A O 1
ATOM 3046 N N . ALA A 1 417 ? 19.207 44.313 73.650 1.00 14.50 388 ALA A N 1
ATOM 3047 C CA . ALA A 1 417 ? 20.524 44.372 73.064 1.00 12.32 388 ALA A CA 1
ATOM 3048 C C . ALA A 1 417 ? 20.723 43.194 72.059 1.00 13.14 388 ALA A C 1
ATOM 3049 O O . ALA A 1 417 ? 21.574 43.278 71.213 1.00 13.03 388 ALA A O 1
ATOM 3051 N N . CYS A 1 418 ? 19.871 42.175 72.084 1.00 12.98 389 CYS A N 1
ATOM 3052 C CA . CYS A 1 418 ? 20.130 41.009 71.193 1.00 10.93 389 CYS A CA 1
ATOM 3053 C C . CYS A 1 418 ? 20.038 41.431 69.733 1.00 10.53 389 CYS A C 1
ATOM 3054 O O . CYS A 1 418 ? 19.104 42.125 69.296 1.00 10.73 389 CYS A O 1
ATOM 3057 N N . ASP A 1 419 ? 20.955 40.867 68.942 1.00 8.87 390 ASP A N 1
ATOM 3058 C CA . ASP A 1 419 ? 20.933 40.971 67.499 1.00 7.88 390 ASP A CA 1
ATOM 3059 C C . ASP A 1 419 ? 20.029 39.964 66.818 1.00 9.26 390 ASP A C 1
ATOM 3060 O O . ASP A 1 419 ? 19.534 40.237 65.786 1.00 11.53 390 ASP A O 1
ATOM 3065 N N . GLY A 1 420 ? 19.830 38.818 67.453 1.00 9.76 391 GLY A N 1
ATOM 3066 C CA . GLY A 1 420 ? 18.975 37.744 66.938 1.00 10.51 391 GLY A CA 1
ATOM 3067 C C . GLY A 1 420 ? 17.494 37.935 67.173 1.00 9.59 391 GLY A C 1
ATOM 3068 O O . GLY A 1 420 ? 17.083 38.826 67.956 1.00 10.87 391 GLY A O 1
ATOM 3069 N N . LEU A 1 421 ? 16.641 37.116 66.527 1.00 9.79 392 LEU A N 1
ATOM 3070 C CA A LEU A 1 421 ? 15.225 37.157 66.703 0.50 10.10 392 LEU A CA 1
ATOM 3071 C CA B LEU A 1 421 ? 15.246 37.182 66.735 0.50 10.17 392 LEU A CA 1
ATOM 3072 C C . LEU A 1 421 ? 14.743 35.762 67.059 1.00 11.65 392 LEU A C 1
ATOM 3073 O O . LEU A 1 421 ? 15.314 34.771 66.615 1.00 9.97 392 LEU A O 1
ATOM 3082 N N . SER A 1 422 ? 13.585 35.704 67.712 1.00 9.61 393 SER A N 1
ATOM 3083 C CA . SER A 1 422 ? 12.979 34.429 68.017 1.00 10.92 393 SER A CA 1
ATOM 3084 C C . SER A 1 422 ? 12.556 33.665 66.755 1.00 10.57 393 SER A C 1
ATOM 3085 O O . SER A 1 422 ? 11.954 34.209 65.825 1.00 10.90 393 SER A O 1
ATOM 3088 N N . LEU A 1 423 ? 12.799 32.357 66.818 1.00 11.11 394 LEU A N 1
ATOM 3089 C CA . LEU A 1 423 ? 12.439 31.421 65.765 1.00 11.16 394 LEU A CA 1
ATOM 3090 C C . LEU A 1 423 ? 11.077 30.824 65.925 1.00 12.64 394 LEU A C 1
ATOM 3091 O O . LEU A 1 423 ? 10.631 30.033 65.065 1.00 11.58 394 LEU A O 1
ATOM 3096 N N . LEU A 1 424 ? 10.431 31.140 67.027 1.00 10.27 395 LEU A N 1
ATOM 3097 C CA . LEU A 1 424 ? 9.127 30.496 67.299 1.00 11.17 395 LEU A CA 1
ATOM 3098 C C . LEU A 1 424 ? 8.110 30.610 66.099 1.00 13.83 395 LEU A C 1
ATOM 309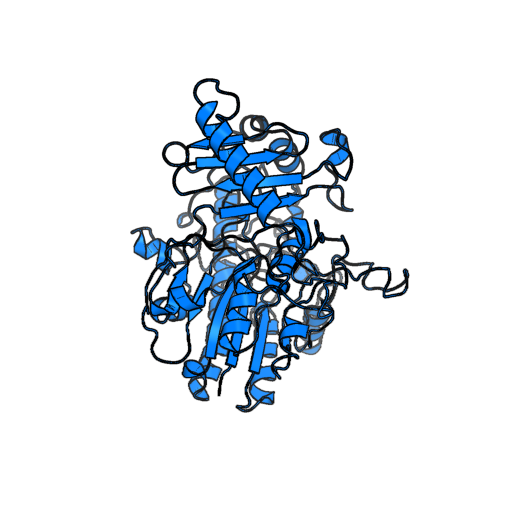9 O O . LEU A 1 424 ? 7.343 29.681 65.852 1.00 15.04 395 LEU A O 1
ATOM 3104 N N . PRO A 1 425 ? 8.058 31.761 65.414 1.00 13.87 396 PRO A N 1
ATOM 3105 C CA . PRO A 1 425 ? 7.106 31.824 64.276 1.00 13.08 396 PRO A CA 1
ATOM 3106 C C . PRO A 1 425 ? 7.307 30.694 63.250 1.00 12.49 396 PRO A C 1
ATOM 3107 O O . PRO A 1 425 ? 6.368 30.138 62.632 1.00 14.36 396 PRO A O 1
ATOM 3111 N N . PHE A 1 426 ? 8.540 30.292 63.058 1.00 13.33 397 PHE A N 1
ATOM 3112 C CA . PHE A 1 426 ? 8.862 29.153 62.175 1.00 11.63 397 PHE A CA 1
ATOM 3113 C C . PHE A 1 426 ? 8.226 27.819 62.617 1.00 14.01 397 PHE A C 1
ATOM 3114 O O . PHE A 1 426 ? 8.018 26.943 61.832 1.00 13.74 397 PHE A O 1
ATOM 3122 N N . LEU A 1 427 ? 7.991 27.684 63.897 1.00 13.21 398 LEU A N 1
ATOM 3123 C CA . LEU A 1 427 ? 7.400 26.421 64.378 1.00 15.19 398 LEU A CA 1
ATOM 3124 C C . LEU A 1 427 ? 5.916 26.357 64.137 1.00 19.59 398 LEU A C 1
ATOM 3125 O O . LEU A 1 427 ? 5.328 25.287 64.215 1.00 21.65 398 LEU A O 1
ATOM 3130 N N . SER A 1 428 ? 5.314 27.490 63.879 1.00 21.54 399 SER A N 1
ATOM 3131 C CA . SER A 1 428 ? 3.885 27.510 63.696 1.00 24.78 399 SER A CA 1
ATOM 3132 C C . SER A 1 428 ? 3.529 27.916 62.266 1.00 24.47 399 SER A C 1
ATOM 3133 O O . SER A 1 428 ? 3.406 27.057 61.412 1.00 29.90 399 SER A O 1
ATOM 3136 N N . GLU A 1 429 ? 3.612 29.174 61.914 1.00 21.59 400 GLU A N 1
ATOM 3137 C CA . GLU A 1 429 ? 3.125 29.575 60.589 1.00 26.25 400 GLU A CA 1
ATOM 3138 C C . GLU A 1 429 ? 4.193 29.610 59.505 1.00 24.65 400 GLU A C 1
ATOM 3139 O O . GLU A 1 429 ? 3.914 29.518 58.302 1.00 30.09 400 GLU A O 1
ATOM 3145 N N . GLY A 1 430 ? 5.429 29.713 59.928 1.00 17.71 401 GLY A N 1
ATOM 3146 C CA . GLY A 1 430 ? 6.521 29.720 59.007 1.00 16.53 401 GLY A CA 1
ATOM 3147 C C . GLY A 1 430 ? 7.340 30.979 59.069 1.00 15.51 401 GLY A C 1
ATOM 3148 O O . GLY A 1 430 ? 7.200 31.821 59.955 1.00 15.28 401 GLY A O 1
ATOM 3149 N N . ARG A 1 431 ? 8.149 31.132 58.043 1.00 14.59 402 ARG A N 1
ATOM 3150 C CA . ARG A 1 431 ? 9.035 32.284 57.903 1.00 15.48 402 ARG A CA 1
ATOM 3151 C C . ARG A 1 431 ? 8.267 33.618 57.920 1.00 14.64 402 ARG A C 1
ATOM 3152 O O . ARG A 1 431 ? 7.425 33.831 57.049 1.00 17.48 402 ARG A O 1
ATOM 3160 N N . PRO A 1 432 ? 8.575 34.529 58.847 1.00 13.77 403 PRO A N 1
ATOM 3161 C CA . PRO A 1 432 ? 7.931 35.842 58.850 1.00 15.28 403 PRO A CA 1
ATOM 3162 C C . PRO A 1 432 ? 8.213 36.585 57.557 1.00 15.37 403 PRO A C 1
ATOM 3163 O O . PRO A 1 432 ? 9.294 36.457 56.961 1.00 15.18 403 PRO A O 1
ATOM 3167 N N . GLN A 1 433 ? 7.235 37.369 57.108 1.00 19.43 404 GLN A N 1
ATOM 3168 C CA . GLN A 1 433 ? 7.380 38.107 55.857 1.00 20.54 404 GLN A CA 1
ATOM 3169 C C . GLN A 1 433 ? 8.597 38.995 55.840 1.00 17.29 404 GLN A C 1
ATOM 3170 O O . GLN A 1 433 ? 9.127 39.313 54.768 1.00 19.92 404 GLN A O 1
ATOM 3172 N N . ASP A 1 434 ? 8.886 39.586 56.979 1.00 16.36 405 ASP A N 1
ATOM 3173 C CA . ASP A 1 434 ? 9.981 40.503 57.135 1.00 17.77 405 ASP A CA 1
ATOM 3174 C C . ASP A 1 434 ? 11.287 39.888 57.672 1.00 14.89 405 ASP A C 1
ATOM 3175 O O . ASP A 1 434 ? 12.123 40.567 58.216 1.00 15.32 405 ASP A O 1
ATOM 3180 N N . TRP A 1 435 ? 11.421 38.566 57.596 1.00 15.74 406 TRP A N 1
ATOM 3181 C CA . TRP A 1 435 ? 12.641 37.898 58.042 1.00 13.53 406 TRP A CA 1
ATOM 3182 C C . TRP A 1 435 ? 13.851 38.297 57.188 1.00 13.19 406 TRP A C 1
ATOM 3183 O O . TRP A 1 435 ? 13.720 38.727 56.099 1.00 14.70 406 TRP A O 1
ATOM 3194 N N . ARG A 1 436 ? 15.030 38.114 57.742 1.00 11.62 407 ARG A N 1
ATOM 3195 C CA . ARG A 1 436 ? 16.248 38.378 57.004 1.00 10.50 407 ARG A CA 1
ATOM 3196 C C . ARG A 1 436 ? 16.300 37.636 55.635 1.00 11.13 407 ARG A C 1
ATOM 3197 O O . ARG A 1 436 ? 15.785 36.619 55.472 1.00 11.33 407 ARG A O 1
ATOM 3205 N N . THR A 1 437 ? 16.958 38.258 54.676 1.00 13.27 408 THR A N 1
ATOM 3206 C CA . THR A 1 437 ? 17.042 37.707 53.318 1.00 11.53 408 THR A CA 1
ATOM 3207 C C . THR A 1 437 ? 18.475 37.381 52.953 1.00 11.11 408 THR A C 1
ATOM 3208 O O . THR A 1 437 ? 18.727 36.909 51.853 1.00 11.97 408 THR A O 1
ATOM 3212 N N . GLU A 1 438 ? 19.398 37.537 53.918 1.00 10.84 409 GLU A N 1
ATOM 3213 C CA . GLU A 1 438 ? 20.777 37.123 53.777 1.00 9.49 409 GLU A CA 1
ATOM 3214 C C . GLU A 1 438 ? 21.255 36.500 55.085 1.00 8.99 409 GLU A C 1
ATOM 3215 O O . GLU A 1 438 ? 20.743 36.807 56.141 1.00 11.63 409 GLU A O 1
ATOM 3221 N N . LEU A 1 439 ? 22.202 35.579 54.968 1.00 9.43 410 LEU A N 1
ATOM 3222 C CA . LEU A 1 439 ? 22.953 35.061 56.084 1.00 9.46 410 LEU A CA 1
ATOM 3223 C C . LEU A 1 439 ? 24.181 35.918 56.297 1.00 9.37 410 LEU A C 1
ATOM 3224 O O . LEU A 1 439 ? 24.747 36.444 55.340 1.00 11.31 410 LEU A O 1
ATOM 3229 N N . HIS A 1 440 ? 24.585 36.050 57.566 1.00 7.97 411 HIS A N 1
ATOM 3230 C CA . HIS A 1 440 ? 25.753 36.804 57.967 1.00 8.17 411 HIS A CA 1
ATOM 3231 C C . HIS A 1 440 ? 26.664 36.080 58.940 1.00 11.51 411 HIS A C 1
ATOM 3232 O O . HIS A 1 440 ? 26.193 35.472 59.829 1.00 11.74 411 HIS A O 1
ATOM 3239 N N . TYR A 1 441 ? 27.952 36.234 58.750 1.00 8.87 412 TYR A N 1
ATOM 3240 C CA . TYR A 1 441 ? 28.889 35.801 59.723 1.00 9.67 412 TYR A CA 1
ATOM 3241 C C . TYR A 1 441 ? 30.206 36.619 59.663 1.00 10.05 412 TYR A C 1
ATOM 3242 O O . TYR A 1 441 ? 30.379 37.390 58.774 1.00 8.77 412 TYR A O 1
ATOM 3251 N N . GLU A 1 442 ? 31.092 36.387 60.622 1.00 8.93 413 GLU A N 1
ATOM 3252 C CA . GLU A 1 442 ? 32.247 37.168 60.849 1.00 8.28 413 GLU A CA 1
ATOM 3253 C C . GLU A 1 442 ? 33.356 36.223 61.298 1.00 8.24 413 GLU A C 1
ATOM 3254 O O . GLU A 1 442 ? 33.125 35.243 61.857 1.00 8.67 413 GLU A O 1
ATOM 3260 N N . TYR A 1 443 ? 34.578 36.592 60.973 1.00 8.74 414 TYR A N 1
ATOM 3261 C CA . TYR A 1 443 ? 35.806 35.963 61.458 1.00 7.71 414 TYR A CA 1
ATOM 3262 C C . TYR A 1 443 ? 36.911 36.993 61.730 1.00 9.42 414 TYR A C 1
ATOM 3263 O O . TYR A 1 443 ? 37.164 37.812 60.931 1.00 8.34 414 TYR A O 1
ATOM 3272 N N . ASP A 1 444 ? 37.474 36.875 62.901 1.00 9.21 415 ASP A N 1
ATOM 3273 C CA . ASP A 1 444 ? 38.629 37.658 63.301 1.00 9.71 415 ASP A CA 1
ATOM 3274 C C . ASP A 1 444 ? 39.815 36.734 63.512 1.00 10.32 415 ASP A C 1
ATOM 3275 O O . ASP A 1 444 ? 39.692 35.762 64.177 1.00 10.96 415 ASP A O 1
ATOM 3280 N N . PHE A 1 445 ? 40.940 37.081 62.893 1.00 8.85 416 PHE A N 1
ATOM 3281 C CA . PHE A 1 445 ? 42.116 36.262 62.837 1.00 8.78 416 PHE A CA 1
ATOM 3282 C C . PHE A 1 445 ? 43.300 36.975 63.406 1.00 9.68 416 PHE A C 1
ATOM 3283 O O . PHE A 1 445 ? 44.473 36.727 62.997 1.00 11.01 416 PHE A O 1
ATOM 3291 N N . ARG A 1 446 ? 43.076 37.869 64.344 1.00 9.27 417 ARG A N 1
ATOM 3292 C CA . ARG A 1 446 ? 44.235 38.462 65.034 1.00 9.66 417 ARG A CA 1
ATOM 3293 C C . ARG A 1 446 ? 45.022 37.415 65.817 1.00 12.04 417 ARG A C 1
ATOM 3294 O O . ARG A 1 446 ? 44.543 36.374 66.058 1.00 11.58 417 ARG A O 1
ATOM 3302 N N . ASP A 1 447 ? 46.302 37.734 66.081 1.00 12.34 418 ASP A N 1
ATOM 3303 C CA . ASP A 1 447 ? 47.239 36.812 66.717 1.00 13.02 418 ASP A CA 1
ATOM 3304 C C . ASP A 1 447 ? 46.778 36.290 68.081 1.00 13.48 418 ASP A C 1
ATOM 3305 O O . ASP A 1 447 ? 46.282 37.061 68.923 1.00 13.25 418 ASP A O 1
ATOM 3310 N N . VAL A 1 448 ? 46.827 34.968 68.233 1.00 13.52 419 VAL A N 1
ATOM 3311 C CA . VAL A 1 448 ? 46.661 34.324 69.528 1.00 15.49 419 VAL A CA 1
ATOM 3312 C C . VAL A 1 448 ? 47.796 33.352 69.752 1.00 15.75 419 VAL A C 1
ATOM 3313 O O . VAL A 1 448 ? 48.635 33.204 68.866 1.00 17.50 419 VAL A O 1
ATOM 3317 N N . TYR A 1 449 ? 47.958 32.755 70.920 1.00 15.04 420 TYR A N 1
ATOM 3318 C CA . TYR A 1 449 ? 49.285 32.218 71.236 1.00 16.60 420 TYR A CA 1
ATOM 3319 C C . TYR A 1 449 ? 49.675 31.087 70.321 1.00 16.33 420 TYR A C 1
ATOM 3320 O O . TYR A 1 449 ? 50.805 30.872 70.105 1.00 19.87 420 TYR A O 1
ATOM 3329 N N . TYR A 1 450 ? 48.696 30.413 69.775 1.00 16.34 421 TYR A N 1
ATOM 3330 C CA . TYR A 1 450 ? 48.957 29.274 68.939 1.00 16.71 421 TYR A CA 1
ATOM 3331 C C . TYR A 1 450 ? 48.777 29.482 67.460 1.00 16.97 421 TYR A C 1
ATOM 3332 O O . TYR A 1 450 ? 48.950 28.570 66.692 1.00 18.43 421 TYR A O 1
ATOM 3341 N N . SER A 1 451 ? 48.357 30.671 67.055 1.00 16.09 422 SER A N 1
ATOM 3342 C CA . SER A 1 451 ? 48.166 30.939 65.621 1.00 14.39 422 SER A CA 1
ATOM 3343 C C . SER A 1 451 ? 48.263 32.424 65.326 1.00 15.51 422 SER A C 1
ATOM 3344 O O . SER A 1 451 ? 47.541 33.219 65.936 1.00 15.86 422 SER A O 1
ATOM 3347 N N . GLU A 1 452 ? 49.355 32.814 64.645 1.00 14.30 423 GLU A N 1
ATOM 3348 C CA . GLU A 1 452 ? 49.714 34.213 64.564 1.00 14.30 423 GLU A CA 1
ATOM 3349 C C . GLU A 1 452 ? 49.909 34.684 63.130 1.00 15.19 423 GLU A C 1
ATOM 3350 O O . GLU A 1 452 ? 51.000 34.806 62.648 1.00 15.99 423 GLU A O 1
ATOM 3356 N N . PRO A 1 453 ? 48.849 34.938 62.420 1.00 12.23 424 PRO A N 1
ATOM 3357 C CA . PRO A 1 453 ? 49.000 35.294 61.018 1.00 12.90 424 PRO A CA 1
ATOM 3358 C C . PRO A 1 453 ? 49.423 36.734 60.734 1.00 16.13 424 PRO A C 1
ATOM 3359 O O . PRO A 1 453 ? 49.587 37.102 59.578 1.00 14.48 424 PRO A O 1
ATOM 3363 N N . GLN A 1 454 ? 49.380 37.612 61.744 1.00 14.48 425 GLN A N 1
ATOM 3364 C CA . GLN A 1 454 ? 49.626 39.020 61.483 1.00 13.83 425 GLN A CA 1
ATOM 3365 C C . GLN A 1 454 ? 50.888 39.303 60.691 1.00 14.70 425 GLN A C 1
ATOM 3366 O O . GLN A 1 454 ? 50.861 40.158 59.799 1.00 17.31 425 GLN A O 1
ATOM 3372 N N . SER A 1 455 ? 52.023 38.747 61.095 1.00 15.91 426 SER A N 1
ATOM 3373 C CA . SER A 1 455 ? 53.251 39.135 60.396 1.00 19.53 426 SER A CA 1
ATOM 3374 C C . SER A 1 455 ? 53.223 38.676 58.934 1.00 19.81 426 SER A C 1
ATOM 3375 O O . SER A 1 455 ? 53.582 39.434 58.019 1.00 19.76 426 SER A O 1
ATOM 3378 N N . PHE A 1 456 ? 52.693 37.501 58.699 1.00 16.81 427 PHE A N 1
ATOM 3379 C CA . PHE A 1 456 ? 52.544 37.000 57.353 1.00 17.91 427 PHE A CA 1
ATOM 3380 C C . PHE A 1 456 ? 51.686 37.879 56.500 1.00 16.94 427 PHE A C 1
ATOM 3381 O O . PHE A 1 456 ? 52.029 38.135 55.371 1.00 16.26 427 PHE A O 1
ATOM 3389 N N . LEU A 1 457 ? 50.572 38.312 57.082 1.00 14.31 428 LEU A N 1
ATOM 3390 C CA . LEU A 1 457 ? 49.627 39.147 56.388 1.00 12.96 428 LEU A CA 1
ATOM 3391 C C . LEU A 1 457 ? 49.976 40.626 56.295 1.00 13.20 428 LEU A C 1
ATOM 3392 O O . LEU A 1 457 ? 49.391 41.359 55.501 1.00 17.33 428 LEU A O 1
ATOM 3397 N N . GLY A 1 458 ? 50.860 41.038 57.167 1.00 15.68 429 GLY A N 1
ATOM 3398 C CA . GLY A 1 458 ? 51.247 42.418 57.192 1.00 17.78 429 GLY A CA 1
ATOM 3399 C C . GLY A 1 458 ? 50.285 43.327 57.913 1.00 19.37 429 GLY A C 1
ATOM 3400 O O . GLY A 1 458 ? 50.309 44.518 57.670 1.00 17.62 429 GLY A O 1
ATOM 3401 N N . LEU A 1 459 ? 49.513 42.801 58.875 1.00 14.79 430 LEU A N 1
ATOM 3402 C CA . LEU A 1 459 ? 48.424 43.556 59.432 1.00 12.19 430 LEU A CA 1
ATOM 3403 C C . LEU A 1 459 ? 48.595 43.823 60.935 1.00 11.88 430 LEU A C 1
ATOM 3404 O O . LEU A 1 459 ? 49.103 42.975 61.669 1.00 14.90 430 LEU A O 1
ATOM 3409 N N . GLY A 1 460 ? 47.998 44.929 61.353 1.00 14.64 431 GLY A N 1
ATOM 3410 C CA . GLY A 1 460 ? 47.787 45.197 62.771 1.00 15.20 431 GLY A CA 1
ATOM 3411 C C . GLY A 1 460 ? 46.605 44.396 63.322 1.00 14.25 431 GLY A C 1
ATOM 3412 O O . GLY A 1 460 ? 45.607 44.073 62.627 1.00 12.81 431 GLY A O 1
ATOM 3413 N N . MET A 1 461 ? 46.599 44.319 64.650 1.00 13.72 432 MET A N 1
ATOM 3414 C CA . MET A 1 461 ? 45.558 43.531 65.337 1.00 13.32 432 MET A CA 1
ATOM 3415 C C . MET A 1 461 ? 44.102 43.943 65.096 1.00 14.10 432 MET A C 1
ATOM 3416 O O . MET A 1 461 ? 43.198 43.088 65.191 1.00 14.80 432 MET A O 1
ATOM 3421 N N . ASN A 1 462 ? 43.827 45.217 64.879 1.00 10.35 433 ASN A N 1
ATOM 3422 C CA . ASN A 1 462 ? 42.452 45.652 64.720 1.00 9.08 433 ASN A CA 1
ATOM 3423 C C . ASN A 1 462 ? 42.017 45.666 63.254 1.00 10.52 433 ASN A C 1
ATOM 3424 O O . ASN A 1 462 ? 40.994 46.100 62.956 1.00 12.72 433 ASN A O 1
ATOM 3429 N N . ASP A 1 463 ? 42.860 45.162 62.366 1.00 10.76 434 ASP A N 1
ATOM 3430 C CA . ASP A 1 463 ? 42.626 45.116 60.948 1.00 10.76 434 ASP A CA 1
ATOM 3431 C C . ASP A 1 463 ? 42.537 43.661 60.434 1.00 10.87 434 ASP A C 1
ATOM 3432 O O . ASP A 1 463 ? 42.401 43.472 59.207 1.00 11.69 434 ASP A O 1
ATOM 3437 N N . CYS A 1 464 ? 42.452 42.706 61.347 1.00 9.42 435 CYS A N 1
ATOM 3438 C CA . CYS A 1 464 ? 42.402 41.278 61.015 1.00 10.63 435 CYS A CA 1
ATOM 3439 C C . CYS A 1 464 ? 41.034 40.664 61.121 1.00 11.27 435 CYS A C 1
ATOM 3440 O O . CYS A 1 464 ? 40.815 39.673 61.818 1.00 12.79 435 CYS A O 1
ATOM 3443 N N . SER A 1 465 ? 40.075 41.206 60.404 1.00 7.96 436 SER A N 1
ATOM 3444 C CA . SER A 1 465 ? 38.738 40.633 60.352 1.00 8.07 436 SER A CA 1
ATOM 3445 C C . SER A 1 465 ? 38.104 40.649 59.005 1.00 9.90 436 SER A C 1
ATOM 3446 O O . SER A 1 465 ? 38.569 41.284 58.074 1.00 8.95 436 SER A O 1
ATOM 3449 N N . LEU A 1 466 ? 37.028 39.880 58.900 1.00 9.00 437 LEU A N 1
ATOM 3450 C CA . LEU A 1 466 ? 36.170 39.774 57.703 1.00 10.45 437 LEU A CA 1
ATOM 3451 C C . LEU A 1 466 ? 34.730 39.610 58.143 1.00 9.73 437 LEU A C 1
ATOM 3452 O O . LEU A 1 466 ? 34.436 39.155 59.283 1.00 8.65 437 LEU A O 1
ATOM 3457 N N . CYS A 1 467 ? 33.821 39.943 57.236 1.00 7.80 438 CYS A N 1
ATOM 3458 C CA . CYS A 1 467 ? 32.448 39.621 57.374 1.00 8.83 438 CYS A CA 1
ATOM 3459 C C . CYS A 1 467 ? 31.962 39.033 56.048 1.00 10.81 438 CYS A C 1
ATOM 3460 O O . CYS A 1 467 ? 32.532 39.300 54.987 1.00 11.11 438 CYS A O 1
ATOM 3463 N N . VAL A 1 468 ? 30.917 38.240 56.120 1.00 8.60 439 VAL A N 1
ATOM 3464 C CA . VAL A 1 468 ? 30.333 37.524 54.981 1.00 5.88 439 VAL A CA 1
ATOM 3465 C C . VAL A 1 468 ? 28.874 37.762 54.990 1.00 8.50 439 VAL A C 1
ATOM 3466 O O . VAL A 1 468 ? 28.169 37.766 56.067 1.00 10.35 439 VAL A O 1
ATOM 3470 N N . ILE A 1 469 ? 28.384 37.980 53.757 1.00 7.57 440 ILE A N 1
ATOM 3471 C CA . ILE A 1 469 ? 26.958 38.018 53.523 1.00 6.06 440 ILE A CA 1
ATOM 3472 C C . ILE A 1 469 ? 26.659 37.147 52.323 1.00 7.61 440 ILE A C 1
ATOM 3473 O O . ILE A 1 469 ? 27.378 37.153 51.342 1.00 9.50 440 ILE A O 1
ATOM 3478 N N . GLN A 1 470 ? 25.601 36.368 52.447 1.00 9.70 441 GLN A N 1
ATOM 3479 C CA . GLN A 1 470 ? 25.195 35.456 51.380 1.00 10.22 441 GLN A CA 1
ATOM 3480 C C . GLN A 1 470 ? 23.733 35.174 51.292 1.00 10.88 441 GLN A C 1
ATOM 3481 O O . GLN A 1 470 ? 23.037 35.257 52.241 1.00 9.12 441 GLN A O 1
ATOM 3487 N N . ASP A 1 471 ? 23.339 34.738 50.097 1.00 10.31 442 ASP A N 1
ATOM 3488 C CA . ASP A 1 471 ? 22.008 34.277 49.918 1.00 9.87 442 ASP A CA 1
ATOM 3489 C C . ASP A 1 471 ? 22.047 33.024 49.000 1.00 10.07 442 ASP A C 1
ATOM 3490 O O . ASP A 1 471 ? 23.060 32.405 48.911 1.00 12.77 442 ASP A O 1
ATOM 3495 N N . GLU A 1 472 ? 20.912 32.645 48.445 1.00 10.35 443 GLU A N 1
ATOM 3496 C CA . GLU A 1 472 ? 20.879 31.433 47.616 1.00 10.64 443 GLU A CA 1
ATOM 3497 C C . GLU A 1 472 ? 21.814 31.592 46.368 1.00 14.74 443 GLU A C 1
ATOM 3498 O O . GLU A 1 472 ? 22.213 30.581 45.762 1.00 16.92 443 GLU A O 1
ATOM 3504 N N . ARG A 1 473 ? 22.050 32.835 45.925 1.00 11.11 444 ARG A N 1
ATOM 3505 C CA . ARG A 1 473 ? 22.735 33.049 44.640 1.00 12.07 444 ARG A CA 1
ATOM 3506 C C . ARG A 1 473 ? 24.175 33.467 44.771 1.00 11.63 444 ARG A C 1
ATOM 3507 O O . ARG A 1 473 ? 24.986 33.072 43.935 1.00 12.15 444 ARG A O 1
ATOM 3515 N N . TYR A 1 474 ? 24.477 34.393 45.706 1.00 9.05 445 TYR A N 1
ATOM 3516 C CA . TYR A 1 474 ? 25.797 34.992 45.804 1.00 8.76 445 TYR A CA 1
ATOM 3517 C C . TYR A 1 474 ? 26.269 35.084 47.228 1.00 9.21 445 TYR A C 1
ATOM 3518 O O . TYR A 1 474 ? 25.526 35.021 48.180 1.00 10.23 445 TYR A O 1
ATOM 3527 N N . LYS A 1 475 ? 27.572 35.013 47.299 1.00 7.99 446 LYS A N 1
ATOM 3528 C CA . LYS A 1 475 ? 28.323 35.118 48.542 1.00 11.54 446 LYS A CA 1
ATOM 3529 C C . LYS A 1 475 ? 29.381 36.202 48.426 1.00 9.76 446 LYS A C 1
ATOM 3530 O O . LYS A 1 475 ? 30.307 36.117 47.578 1.00 11.04 446 LYS A O 1
ATOM 3536 N N . TYR A 1 476 ? 29.364 37.134 49.359 1.00 8.55 447 TYR A N 1
ATOM 3537 C CA . TYR A 1 476 ? 30.400 38.170 49.427 1.00 7.36 447 TYR A CA 1
ATOM 3538 C C . TYR A 1 476 ? 31.155 38.093 50.745 1.00 7.28 447 TYR A C 1
ATOM 3539 O O . TYR A 1 476 ? 30.575 38.081 51.742 1.00 9.29 447 TYR A O 1
ATOM 3548 N N . VAL A 1 477 ? 32.474 38.032 50.647 1.00 8.15 448 VAL A N 1
ATOM 3549 C CA . VAL A 1 477 ? 33.422 38.057 51.740 1.00 9.26 448 VAL A CA 1
ATOM 3550 C C . VAL A 1 477 ? 34.177 39.379 51.776 1.00 9.31 448 VAL A C 1
ATOM 3551 O O . VAL A 1 477 ? 35.063 39.610 50.906 1.00 10.41 448 VAL A O 1
ATOM 3555 N N . HIS A 1 478 ? 33.941 40.194 52.796 1.00 8.54 449 HIS A N 1
ATOM 3556 C CA . HIS A 1 478 ? 34.606 41.471 52.883 1.00 10.10 449 HIS A CA 1
ATOM 3557 C C . HIS A 1 478 ? 35.638 41.471 53.964 1.00 10.61 449 HIS A C 1
ATOM 3558 O O . HIS A 1 478 ? 35.372 41.202 55.022 1.00 11.07 449 HIS A O 1
ATOM 3565 N N . PHE A 1 479 ? 36.855 41.678 53.560 1.00 8.44 450 PHE A N 1
ATOM 3566 C CA . PHE A 1 479 ? 37.966 41.825 54.492 1.00 8.97 450 PHE A CA 1
ATOM 3567 C C . PHE A 1 479 ? 38.245 43.285 54.889 1.00 9.89 450 PHE A C 1
ATOM 3568 O O . PHE A 1 479 ? 38.247 44.139 54.081 1.00 11.43 450 PHE A O 1
ATOM 3576 N N . ALA A 1 480 ? 38.553 43.486 56.147 1.00 8.87 451 ALA A N 1
ATOM 3577 C CA . ALA A 1 480 ? 38.878 44.810 56.621 1.00 11.15 451 ALA A CA 1
ATOM 3578 C C . ALA A 1 480 ? 40.062 45.422 55.901 1.00 11.55 451 ALA A C 1
ATOM 3579 O O . ALA A 1 480 ? 40.015 46.632 55.594 1.00 13.59 451 ALA A O 1
ATOM 3581 N N . ALA A 1 481 ? 41.108 44.642 55.597 1.00 8.90 452 ALA A N 1
ATOM 3582 C CA . ALA A 1 481 ? 42.353 45.176 55.089 1.00 11.46 452 ALA A CA 1
ATOM 3583 C C . ALA A 1 481 ? 43.056 44.248 54.118 1.00 9.23 452 ALA A C 1
ATOM 3584 O O . ALA A 1 481 ? 44.290 44.290 54.016 1.00 12.27 452 ALA A O 1
ATOM 3586 N N . LEU A 1 482 ? 42.301 43.353 53.515 1.00 10.36 453 LEU A N 1
ATOM 3587 C CA . LEU A 1 482 ? 42.779 42.457 52.449 1.00 11.05 453 LEU A CA 1
ATOM 3588 C C . LEU A 1 482 ? 41.794 42.453 51.340 1.00 11.03 453 LEU A C 1
ATOM 3589 O O . LEU A 1 482 ? 40.685 43.010 51.468 1.00 9.44 453 LEU A O 1
ATOM 3594 N N . PRO A 1 483 ? 42.078 41.746 50.236 1.00 10.99 454 PRO A N 1
ATOM 3595 C CA . PRO A 1 483 ? 41.086 41.821 49.175 1.00 11.80 454 PRO A CA 1
ATOM 3596 C C . PRO A 1 483 ? 39.767 41.135 49.474 1.00 12.89 454 PRO A C 1
ATOM 3597 O O . PRO A 1 483 ? 39.727 40.165 50.263 1.00 11.39 454 PRO A O 1
ATOM 3601 N N . PRO A 1 484 ? 38.652 41.601 48.895 1.00 10.31 455 PRO A N 1
ATOM 3602 C CA . PRO A 1 484 ? 37.348 40.956 49.069 1.00 8.36 455 PRO A CA 1
ATOM 3603 C C . PRO A 1 484 ? 37.229 39.767 48.095 1.00 10.81 455 PRO A C 1
ATOM 3604 O O . PRO A 1 484 ? 38.178 39.518 47.261 1.00 10.68 455 PRO A O 1
ATOM 3608 N N . LEU A 1 485 ? 36.284 38.918 48.369 1.00 8.89 456 LEU A N 1
ATOM 3609 C CA . LEU A 1 485 ? 35.903 37.761 47.529 1.00 8.83 456 LEU A CA 1
ATOM 3610 C C . LEU A 1 485 ? 34.433 37.782 47.209 1.00 10.14 456 LEU A C 1
ATOM 3611 O O . LEU A 1 485 ? 33.572 38.224 47.990 1.00 10.20 456 LEU A O 1
ATOM 3616 N N . PHE A 1 486 ? 34.073 37.270 46.017 1.00 8.06 457 PHE A N 1
ATOM 3617 C CA . PHE A 1 486 ? 32.674 37.203 45.609 1.00 7.19 457 PHE A CA 1
ATOM 3618 C C . PHE A 1 486 ? 32.490 35.946 44.757 1.00 10.73 457 PHE A C 1
ATOM 3619 O O . PHE A 1 486 ? 33.302 35.653 43.875 1.00 11.72 457 PHE A O 1
ATOM 3627 N N . PHE A 1 487 ? 31.533 35.151 45.182 1.00 10.32 458 PHE A N 1
ATOM 3628 C CA . PHE A 1 487 ? 31.238 33.876 44.524 1.00 11.65 458 PHE A CA 1
ATOM 3629 C C . PHE A 1 487 ? 29.830 33.874 44.002 1.00 11.54 458 PHE A C 1
ATOM 3630 O O . PHE A 1 487 ? 28.830 34.213 44.696 1.00 11.48 458 PHE A O 1
ATOM 3638 N N . ASP A 1 488 ? 29.734 33.310 42.802 1.00 12.39 459 ASP A N 1
ATOM 3639 C CA . ASP A 1 488 ? 28.434 32.916 42.235 1.00 11.64 459 ASP A CA 1
ATOM 3640 C C . ASP A 1 488 ? 28.038 31.479 42.629 1.00 13.93 459 ASP A C 1
ATOM 3641 O O . ASP A 1 488 ? 28.539 30.576 42.100 1.00 14.16 459 ASP A O 1
ATOM 3646 N N . LEU A 1 489 ? 27.177 31.318 43.613 1.00 15.24 460 LEU A N 1
ATOM 3647 C CA . LEU A 1 489 ? 26.977 30.022 44.220 1.00 13.97 460 LEU A CA 1
ATOM 3648 C C . LEU A 1 489 ? 26.201 29.040 43.309 1.00 17.17 460 LEU A C 1
ATOM 3649 O O . LEU A 1 489 ? 26.141 27.834 43.590 1.00 19.05 460 LEU A O 1
ATOM 3654 N N . ARG A 1 490 ? 25.557 29.535 42.283 1.00 16.57 461 ARG A N 1
ATOM 3655 C CA . ARG A 1 490 ? 24.862 28.553 41.418 1.00 19.10 461 ARG A CA 1
ATOM 3656 C C . ARG A 1 490 ? 25.860 27.862 40.519 1.00 20.21 461 ARG A C 1
ATOM 3657 O O . ARG A 1 490 ? 25.947 26.607 40.481 1.00 22.53 461 ARG A O 1
ATOM 3665 N N . HIS A 1 491 ? 26.738 28.654 39.934 1.00 14.90 462 HIS A N 1
ATOM 3666 C CA . HIS A 1 491 ? 27.870 28.149 39.128 1.00 16.34 462 HIS A CA 1
ATOM 3667 C C . HIS A 1 491 ? 29.083 27.646 39.836 1.00 19.17 462 HIS A C 1
ATOM 3668 O O . HIS A 1 491 ? 29.805 26.847 39.339 1.00 15.87 462 HIS A O 1
ATOM 3675 N N . ASP A 1 492 ? 29.298 28.143 41.036 1.00 12.84 463 ASP A N 1
ATOM 3676 C CA . ASP A 1 492 ? 30.480 27.847 41.799 1.00 11.84 463 ASP A CA 1
ATOM 3677 C C . ASP A 1 492 ? 30.097 27.609 43.265 1.00 12.49 463 ASP A C 1
ATOM 3678 O O . ASP A 1 492 ? 30.471 28.306 44.116 1.00 11.88 463 ASP A O 1
ATOM 3683 N N . PRO A 1 493 ? 29.365 26.559 43.522 1.00 11.27 464 PRO A N 1
ATOM 3684 C CA . PRO A 1 493 ? 28.877 26.332 44.872 1.00 14.07 464 PRO A CA 1
ATOM 3685 C C . PRO A 1 493 ? 29.964 26.112 45.907 1.00 14.75 464 PRO A C 1
ATOM 3686 O O . PRO A 1 493 ? 29.689 26.332 47.105 1.00 15.49 464 PRO A O 1
ATOM 3690 N N . ASN A 1 494 ? 31.148 25.696 45.482 1.00 12.27 465 ASN A N 1
ATOM 3691 C CA . ASN A 1 494 ? 32.215 25.387 46.390 1.00 13.07 465 ASN A CA 1
ATOM 3692 C C . ASN A 1 494 ? 33.290 26.453 46.479 1.00 9.37 465 ASN A C 1
ATOM 3693 O O . ASN A 1 494 ? 34.343 26.232 46.957 1.00 10.55 465 ASN A O 1
ATOM 3698 N N . GLU A 1 495 ? 32.950 27.634 45.994 1.00 10.65 466 GLU A N 1
ATOM 3699 C CA . GLU A 1 495 ? 33.699 28.829 46.268 1.00 8.83 466 GLU A CA 1
ATOM 3700 C C . GLU A 1 495 ? 35.139 28.766 45.730 1.00 10.01 466 GLU A C 1
ATOM 3701 O O . GLU A 1 495 ? 36.049 29.114 46.393 1.00 11.93 466 GLU A O 1
ATOM 3707 N N . PHE A 1 496 ? 35.299 28.293 44.500 1.00 9.50 467 PHE A N 1
ATOM 3708 C CA . PHE A 1 496 ? 36.631 28.230 43.900 1.00 9.14 467 PHE A CA 1
ATOM 3709 C C . PHE A 1 496 ? 37.014 29.427 43.013 1.00 12.20 467 PHE A C 1
ATOM 3710 O O . PHE A 1 496 ? 38.172 29.631 42.848 1.00 12.80 467 PHE A O 1
ATOM 3718 N N . THR A 1 497 ? 36.056 30.230 42.591 1.00 12.41 468 THR A N 1
ATOM 3719 C CA . THR A 1 497 ? 36.304 31.277 41.573 1.00 12.25 468 THR A CA 1
ATOM 3720 C C . THR A 1 497 ? 35.907 32.665 42.073 1.00 11.63 468 THR A C 1
ATOM 3721 O O . THR A 1 497 ? 34.783 33.074 41.962 1.00 14.46 468 THR A O 1
ATOM 3725 N N . ASN A 1 498 ? 36.859 33.360 42.602 1.00 12.11 469 ASN A N 1
ATOM 3726 C CA . ASN A 1 498 ? 36.603 34.739 43.077 1.00 10.20 469 ASN A CA 1
ATOM 3727 C C . ASN A 1 498 ? 36.279 35.609 41.875 1.00 12.37 469 ASN A C 1
ATOM 3728 O O . ASN A 1 498 ? 37.043 35.646 40.893 1.00 13.42 469 ASN A O 1
ATOM 3733 N N . LEU A 1 499 ? 35.196 36.315 41.971 1.00 10.80 470 LEU A N 1
ATOM 3734 C CA . LEU A 1 499 ? 34.741 37.274 40.933 1.00 11.45 470 LEU A CA 1
ATOM 3735 C C . LEU A 1 499 ? 34.822 38.744 41.362 1.00 13.40 470 LEU A C 1
ATOM 3736 O O . LEU A 1 499 ? 34.411 39.645 40.604 1.00 12.69 470 LEU A O 1
ATOM 3741 N N . ALA A 1 500 ? 35.304 38.993 42.586 1.00 10.93 471 ALA A N 1
ATOM 3742 C CA . ALA A 1 500 ? 35.124 40.337 43.117 1.00 12.15 471 ALA A CA 1
ATOM 3743 C C . ALA A 1 500 ? 35.853 41.370 42.262 1.00 11.37 471 ALA A C 1
ATOM 3744 O O . ALA A 1 500 ? 35.461 42.534 42.299 1.00 13.17 471 ALA A O 1
ATOM 3746 N N . ASP A 1 501 ? 36.972 40.999 41.672 1.00 11.85 472 ASP A N 1
ATOM 3747 C CA . ASP A 1 501 ? 37.760 41.909 40.898 1.00 15.01 472 ASP A CA 1
ATOM 3748 C C . ASP A 1 501 ? 37.466 41.875 39.424 1.00 19.49 472 ASP A C 1
ATOM 3749 O O . ASP A 1 501 ? 38.175 42.477 38.653 1.00 19.20 472 ASP A O 1
ATOM 3754 N N . ASP A 1 502 ? 36.374 41.219 39.086 1.00 13.92 473 ASP A N 1
ATOM 3755 C CA . ASP A 1 502 ? 35.930 41.182 37.682 1.00 15.22 473 ASP A CA 1
ATOM 3756 C C . ASP A 1 502 ? 35.041 42.387 37.467 1.00 12.21 473 ASP A C 1
ATOM 3757 O O . ASP A 1 502 ? 33.936 42.519 38.051 1.00 12.61 473 ASP A O 1
ATOM 3762 N N . PRO A 1 503 ? 35.434 43.298 36.548 1.00 15.93 474 PRO A N 1
ATOM 3763 C CA . PRO A 1 503 ? 34.576 44.481 36.274 1.00 16.25 474 PRO A CA 1
ATOM 3764 C C . PRO A 1 503 ? 33.165 44.214 35.905 1.00 13.64 474 PRO A C 1
ATOM 3765 O O . PRO A 1 503 ? 32.313 45.032 36.206 1.00 15.55 474 PRO A O 1
ATOM 3769 N N . ALA A 1 504 ? 32.856 43.052 35.305 1.00 13.53 475 ALA A N 1
ATOM 3770 C CA . ALA A 1 504 ? 31.511 42.768 34.878 1.00 13.94 475 ALA A CA 1
ATOM 3771 C C . ALA A 1 504 ? 30.652 42.503 36.068 1.00 14.79 475 ALA A C 1
ATOM 3772 O O . ALA A 1 504 ? 29.453 42.522 35.967 1.00 15.38 475 ALA A O 1
ATOM 3774 N N . TYR A 1 505 ? 31.264 42.306 37.234 1.00 14.45 476 TYR A N 1
ATOM 3775 C CA . TYR A 1 505 ? 30.461 42.026 38.436 1.00 13.92 476 TYR A CA 1
ATOM 3776 C C . TYR A 1 505 ? 30.371 43.248 39.364 1.00 15.31 476 TYR A C 1
ATOM 3777 O O . TYR A 1 505 ? 29.966 43.124 40.522 1.00 12.42 476 TYR A O 1
ATOM 3786 N N . ALA A 1 506 ? 30.855 44.381 38.894 1.00 13.19 477 ALA A N 1
ATOM 3787 C CA . ALA A 1 506 ? 30.910 45.567 39.764 1.00 12.78 477 ALA A CA 1
ATOM 3788 C C . ALA A 1 506 ? 29.581 45.875 40.410 1.00 10.24 477 ALA A C 1
ATOM 3789 O O . ALA A 1 506 ? 29.583 46.185 41.627 1.00 10.77 477 ALA A O 1
ATOM 3791 N N . ALA A 1 507 ? 28.446 45.900 39.692 1.00 11.01 478 ALA A N 1
ATOM 3792 C CA . ALA A 1 507 ? 27.126 46.244 40.240 1.00 11.19 478 ALA A CA 1
ATOM 3793 C C . ALA A 1 507 ? 26.673 45.237 41.294 1.00 10.16 478 ALA A C 1
ATOM 3794 O O . ALA A 1 507 ? 26.162 45.597 42.336 1.00 10.84 478 ALA A O 1
ATOM 3796 N N . LEU A 1 508 ? 26.891 43.954 41.027 1.00 9.56 479 LEU A N 1
ATOM 3797 C CA . LEU A 1 508 ? 26.612 42.938 42.029 1.00 11.49 479 LEU A CA 1
ATOM 3798 C C . LEU A 1 508 ? 27.466 43.086 43.306 1.00 7.75 479 LEU A C 1
ATOM 3799 O O . LEU A 1 508 ? 26.972 42.952 44.427 1.00 11.56 479 LEU A O 1
ATOM 3804 N N . VAL A 1 509 ? 28.780 43.227 43.156 1.00 8.63 480 VAL A N 1
ATOM 3805 C CA . VAL A 1 509 ? 29.588 43.355 44.320 1.00 9.42 480 VAL A CA 1
ATOM 3806 C C . VAL A 1 509 ? 29.184 44.618 45.075 1.00 11.93 480 VAL A C 1
ATOM 3807 O O . VAL A 1 509 ? 29.213 44.612 46.290 1.00 11.00 480 VAL A O 1
ATOM 3811 N N . ARG A 1 510 ? 28.955 45.707 44.334 1.00 10.11 481 ARG A N 1
ATOM 3812 C CA . ARG A 1 510 ? 28.396 46.921 44.944 1.00 10.23 481 ARG A CA 1
ATOM 3813 C C . ARG A 1 510 ? 27.192 46.596 45.797 1.00 9.77 481 ARG A C 1
ATOM 3814 O O . ARG A 1 510 ? 27.116 46.980 46.981 1.00 9.55 481 ARG A O 1
ATOM 3822 N N . ASP A 1 511 ? 26.240 45.873 45.234 1.00 9.83 482 ASP A N 1
ATOM 3823 C CA . ASP A 1 511 ? 24.972 45.599 45.888 1.00 8.11 482 ASP A CA 1
ATOM 3824 C C . ASP A 1 511 ? 25.208 44.781 47.200 1.00 9.99 482 ASP A C 1
ATOM 3825 O O . ASP A 1 511 ? 24.547 45.037 48.205 1.00 9.70 482 ASP A O 1
ATOM 3830 N N . TYR A 1 512 ? 26.162 43.860 47.186 1.00 9.42 483 TYR A N 1
ATOM 3831 C CA . TYR A 1 512 ? 26.393 43.038 48.353 1.00 8.61 483 TYR A CA 1
ATOM 3832 C C . TYR A 1 512 ? 27.202 43.785 49.428 1.00 10.44 483 TYR A C 1
ATOM 3833 O O . TYR A 1 512 ? 26.960 43.669 50.589 1.00 9.59 483 TYR A O 1
ATOM 3842 N N . ALA A 1 513 ? 28.137 44.584 48.977 1.00 8.78 484 ALA A N 1
ATOM 3843 C CA . ALA A 1 513 ? 28.888 45.453 49.915 1.00 10.00 484 ALA A CA 1
ATOM 3844 C C . ALA A 1 513 ? 27.879 46.372 50.607 1.00 9.82 484 ALA A C 1
ATOM 3845 O O . ALA A 1 513 ? 27.962 46.666 51.790 1.00 8.69 484 ALA A O 1
ATOM 3847 N N . GLN A 1 514 ? 26.955 46.887 49.816 1.00 9.24 485 GLN A N 1
ATOM 3848 C CA . GLN A 1 514 ? 25.922 47.741 50.353 1.00 9.63 485 GLN A CA 1
ATOM 3849 C C . GLN A 1 514 ? 24.916 47.099 51.335 1.00 9.36 485 GLN A C 1
ATOM 3850 O O . GLN A 1 514 ? 24.653 47.630 52.367 1.00 9.80 485 GLN A O 1
ATOM 3856 N N . LYS A 1 515 ? 24.574 45.862 51.062 1.00 8.45 486 LYS A N 1
ATOM 3857 C CA . LYS A 1 515 ? 23.733 45.125 52.018 1.00 8.78 486 LYS A CA 1
ATOM 3858 C C . LYS A 1 515 ? 24.527 44.902 53.294 1.00 9.48 486 LYS A C 1
ATOM 3859 O O . LYS A 1 515 ? 23.962 45.032 54.384 1.00 12.06 486 LYS A O 1
ATOM 3865 N N . ALA A 1 516 ? 25.793 44.562 53.179 1.00 9.90 487 ALA A N 1
ATOM 3866 C CA . ALA A 1 516 ? 26.541 44.258 54.395 1.00 9.11 487 ALA A CA 1
ATOM 3867 C C . ALA A 1 516 ? 26.732 45.581 55.190 1.00 9.65 487 ALA A C 1
ATOM 3868 O O . ALA A 1 516 ? 26.775 45.594 56.408 1.00 8.17 487 ALA A O 1
ATOM 3870 N N . LEU A 1 517 ? 26.998 46.681 54.477 1.00 6.29 488 LEU A N 1
ATOM 3871 C CA . LEU A 1 517 ? 27.140 47.960 55.162 1.00 9.02 488 LEU A CA 1
ATOM 3872 C C . LEU A 1 517 ? 25.870 48.361 55.904 1.00 7.10 488 LEU A C 1
ATOM 3873 O O . LEU A 1 517 ? 25.958 48.836 57.078 1.00 9.53 488 LEU A O 1
ATOM 3878 N N . SER A 1 518 ? 24.676 48.183 55.313 1.00 8.16 489 SER A N 1
ATOM 3879 C CA . SER A 1 518 ? 23.385 48.409 55.963 1.00 8.87 489 SER A CA 1
ATOM 3880 C C . SER A 1 518 ? 23.243 47.528 57.203 1.00 8.78 489 SER A C 1
ATOM 3881 O O . SER A 1 518 ? 22.815 47.985 58.253 1.00 9.24 489 SER A O 1
ATOM 3884 N N . TRP A 1 519 ? 23.662 46.277 57.080 1.00 8.92 490 TRP A N 1
ATOM 3885 C CA . TRP A 1 519 ? 23.698 45.328 58.186 1.00 7.55 490 TRP A CA 1
ATOM 3886 C C . TRP A 1 519 ? 24.511 45.857 59.365 1.00 9.47 490 TRP A C 1
ATOM 3887 O O . TRP A 1 519 ? 24.120 45.847 60.457 1.00 9.53 490 TRP A O 1
ATOM 3898 N N . ARG A 1 520 ? 25.657 46.368 59.055 1.00 8.17 491 ARG A N 1
ATOM 3899 C CA . ARG A 1 520 ? 26.541 46.977 60.114 1.00 10.36 491 ARG A CA 1
ATOM 3900 C C . ARG A 1 520 ? 25.738 48.083 60.823 1.00 11.42 491 ARG A C 1
ATOM 3901 O O . ARG A 1 520 ? 25.654 48.147 62.058 1.00 8.85 491 ARG A O 1
ATOM 3909 N N . LEU A 1 521 ? 25.173 48.998 60.047 1.00 9.91 492 LEU A N 1
ATOM 3910 C CA . LEU A 1 521 ? 24.550 50.141 60.679 1.00 7.92 492 LEU A CA 1
ATOM 3911 C C . LEU A 1 521 ? 23.328 49.731 61.494 1.00 9.44 492 LEU A C 1
ATOM 3912 O O . LEU A 1 521 ? 23.062 50.318 62.547 1.00 10.88 492 LEU A O 1
ATOM 3917 N N . LYS A 1 522 ? 22.599 48.707 61.033 1.00 9.88 493 LYS A N 1
ATOM 3918 C CA . LYS A 1 522 ? 21.364 48.259 61.702 1.00 9.99 493 LYS A CA 1
ATOM 3919 C C . LYS A 1 522 ? 21.638 47.496 63.006 1.00 10.67 493 LYS A C 1
ATOM 3920 O O . LYS A 1 522 ? 20.853 47.405 63.880 1.00 11.81 493 LYS A O 1
ATOM 3926 N N . HIS A 1 523 ? 22.866 47.089 63.177 1.00 7.48 494 HIS A N 1
ATOM 3927 C CA . HIS A 1 523 ? 23.279 46.297 64.305 1.00 8.09 494 HIS A CA 1
ATOM 3928 C C . HIS A 1 523 ? 24.236 46.977 65.272 1.00 8.64 494 HIS A C 1
ATOM 3929 O O . HIS A 1 523 ? 24.771 46.358 66.078 1.00 8.85 494 HIS A O 1
ATOM 3936 N N . ALA A 1 524 ? 24.365 48.260 65.193 1.00 8.66 495 ALA A N 1
ATOM 3937 C CA . ALA A 1 524 ? 25.131 48.970 66.210 1.00 9.12 495 ALA A CA 1
ATOM 3938 C C . ALA A 1 524 ? 24.476 48.744 67.573 1.00 8.79 495 ALA A C 1
ATOM 3939 O O . ALA A 1 524 ? 23.311 48.480 67.678 1.00 10.79 495 ALA A O 1
ATOM 3941 N N . ASP A 1 525 ? 25.313 48.808 68.607 1.00 9.04 496 ASP A N 1
ATOM 3942 C CA A ASP A 1 525 ? 24.876 48.489 69.963 0.70 7.62 496 ASP A CA 1
ATOM 3943 C CA B ASP A 1 525 ? 24.906 48.503 69.979 0.30 8.36 496 ASP A CA 1
ATOM 3944 C C . ASP A 1 525 ? 23.593 49.166 70.375 1.00 9.31 496 ASP A C 1
ATOM 3945 O O . ASP A 1 525 ? 23.399 50.375 70.190 1.00 9.52 496 ASP A O 1
ATOM 3954 N N . ARG A 1 526 ? 22.698 48.376 70.981 1.00 9.00 497 ARG A N 1
ATOM 3955 C CA . ARG A 1 526 ? 21.419 48.828 71.377 1.00 9.11 497 ARG A CA 1
ATOM 3956 C C . ARG A 1 526 ? 21.166 48.906 72.891 1.00 9.59 497 ARG A C 1
ATOM 3957 O O . ARG A 1 526 ? 20.002 48.921 73.301 1.00 13.82 497 ARG A O 1
ATOM 3965 N N . THR A 1 527 ? 22.225 48.959 73.678 1.00 12.03 498 THR A N 1
ATOM 3966 C CA . THR A 1 527 ? 22.100 48.908 75.143 1.00 9.68 498 THR A CA 1
ATOM 3967 C C . THR A 1 527 ? 21.085 49.923 75.661 1.00 11.33 498 THR A C 1
ATOM 3968 O O . THR A 1 527 ? 20.164 49.592 76.436 1.00 11.47 498 THR A O 1
ATOM 3972 N N . LEU A 1 528 ? 21.292 51.190 75.284 1.00 10.61 499 LEU A N 1
ATOM 3973 C CA . LEU A 1 528 ? 20.522 52.270 75.874 1.00 11.23 499 LEU A CA 1
ATOM 3974 C C . LEU A 1 528 ? 19.753 53.110 74.839 1.00 9.99 499 LEU A C 1
ATOM 3975 O O . LEU A 1 528 ? 19.152 54.118 75.174 1.00 10.16 499 LEU A O 1
ATOM 3980 N N . THR A 1 529 ? 19.798 52.678 73.574 1.00 9.95 500 THR A N 1
ATOM 3981 C CA . THR A 1 529 ? 19.369 53.553 72.500 1.00 8.95 500 THR A CA 1
ATOM 3982 C C . THR A 1 529 ? 17.862 53.724 72.388 1.00 9.37 500 THR A C 1
ATOM 3983 O O . THR A 1 529 ? 17.382 54.552 71.576 1.00 10.66 500 THR A O 1
ATOM 3987 N N . HIS A 1 530 ? 17.107 52.994 73.191 1.00 11.15 501 HIS A N 1
ATOM 3988 C CA . HIS A 1 530 ? 15.665 53.163 73.292 1.00 10.04 501 HIS A CA 1
ATOM 3989 C C . HIS A 1 530 ? 15.194 54.172 74.334 1.00 10.97 501 HIS A C 1
ATOM 3990 O O . HIS A 1 530 ? 14.087 54.514 74.378 1.00 12.62 501 HIS A O 1
ATOM 3997 N N . TYR A 1 531 ? 16.086 54.603 75.172 1.00 10.21 502 TYR A N 1
ATOM 3998 C CA . TYR A 1 531 ? 15.773 55.585 76.177 1.00 8.39 502 TYR A CA 1
ATOM 3999 C C . TYR A 1 531 ? 15.776 57.022 75.634 1.00 12.44 502 TYR A C 1
ATOM 4000 O O . TYR A 1 531 ? 16.499 57.317 74.763 1.00 9.76 502 TYR A O 1
ATOM 4009 N N . ARG A 1 532 ? 15.001 57.876 76.279 1.00 12.08 503 ARG A N 1
ATOM 4010 C CA . ARG A 1 532 ? 14.835 59.271 75.865 1.00 10.34 503 ARG A CA 1
ATOM 4011 C C . ARG A 1 532 ? 14.669 60.086 77.131 1.00 11.49 503 ARG A C 1
ATOM 4012 O O . ARG A 1 532 ? 13.746 59.821 77.907 1.00 13.52 503 ARG A O 1
ATOM 4020 N N . SER A 1 533 ? 15.339 61.241 77.169 1.00 12.15 504 SER A N 1
ATOM 4021 C CA . SER A 1 533 ? 14.959 62.313 78.072 1.00 10.06 504 SER A CA 1
ATOM 4022 C C . SER A 1 533 ? 13.884 63.161 77.348 1.00 14.20 504 SER A C 1
ATOM 4023 O O . SER A 1 533 ? 13.705 63.093 76.118 1.00 12.77 504 SER A O 1
ATOM 4026 N N . GLY A 1 534 ? 13.213 64.001 78.116 1.00 14.45 505 GLY A N 1
ATOM 4027 C CA . GLY A 1 534 ? 12.268 64.924 77.498 1.00 16.42 505 GLY A CA 1
ATOM 4028 C C . GLY A 1 534 ? 11.459 65.564 78.588 1.00 17.73 505 GLY A C 1
ATOM 4029 O O . GLY A 1 534 ? 11.642 65.259 79.765 1.00 16.19 505 GLY A O 1
ATOM 4030 N N . PRO A 1 535 ? 10.437 66.335 78.189 1.00 20.26 506 PRO A N 1
ATOM 4031 C CA . PRO A 1 535 ? 9.733 67.128 79.168 1.00 21.85 506 PRO A CA 1
ATOM 4032 C C . PRO A 1 535 ? 9.032 66.300 80.218 1.00 22.39 506 PRO A C 1
ATOM 4033 O O . PRO A 1 535 ? 8.815 66.806 81.316 1.00 24.80 506 PRO A O 1
ATOM 4037 N N . GLU A 1 536 ? 8.587 65.089 79.883 1.00 24.65 507 GLU A N 1
ATOM 4038 C CA . GLU A 1 536 ? 7.871 64.269 80.826 1.00 26.47 507 GLU A CA 1
ATOM 4039 C C . GLU A 1 536 ? 8.810 63.353 81.605 1.00 25.40 507 GLU A C 1
ATOM 4040 O O . GLU A 1 536 ? 8.343 62.432 82.269 1.00 28.90 507 GLU A O 1
ATOM 4042 N N . GLY A 1 537 ? 10.115 63.562 81.473 1.00 19.40 508 GLY A N 1
ATOM 4043 C CA . GLY A 1 537 ? 11.101 62.723 82.122 1.00 19.24 508 GLY A CA 1
ATOM 4044 C C . GLY A 1 537 ? 11.534 61.573 81.251 1.00 19.93 508 GLY A C 1
ATOM 4045 O O . GLY A 1 537 ? 11.393 61.622 80.031 1.00 19.54 508 GLY A O 1
ATOM 4046 N N . LEU A 1 538 ? 12.078 60.551 81.894 1.00 17.17 509 LEU A N 1
ATOM 4047 C CA . LEU A 1 538 ? 12.745 59.450 81.189 1.00 15.71 509 LEU A CA 1
ATOM 4048 C C . LEU A 1 538 ? 11.639 58.594 80.631 1.00 17.11 509 LEU A C 1
ATOM 4049 O O . LEU A 1 538 ? 10.645 58.307 81.306 1.00 17.95 509 LEU A O 1
ATOM 4054 N N . SER A 1 539 ? 11.797 58.228 79.369 1.00 15.56 510 SER A N 1
ATOM 4055 C CA . SER A 1 539 ? 10.907 57.305 78.713 1.00 14.57 510 SER A CA 1
ATOM 4056 C C . SER A 1 539 ? 11.653 56.347 77.846 1.00 14.97 510 SER A C 1
ATOM 4057 O O . SER A 1 539 ? 12.846 56.489 77.603 1.00 11.86 510 SER A O 1
ATOM 4060 N N . GLU A 1 540 ? 10.889 55.440 77.267 1.00 13.91 511 GLU A N 1
ATOM 4061 C CA . GLU A 1 540 ? 11.438 54.471 76.331 1.00 16.00 511 GLU A CA 1
ATOM 4062 C C . GLU A 1 540 ? 10.583 54.444 75.068 1.00 19.95 511 GLU A C 1
ATOM 4063 O O . GLU A 1 540 ? 9.362 54.448 75.122 1.00 19.37 511 GLU A O 1
ATOM 4069 N N . ARG A 1 541 ? 11.264 54.249 73.948 1.00 16.22 512 ARG A N 1
ATOM 4070 C CA . ARG A 1 541 ? 10.644 54.101 72.648 1.00 18.02 512 ARG A CA 1
ATOM 4071 C C . ARG A 1 541 ? 10.591 52.616 72.359 1.00 19.28 512 ARG A C 1
ATOM 4072 O O . ARG A 1 541 ? 11.544 51.897 72.590 1.00 19.70 512 ARG A O 1
ATOM 4080 N N . SER A 1 542 ? 9.447 52.166 71.851 1.00 22.72 513 SER A N 1
ATOM 4081 C CA . SER A 1 542 ? 9.256 50.758 71.575 1.00 22.91 513 SER A CA 1
ATOM 4082 C C . SER A 1 542 ? 9.378 50.409 70.094 1.00 25.93 513 SER A C 1
ATOM 4083 O O . SER A 1 542 ? 9.701 49.276 69.786 1.00 28.24 513 SER A O 1
ATOM 4086 N N . HIS A 1 543 ? 9.312 51.402 69.204 1.00 21.80 514 HIS A N 1
ATOM 4087 C CA . HIS A 1 543 ? 9.295 51.133 67.767 1.00 24.66 514 HIS A CA 1
ATOM 4088 C C . HIS A 1 543 ? 10.213 52.070 66.951 1.00 23.25 514 HIS A C 1
ATOM 4089 O O . HIS A 1 543 ? 10.888 51.581 66.024 1.00 24.04 514 HIS A O 1
#

Organism: Rhizobium johnstonii (strain DSM 114642 / LMG 32736 / 3841) (NCBI:txid216596)

Secondary structure (P-SEA, 3-state):
cbbbbbbbbccccccccaaaaaaaccccccccaaaaaaaaabbbbcccccccccaaaaaaaaacccccccccccccccccccccccaaaaaaaacccccccccccccccccccccccccccccccccccccccccccccaaaaaaaaaaacccccccccccccccccccccccccccccccccccaaaaaaaaaaaaaaaacccccccccccccccccccccccccccccccccccccccccccccccccaaaaaaaacccccccccccccccccccaaaaaaaaaaaaaaaaaaaaaaaaaaaaaaaaccccccbbbbbbccccccccccccccccccccccbbbbbbbcccccccccccccccccccaaaaaaaaaacccccccccccccccccccccccccccccccccccccccccccccccccccccccccccccccbbbbbbcccbbbbbcccccccccccccccccaaaaaaaaaaaaaaaaaacccccccccccccccbbbbcc

CATH classification: 3.40.720.10 (+1 more: 6.10.250.3360)

B-factor: mean 15.6, std 7.95, range [2.83, 59.49]

Radius of gyration: 22.29 Å; Cα contacts (8 Å, |Δi|>4): 1126; chains: 1; bounding box: 51×68×56 Å

Solvent-accessible surface area: 20467 Å² total

Nearest PDB structures (foldseek):
  2vqr-assembly1_A  TM=1.002E+00  e=0.000E+00  Rhizobium johnstonii 3841
  2w8s-assembly1_C  TM=1.000E+00  e=3.263E-103  Trinickia caryophylli
  4uph-assembly2_D  TM=9.608E-01  e=6.328E-61  Rhizobium rhizogenes K84
  4upi-assembly1_A  TM=8.633E-01  e=1.670E-44  Ruegeria pomeroyi DSS-3
  7oz8-assembly1_AAA  TM=8.190E-01  e=5.091E-33  Bacteroides thetaiotaomicron VPI-5482

Foldseek 3Di:
DFAAEEEAEAAAFLVQQQLVCVVVVHDNQFDQVQSVVLLQQFEWENFEWQQEDDQQQLLQLLFQLAACVPQVCFYQLRAGDPPGDTLLQVCVVLVAAQEEAEFRQHQHDCVVDPPPPCQNVARGGHDPRHDYQHYCGGVNCSLVVVLVVVPDDADPNRCQQQAFPDPPGAWFQDLGAGNDALCSDQLVRLLVSLVVVVVVCVPPYHYYHRYDHPPADLLHHHPPLLNPGDLVSDDWAAADPALVLLCVVWVVLVQQLPPAFRCNHTPPHGDGLLPQDRSRLSSSVSSRSSRVNSNSVSVVVSVVVCVVSVNPLSYKYKYKYSFHFSSCHHSHTAQADDFPRGIHMIIGIRHHHRFQQRNHYAHANHYSSQNSQQVQVVSVHDDDQFRPHHHPVCCRHVRDDPPGDQKYKHKHFQPDDPRRHCCVVVVDDRVQRMWMWIDHPFKIWIDGSPTDIFIDGCVVCVSRSDGCPPPVVCVVVNVVRVVVVVVVVVVNDGRNCVQWDQDDVGIDGDDD